Protein AF-A0A3M8CP13-F1 (afdb_monomer)

Mean predicted aligned error: 12.46 Å

pLDDT: mean 81.56, std 18.8, range [23.33, 98.31]

Foldseek 3Di:
DDDDDDDDDDDDDDDDDDDDDDDDDDDDDDDDDDDDDDDDPQDPQDDDDPQQVVQVVLVCVLQVVLVQFDKGWDAWDDDFQDTATKIARHNDNRDRPVPAFMWGAHHHNNATAKTAHDADDDPDFPDDDPVRLFVSVQVSVVSRADPDKDWGWDDWDADPQKIKTKIFIDALNFTAFLQLIKIWMAGRNRRTGIIHHGHCNVHDDDDSVQADDPVLFDDLVVLLVLLLVVLQWAWAFEWEPDDQQPDETETFTWIFGPLFWDQFRATQSWAFRNPNHGPDPDDFDKDWDWAAAPQAAQFDQDQVSQQVSCCPQQVDHLDPFDWDWDWDADPSRWIKIKIKGADDPPPDDSVCVVVCAQVHDPPDDQVRQKMWMWMAGNPGRGTFKIAIYHPDDLDDFADPVLLVVSVSSNVSHVDRGGIWTKIWGFPDDRRKTKIAIFGDDPNHTYAYPWAFPSYHCKIFIAGRPPSGTRMIGHPDHPHYDYDDPVLFDDSSLLVVLQCVVWNWGWYWTWDQDVPPRDTHITIIGHTCVSVVDNDCPRDSTTTGRPQWIQRRNPSDIDGDD

Solvent-accessible surface area (backbone atoms only — not comparable to full-atom values): 32249 Å² total; per-residue (Å²): 133,90,81,88,89,83,89,83,88,86,81,89,82,91,80,90,80,90,77,83,86,80,76,94,70,94,78,85,91,86,88,92,86,90,79,86,82,80,85,71,85,71,79,81,76,65,78,69,61,76,53,35,50,59,31,52,54,48,48,30,69,78,42,60,76,52,69,80,34,36,81,34,60,71,43,79,44,79,53,95,59,50,59,30,38,33,34,26,52,19,95,39,84,87,58,70,55,88,90,44,33,33,35,30,22,33,73,80,77,5,48,75,29,35,38,43,42,77,72,66,89,62,100,66,67,43,77,64,50,68,67,56,47,36,55,53,43,47,53,51,56,58,68,75,53,73,92,85,75,41,72,44,71,64,40,73,48,75,56,99,61,31,41,37,33,37,30,41,35,36,54,97,88,33,35,50,38,64,62,34,23,37,39,33,26,22,28,34,66,56,48,81,29,35,35,39,41,42,63,47,46,55,71,58,90,76,60,74,86,76,49,69,64,74,90,61,42,61,52,73,69,54,45,54,50,38,48,62,73,64,56,46,59,34,68,31,31,40,32,62,67,84,68,64,73,92,49,80,41,72,29,45,54,26,29,30,39,37,82,14,55,38,83,60,66,58,59,37,64,18,22,31,27,73,78,48,47,65,62,65,91,74,78,72,63,70,45,82,43,74,41,62,14,62,44,53,84,65,52,33,88,44,75,65,43,43,51,48,46,38,36,69,67,59,68,40,81,65,87,87,49,51,74,50,73,54,76,49,76,47,94,87,72,51,45,37,27,41,41,38,31,32,62,64,62,94,82,61,52,82,82,55,52,78,77,45,67,66,56,66,48,90,87,55,53,76,95,60,39,44,28,39,37,42,33,18,36,60,86,76,9,37,65,34,36,38,41,45,33,62,81,71,80,87,84,66,72,62,49,68,70,59,34,52,51,46,53,50,56,48,47,22,45,70,28,61,60,42,82,39,47,31,39,35,31,55,71,44,60,93,71,38,45,29,38,24,33,25,52,39,56,98,88,28,45,44,49,50,48,85,39,36,65,82,48,32,38,31,23,39,34,28,39,31,79,80,49,44,61,30,32,38,39,52,61,63,74,80,43,75,45,75,64,68,72,91,61,41,60,56,69,69,58,42,51,52,40,42,43,70,78,32,41,75,35,70,30,36,30,59,42,67,40,88,93,74,66,49,76,45,63,46,48,27,35,32,55,38,50,55,71,62,50,80,67,82,83,84,58,100,62,48,28,56,38,67,41,46,35,28,34,25,71,80,44,50,70,47,72,64,109

Organism: NCBI:txid173959

Secondary structure (DSSP, 8-state):
---------------------------------------------PPPPGGGHHHHHHHHHHSGGGGGSEEEEEEEE--TT--EEEEEEES-TT---TTSSEEEE-TTT--EEEEE-PPPP-SS-----HHHHHHHHHHHHHHHS-TT-EEEEEEEEEETTEEEEEEEEEETTEEEPGGG-EEEEE-TTS-EEEEEESTTGGG----GGGSPPGGGSPPHHHHHHHHHHT--EEEEEEE-SS--TTS-EEEEEEEEETT-EE-SSS-TT-EETTT--B------EEEEEEEEE-----B-SSHHHHHHHHHHTS----TTPPEEEEEEE-TTS-EEEEEEES---TT--TTGGGG-TT---TTS-GGG-EEEEEEEETTT-BEEEEEEEE-----S---HHHHHHHHHHHHHHHSPSEEEEEEEEE---SSEEEEEEEEEETTEEEEETT-BTT--SEEEEEETTT--EEEEEE---SSEEE--GGGSPPHHHHHHHHHHHS-EEEEEEEEE-TTT--EEEEEEEEETHHHHS-----SSS-EE--SEEEETTT--EEE--

Radius of gyration: 31.26 Å; Cα contacts (8 Å, |Δi|>4): 1124; chains: 1; bounding box: 94×76×84 Å

Sequence (561 aa):
MFLKKNSRKPLLLVLAGAVAAGSLWVTPIVDVHAAAVKKVQAAAVTPVPVTITKGIQQVVRLVPELSKRHVVYIGEVDGPGVSGVAIAFAESAKDPNPNGDRAVFDPTTGDLLILELKPQKSEKPATLTDAQASTKAVAFVTGLQNIGNTYQSREVVTKDGLTTVRLVRKINHVSLDDAYDSFVTFDSTGRLIGFRNFNGKSHEKLIAASFPPATRAISSQQALQRYNESKPLELIYLLPENAPNDKRVEARLVYLVKDGIISQSHTGSALDAMNGKRLLDLQPSVQTVNLNGTGERWSAMSDSQAADLVRWLFKAEPGKLPLVSFEEKREDGSALRYFIWGYFRQDAANADKQYELGMFPDTVKPEEKKHLMLVTNAKTGEVLRFVSKDEVQKNGKLDKKRDWSTAEEALRRLLPTGPNPILLSDVGNEQTTLITADMVVNGTPVYREGQRLEEGMYTISIQGMTGAIEEFTVNRPSDMVFQQASKSIPQQAAVNQLLKSYPLELTYVHMIHPETGAVTWKLAYDLSFRQTKAHCFCGGEQKMDATIQVDALTGKVTVKE

Structure (mmCIF, N/CA/C/O backbone):
data_AF-A0A3M8CP13-F1
#
_entry.id   AF-A0A3M8CP13-F1
#
loop_
_atom_site.group_PDB
_atom_site.id
_atom_site.type_symbol
_atom_site.label_atom_id
_atom_site.label_alt_id
_atom_site.label_comp_id
_atom_site.label_asym_id
_atom_site.label_entity_id
_atom_site.label_seq_id
_atom_site.pdbx_PDB_ins_code
_atom_site.Cartn_x
_atom_site.Cartn_y
_atom_site.Cartn_z
_atom_site.occupancy
_atom_site.B_iso_or_equiv
_atom_site.auth_seq_id
_atom_site.auth_comp_id
_atom_site.auth_asym_id
_atom_site.auth_atom_id
_atom_site.pdbx_PDB_model_num
ATOM 1 N N . MET A 1 1 ? 62.022 -38.507 32.308 1.00 31.55 1 MET A N 1
ATOM 2 C CA . MET A 1 1 ? 61.686 -38.689 33.740 1.00 31.55 1 MET A CA 1
ATOM 3 C C . MET A 1 1 ? 60.477 -39.631 33.828 1.00 31.55 1 MET A C 1
ATOM 5 O O . MET A 1 1 ? 59.689 -39.625 32.895 1.00 31.55 1 MET A O 1
ATOM 9 N N . PHE A 1 2 ? 60.408 -40.481 34.860 1.00 28.23 2 PHE A N 1
ATOM 10 C CA . PHE A 1 2 ? 59.370 -41.482 35.227 1.00 28.23 2 PHE A CA 1
ATOM 11 C C . PHE A 1 2 ? 57.887 -41.128 34.898 1.00 28.23 2 PHE A C 1
ATOM 13 O O . PHE A 1 2 ? 57.563 -39.950 34.911 1.00 28.23 2 PHE A O 1
ATOM 20 N N . LEU A 1 3 ? 56.897 -42.035 34.721 1.00 27.45 3 LEU A N 1
ATOM 21 C CA . LEU A 1 3 ? 56.806 -43.497 34.455 1.00 27.45 3 LEU A CA 1
ATOM 22 C C . LEU A 1 3 ? 55.329 -43.889 34.096 1.00 27.45 3 LEU A C 1
ATOM 24 O O . LEU A 1 3 ? 54.404 -43.310 34.641 1.00 27.45 3 LEU A O 1
ATOM 28 N N . LYS A 1 4 ? 55.135 -44.954 33.291 1.00 26.91 4 LYS A N 1
ATOM 29 C CA . LYS A 1 4 ? 54.040 -45.983 33.298 1.00 26.91 4 LYS A CA 1
ATOM 30 C C . LYS A 1 4 ? 52.515 -45.654 33.452 1.00 26.91 4 LYS A C 1
ATOM 32 O O . LYS A 1 4 ? 52.037 -45.355 34.533 1.00 26.91 4 LYS A O 1
ATOM 37 N N . LYS A 1 5 ? 51.769 -46.127 32.429 1.00 29.34 5 LYS A N 1
ATOM 38 C CA . LYS A 1 5 ? 50.634 -47.112 32.426 1.00 29.34 5 LYS A CA 1
ATOM 39 C C . LYS A 1 5 ? 49.236 -46.855 33.070 1.00 29.34 5 LYS A C 1
ATOM 41 O O . LYS A 1 5 ? 49.094 -46.768 34.278 1.00 29.34 5 LYS A O 1
ATOM 46 N N . ASN A 1 6 ? 48.231 -47.164 32.225 1.00 26.36 6 ASN A N 1
ATOM 47 C CA . ASN A 1 6 ? 47.016 -47.996 32.443 1.00 26.36 6 ASN A CA 1
ATOM 48 C C . ASN A 1 6 ? 45.710 -47.448 33.087 1.00 26.36 6 ASN A C 1
ATOM 50 O O . ASN A 1 6 ? 45.580 -47.365 34.298 1.00 26.36 6 ASN A O 1
ATOM 54 N N . SER A 1 7 ? 44.694 -47.309 32.215 1.00 27.81 7 SER A N 1
ATOM 55 C CA . SER A 1 7 ? 43.296 -47.817 32.282 1.00 27.81 7 SER A CA 1
ATOM 56 C C . SER A 1 7 ? 42.418 -47.722 33.552 1.00 27.81 7 SER A C 1
ATOM 58 O O . SER A 1 7 ? 42.736 -48.294 34.588 1.00 27.81 7 SER A O 1
ATOM 60 N N . ARG A 1 8 ? 41.165 -47.245 33.365 1.00 25.23 8 ARG A N 1
ATOM 61 C CA . ARG A 1 8 ? 39.888 -48.004 33.545 1.00 25.23 8 ARG A CA 1
ATOM 62 C C . ARG A 1 8 ? 38.629 -47.128 33.315 1.00 25.23 8 ARG A C 1
ATOM 64 O O . ARG A 1 8 ? 38.678 -45.915 33.463 1.00 25.23 8 ARG A O 1
ATOM 71 N N . LYS A 1 9 ? 37.504 -47.767 32.951 1.00 25.80 9 LYS A N 1
ATOM 72 C CA . LYS A 1 9 ? 36.114 -47.247 33.063 1.00 25.80 9 LYS A CA 1
ATOM 73 C C . LYS A 1 9 ? 35.580 -47.519 34.500 1.00 25.80 9 LYS A C 1
ATOM 75 O O . LYS A 1 9 ? 36.255 -48.245 35.227 1.00 25.80 9 LYS A O 1
ATOM 80 N N . PRO A 1 10 ? 34.300 -47.243 34.821 1.00 48.31 10 PRO A N 1
ATOM 81 C CA . PRO A 1 10 ? 33.589 -45.958 34.913 1.00 48.31 10 PRO A CA 1
ATOM 82 C C . PRO A 1 10 ? 33.011 -45.761 36.343 1.00 48.31 10 PRO A C 1
ATOM 84 O O . PRO A 1 10 ? 33.101 -46.676 37.158 1.00 48.31 10 PRO A O 1
ATOM 87 N N . LEU A 1 11 ? 32.309 -44.657 36.640 1.00 25.27 11 LEU A N 1
ATOM 88 C CA . LEU A 1 11 ? 31.268 -44.678 37.687 1.00 25.27 11 LEU A CA 1
ATOM 89 C C . LEU A 1 11 ? 30.217 -43.568 37.510 1.00 25.27 11 LEU A C 1
ATOM 91 O O . LEU A 1 11 ? 30.567 -42.416 37.268 1.00 25.27 11 LEU A O 1
ATOM 95 N N . LEU A 1 12 ? 28.937 -43.915 37.685 1.00 24.34 12 LEU A N 1
ATOM 96 C CA . LEU A 1 12 ? 27.907 -42.947 38.077 1.00 24.34 12 LEU A CA 1
ATOM 97 C C . LEU A 1 12 ? 28.124 -42.562 39.545 1.00 24.34 12 LEU A C 1
ATOM 99 O O . LEU A 1 12 ? 28.451 -43.426 40.358 1.00 24.34 12 LEU A O 1
ATOM 103 N N . LEU A 1 13 ? 27.770 -41.333 39.914 1.00 24.78 13 LEU A N 1
ATOM 104 C CA . LEU A 1 13 ? 27.304 -41.070 41.272 1.00 24.78 13 LEU A CA 1
ATOM 105 C C . LEU A 1 13 ? 26.126 -40.095 41.227 1.00 24.78 13 LEU A C 1
ATOM 107 O O . LEU A 1 13 ? 26.224 -38.985 40.710 1.00 24.78 13 LEU A O 1
ATOM 111 N N . VAL A 1 14 ? 24.981 -40.582 41.698 1.00 25.94 14 VAL A N 1
ATOM 112 C CA . VAL A 1 14 ? 23.712 -39.854 41.756 1.00 25.94 14 VAL A CA 1
ATOM 113 C C . VAL A 1 14 ? 23.731 -38.932 42.969 1.00 25.94 14 VAL A C 1
ATOM 115 O O . VAL A 1 14 ? 24.031 -39.385 44.070 1.00 25.94 14 VAL A O 1
ATOM 118 N N . LEU A 1 15 ? 23.315 -37.679 42.793 1.00 25.61 15 LEU A N 1
ATOM 119 C CA . LEU A 1 15 ? 22.868 -36.834 43.898 1.00 25.61 15 LEU A CA 1
ATOM 120 C C . LEU A 1 15 ? 21.479 -36.292 43.566 1.00 25.61 15 LEU A C 1
ATOM 122 O O . LEU A 1 15 ? 21.293 -35.529 42.622 1.00 25.61 15 LEU A O 1
ATOM 126 N N . ALA A 1 16 ? 20.490 -36.775 44.314 1.00 26.66 16 ALA A N 1
ATOM 127 C CA . ALA A 1 16 ? 19.091 -36.441 44.115 1.00 26.66 16 ALA A CA 1
ATOM 128 C C . ALA A 1 16 ? 18.750 -35.110 44.799 1.00 26.66 16 ALA A C 1
ATOM 130 O O . ALA A 1 16 ? 18.903 -34.978 46.011 1.00 26.66 16 ALA A O 1
ATOM 131 N N . GLY A 1 17 ? 18.222 -34.158 44.030 1.00 25.23 17 GLY A N 1
ATOM 132 C CA . GLY A 1 17 ? 17.485 -33.004 44.540 1.00 25.23 17 GLY A CA 1
ATOM 133 C C . GLY A 1 17 ? 16.018 -33.145 44.148 1.00 25.23 17 GLY A C 1
ATOM 134 O O . GLY A 1 17 ? 15.675 -32.965 42.983 1.00 25.23 17 GLY A O 1
ATOM 135 N N . ALA A 1 18 ? 15.154 -33.515 45.093 1.00 25.84 18 ALA A N 1
ATOM 136 C CA . ALA A 1 18 ? 13.727 -33.664 44.827 1.00 25.84 18 ALA A CA 1
ATOM 137 C C . ALA A 1 18 ? 13.047 -32.287 44.764 1.00 25.84 18 ALA A C 1
ATOM 139 O O . ALA A 1 18 ? 12.945 -31.599 45.777 1.00 25.84 18 ALA A O 1
ATOM 140 N N . VAL A 1 19 ? 12.549 -31.901 43.586 1.00 25.31 19 VAL A N 1
ATOM 141 C CA . VAL A 1 19 ? 11.672 -30.731 43.422 1.00 25.31 19 VAL A CA 1
ATOM 142 C C . VAL A 1 19 ? 10.222 -31.207 43.431 1.00 25.31 19 VAL A C 1
ATOM 144 O O . VAL A 1 19 ? 9.838 -32.075 42.648 1.00 25.31 19 VAL A O 1
ATOM 147 N N . ALA A 1 20 ? 9.418 -30.660 44.342 1.00 27.45 20 ALA A N 1
ATOM 148 C CA . ALA A 1 20 ? 8.021 -31.043 44.506 1.00 27.45 20 ALA A CA 1
ATOM 149 C C . ALA A 1 20 ? 7.161 -30.566 43.321 1.00 27.45 20 ALA A C 1
ATOM 151 O O . ALA A 1 20 ? 7.091 -29.373 43.027 1.00 27.45 20 ALA A O 1
ATOM 152 N N . ALA A 1 21 ? 6.460 -31.498 42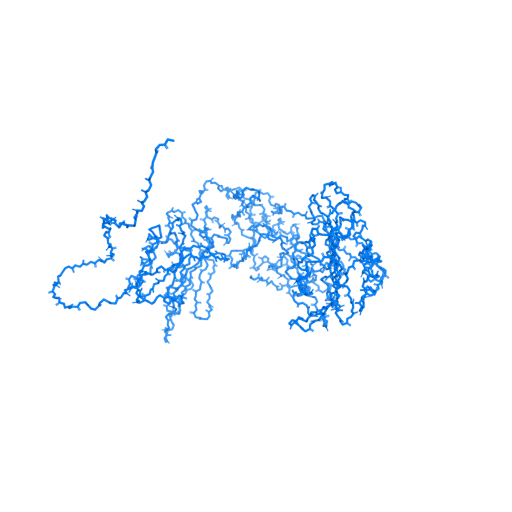.671 1.00 28.66 21 ALA A N 1
ATOM 153 C CA . ALA A 1 21 ? 5.499 -31.189 41.617 1.00 28.66 21 ALA A CA 1
ATOM 154 C C . ALA A 1 21 ? 4.168 -30.703 42.221 1.00 28.66 21 ALA A C 1
ATOM 156 O O . ALA A 1 21 ? 3.283 -31.497 42.545 1.00 28.66 21 ALA A O 1
ATOM 157 N N . GLY A 1 22 ? 4.026 -29.386 42.378 1.00 27.89 22 GLY A N 1
ATOM 158 C CA . GLY A 1 22 ? 2.786 -28.749 42.821 1.00 27.89 22 GLY A CA 1
ATOM 159 C C . GLY A 1 22 ? 1.771 -28.613 41.687 1.00 27.89 22 GLY A C 1
ATOM 160 O O . GLY A 1 22 ? 1.765 -27.609 40.981 1.00 27.89 22 GLY A O 1
ATOM 161 N N . SER A 1 23 ? 0.882 -29.596 41.530 1.00 29.61 23 SER A N 1
ATOM 162 C CA . SER A 1 23 ? -0.334 -29.406 40.726 1.00 29.61 23 SER A CA 1
ATOM 163 C C . SER A 1 23 ? -1.354 -28.591 41.529 1.00 29.61 23 SER A C 1
ATOM 165 O O . SER A 1 23 ? -1.773 -29.007 42.608 1.00 29.61 23 SER A O 1
ATOM 167 N N . LEU A 1 24 ? -1.734 -27.411 41.029 1.00 28.16 24 LEU A N 1
ATOM 168 C CA . LEU A 1 24 ? -2.711 -26.538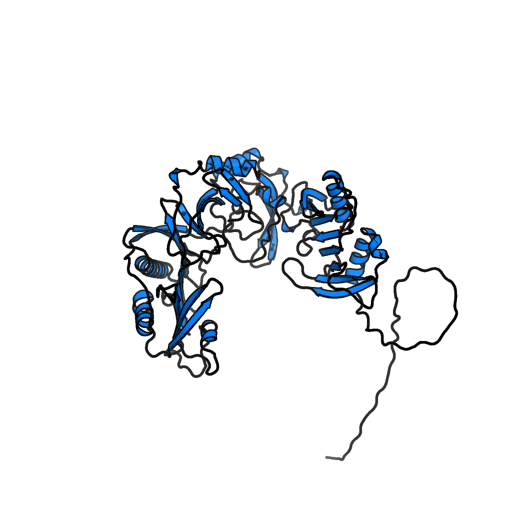 41.686 1.00 28.16 24 LEU A CA 1
ATOM 169 C C . LEU A 1 24 ? -4.129 -27.117 41.559 1.00 28.16 24 LEU A C 1
ATOM 171 O O . LEU A 1 24 ? -4.853 -26.815 40.614 1.00 28.16 24 LEU A O 1
ATOM 175 N N . TRP A 1 25 ? -4.519 -27.925 42.543 1.00 28.17 25 TRP A N 1
ATOM 176 C CA . TRP A 1 25 ? -5.907 -28.298 42.815 1.00 28.17 25 TRP A CA 1
ATOM 177 C C . TRP A 1 25 ? -6.393 -27.551 44.058 1.00 28.17 25 TRP A C 1
ATOM 179 O O . TRP A 1 25 ? -5.718 -27.556 45.087 1.00 28.17 25 TRP A O 1
ATOM 189 N N . VAL A 1 26 ? -7.577 -26.942 43.986 1.00 30.84 26 VAL A N 1
ATOM 190 C CA . VAL A 1 26 ? -8.268 -26.396 45.164 1.00 30.84 26 VAL A CA 1
ATOM 191 C C . VAL A 1 26 ? -9.179 -27.497 45.714 1.00 30.84 26 VAL A C 1
ATOM 193 O O . VAL A 1 26 ? -10.146 -27.879 45.060 1.00 30.84 26 VAL A O 1
ATOM 196 N N . THR A 1 27 ? -8.839 -28.045 46.881 1.00 29.78 27 THR A N 1
ATOM 197 C CA . THR A 1 27 ? -9.516 -29.194 47.513 1.00 29.78 27 THR A CA 1
ATOM 198 C C . THR A 1 27 ? -10.339 -28.792 48.741 1.00 29.78 27 THR A C 1
ATOM 200 O O . THR A 1 27 ? -10.164 -27.703 49.293 1.00 29.78 27 THR A O 1
ATOM 203 N N . PRO A 1 28 ? -11.237 -29.684 49.195 1.00 31.83 28 PRO A N 1
ATOM 204 C CA . PRO A 1 28 ? -11.030 -30.229 50.544 1.00 31.83 28 PRO A CA 1
ATOM 205 C C . PRO A 1 28 ? -11.002 -31.775 50.636 1.00 31.83 28 PRO A C 1
ATOM 207 O O . PRO A 1 28 ? -11.416 -32.489 49.728 1.00 31.83 28 PRO A O 1
ATOM 210 N N . ILE A 1 29 ? -10.460 -32.242 51.769 1.00 30.17 29 ILE A N 1
ATOM 211 C CA . ILE A 1 29 ? -10.199 -33.629 52.245 1.00 30.17 29 ILE A CA 1
ATOM 212 C C . ILE A 1 29 ? -11.550 -34.363 52.507 1.00 30.17 29 ILE A C 1
ATOM 214 O O . ILE A 1 29 ? -12.526 -33.670 52.783 1.00 30.17 29 ILE A O 1
ATOM 218 N N . VAL A 1 30 ? -11.770 -35.694 52.455 1.00 27.38 30 VAL A N 1
ATOM 219 C CA . VAL A 1 30 ? -10.998 -36.961 52.671 1.00 27.38 30 VAL A CA 1
ATOM 220 C C . VAL A 1 30 ? -11.606 -38.075 51.745 1.00 27.38 30 VAL A C 1
ATOM 222 O O . VAL A 1 30 ? -12.619 -37.799 51.109 1.00 27.38 30 VAL A O 1
ATOM 225 N N . ASP A 1 31 ? -11.134 -39.323 51.543 1.00 23.33 31 ASP A N 1
ATOM 226 C CA . ASP A 1 31 ? -10.098 -40.181 52.169 1.00 23.33 31 ASP A CA 1
ATOM 227 C C . ASP A 1 31 ? -9.529 -41.267 51.193 1.00 23.33 31 ASP A C 1
ATOM 229 O O . ASP A 1 31 ? -9.784 -41.241 49.989 1.00 23.33 31 ASP A O 1
ATOM 233 N N . VAL A 1 32 ? -8.733 -42.216 51.710 1.00 28.55 32 VAL A N 1
ATOM 234 C CA . VAL A 1 32 ? -7.932 -43.246 51.013 1.00 28.55 32 VAL A CA 1
ATOM 235 C C . VAL A 1 32 ? -8.685 -44.562 50.744 1.00 28.55 32 VAL A C 1
ATOM 237 O O . VAL A 1 32 ? -9.368 -45.064 51.628 1.00 28.55 32 VAL A O 1
ATOM 240 N N . HIS A 1 33 ? -8.427 -45.208 49.594 1.00 25.62 33 HIS A N 1
ATOM 241 C CA . HIS A 1 33 ? -8.169 -46.664 49.479 1.00 25.62 33 HIS A CA 1
ATOM 242 C C . HIS A 1 33 ? -7.320 -46.963 48.224 1.00 25.62 33 HIS A C 1
ATOM 244 O O . HIS A 1 33 ? -7.500 -46.343 47.178 1.00 25.62 33 HIS A O 1
ATOM 250 N N . ALA A 1 34 ? -6.351 -47.880 48.332 1.00 29.62 34 ALA A N 1
ATOM 251 C CA . ALA A 1 34 ? -5.300 -48.083 47.327 1.00 29.62 34 ALA A CA 1
ATOM 252 C C . ALA A 1 34 ? -5.526 -49.317 46.433 1.00 29.62 34 ALA A C 1
ATOM 254 O O . ALA A 1 34 ? -5.887 -50.383 46.924 1.00 29.62 34 ALA A O 1
ATOM 255 N N . ALA A 1 35 ? -5.203 -49.206 45.137 1.00 25.12 35 ALA A N 1
ATOM 256 C CA . ALA A 1 35 ? -5.054 -50.349 44.231 1.00 25.12 35 ALA A CA 1
ATOM 257 C C . ALA A 1 35 ? -3.975 -50.099 43.154 1.00 25.12 35 ALA A C 1
ATOM 259 O O . ALA A 1 35 ? -3.759 -48.976 42.706 1.00 25.12 35 ALA A O 1
ATOM 260 N N . ALA A 1 36 ? -3.275 -51.171 42.776 1.00 26.58 36 ALA A N 1
ATOM 261 C CA . ALA A 1 36 ? -2.001 -51.188 42.054 1.00 26.58 36 ALA A CA 1
ATOM 262 C C . ALA A 1 36 ? -1.912 -50.370 40.742 1.00 26.58 36 ALA A C 1
ATOM 264 O O . ALA A 1 36 ? -2.743 -50.465 39.840 1.00 26.58 36 ALA A O 1
ATOM 265 N N . VAL A 1 37 ? -0.792 -49.652 40.594 1.00 26.23 37 VAL A N 1
ATOM 266 C CA . VAL A 1 37 ? -0.451 -48.822 39.428 1.00 26.23 37 VAL A CA 1
ATOM 267 C C . VAL A 1 37 ? 0.070 -49.666 38.256 1.00 26.23 37 VAL A C 1
ATOM 269 O O . VAL A 1 37 ? 1.180 -50.198 38.315 1.00 26.23 37 VAL A O 1
ATOM 272 N N . LYS A 1 38 ? -0.643 -49.672 37.120 1.00 27.55 38 LYS A N 1
ATOM 273 C CA . LYS A 1 38 ? 0.003 -49.877 35.809 1.00 27.55 38 LYS A CA 1
ATOM 274 C C . LYS A 1 38 ? 0.733 -48.587 35.428 1.00 27.55 38 LYS A C 1
ATOM 276 O O . LYS A 1 38 ? 0.089 -47.577 35.149 1.00 27.55 38 LYS A O 1
ATOM 281 N N . LYS A 1 39 ? 2.071 -48.614 35.393 1.00 28.47 39 LYS A N 1
ATOM 282 C CA . LYS A 1 39 ? 2.892 -47.491 34.905 1.00 28.47 39 LYS A CA 1
ATOM 283 C C . LYS A 1 39 ? 2.719 -47.317 33.392 1.00 28.47 39 LYS A C 1
ATOM 285 O O . LYS A 1 39 ? 3.519 -47.811 32.606 1.00 28.47 39 LYS A O 1
ATOM 290 N N . VAL A 1 40 ? 1.696 -46.567 32.993 1.00 28.95 40 VAL A N 1
ATOM 291 C CA . VAL A 1 40 ? 1.720 -45.851 31.715 1.00 28.95 40 VAL A CA 1
ATOM 292 C C . VAL A 1 40 ? 2.721 -44.710 31.883 1.00 28.95 40 VAL A C 1
ATOM 294 O O . VAL A 1 40 ? 2.554 -43.887 32.784 1.00 28.95 40 VAL A O 1
ATOM 297 N N . GLN A 1 41 ? 3.766 -44.661 31.054 1.00 28.98 41 GLN A N 1
ATOM 298 C CA . GLN A 1 41 ? 4.616 -43.474 30.968 1.00 28.98 41 GLN A CA 1
ATOM 299 C C . GLN A 1 41 ? 3.744 -42.316 30.476 1.00 28.98 41 GLN A C 1
ATOM 301 O O . GLN A 1 41 ? 3.347 -42.272 29.315 1.00 28.98 41 GLN A O 1
ATOM 306 N N . ALA A 1 42 ? 3.393 -41.408 31.384 1.00 33.44 42 ALA A N 1
ATOM 307 C CA . ALA A 1 42 ? 2.790 -40.147 30.998 1.00 33.44 42 ALA A CA 1
ATOM 308 C C . ALA A 1 42 ? 3.834 -39.352 30.207 1.00 33.44 42 ALA A C 1
ATOM 310 O O . ALA A 1 42 ? 4.963 -39.192 30.679 1.00 33.44 42 ALA A O 1
ATOM 311 N N . ALA A 1 43 ? 3.456 -38.855 29.028 1.00 38.69 43 ALA A N 1
ATOM 312 C CA . ALA A 1 43 ? 4.221 -37.805 28.372 1.00 38.69 43 ALA A CA 1
ATOM 313 C C . ALA A 1 43 ? 4.406 -36.658 29.378 1.00 38.69 43 ALA A C 1
ATOM 315 O O . ALA A 1 43 ? 3.450 -36.273 30.059 1.00 38.69 43 ALA A O 1
ATOM 316 N N . ALA A 1 44 ? 5.639 -36.174 29.528 1.00 44.03 44 ALA A N 1
ATOM 317 C CA . ALA A 1 44 ? 5.929 -35.105 30.469 1.00 44.03 44 ALA A CA 1
ATOM 318 C C . ALA A 1 44 ? 5.179 -33.846 30.020 1.00 44.03 44 ALA A C 1
ATOM 320 O O . ALA A 1 44 ? 5.446 -33.317 28.944 1.00 44.03 44 ALA A O 1
ATOM 321 N N . VAL A 1 45 ? 4.220 -33.391 30.830 1.00 58.03 45 VAL A N 1
ATOM 322 C CA . VAL A 1 45 ? 3.490 -32.149 30.562 1.00 58.03 45 VAL A CA 1
ATOM 323 C C . VAL A 1 45 ? 4.483 -31.000 30.696 1.00 58.03 45 VAL A C 1
ATOM 325 O O . VAL A 1 45 ? 4.966 -30.735 31.798 1.00 58.03 45 VAL A O 1
ATOM 328 N N . THR A 1 46 ? 4.804 -30.339 29.583 1.00 66.19 46 THR A N 1
ATOM 329 C CA . THR A 1 46 ? 5.671 -29.158 29.586 1.00 66.19 46 THR A CA 1
ATOM 330 C C . THR A 1 46 ? 5.046 -28.089 30.488 1.00 66.19 46 THR A C 1
ATOM 332 O O . THR A 1 46 ? 3.883 -27.730 30.275 1.00 66.19 46 THR A O 1
ATOM 335 N N . PRO A 1 47 ? 5.758 -27.602 31.520 1.00 77.00 47 PRO A N 1
ATOM 336 C CA . PRO A 1 47 ? 5.197 -26.633 32.446 1.00 77.00 47 PRO A CA 1
ATOM 337 C C . PRO A 1 47 ? 4.957 -25.298 31.741 1.00 77.00 47 PRO A C 1
ATOM 339 O O . PRO A 1 47 ? 5.798 -24.811 30.988 1.00 77.00 47 PRO A O 1
ATOM 342 N N . VAL A 1 48 ? 3.808 -24.691 32.027 1.00 82.75 48 VAL A N 1
ATOM 343 C CA . VAL A 1 48 ? 3.465 -23.345 31.558 1.00 82.75 48 VAL A CA 1
ATOM 344 C C . VAL A 1 48 ? 4.443 -22.325 32.170 1.00 82.75 48 VAL A C 1
ATOM 346 O O . VAL A 1 48 ? 4.673 -22.382 33.384 1.00 82.75 48 VAL A O 1
ATOM 349 N N . PRO A 1 49 ? 5.004 -21.378 31.390 1.00 86.25 49 PRO A N 1
ATOM 350 C CA . PRO A 1 49 ? 5.881 -20.337 31.919 1.00 86.25 49 PRO A CA 1
ATOM 351 C C . PRO A 1 49 ? 5.220 -19.521 33.035 1.00 86.25 49 PRO A C 1
ATOM 353 O O . PRO A 1 49 ? 4.100 -19.030 32.891 1.00 86.25 49 PRO A O 1
ATOM 356 N N . VAL A 1 50 ? 5.941 -19.327 34.145 1.00 85.94 50 VAL A N 1
ATOM 357 C CA . VAL A 1 50 ? 5.424 -18.647 35.350 1.00 85.94 50 VAL A CA 1
ATOM 358 C C . VAL A 1 50 ? 4.913 -17.234 35.042 1.00 85.94 50 VAL A C 1
ATOM 360 O O . VAL A 1 50 ? 3.916 -16.809 35.627 1.00 85.94 50 VAL A O 1
ATOM 363 N N . THR A 1 51 ? 5.554 -16.535 34.101 1.00 86.19 51 THR A N 1
ATOM 364 C CA . THR A 1 51 ? 5.188 -15.184 33.654 1.00 86.19 51 THR A CA 1
ATOM 365 C C . THR A 1 51 ? 3.737 -15.102 33.173 1.00 86.19 51 THR A C 1
ATOM 367 O O . THR A 1 51 ? 2.999 -14.218 33.607 1.00 86.19 51 THR A O 1
ATOM 370 N N . ILE A 1 52 ? 3.287 -16.066 32.359 1.00 91.81 52 ILE A N 1
ATOM 371 C CA . ILE A 1 52 ? 1.950 -16.036 31.743 1.00 91.81 52 ILE A CA 1
ATOM 372 C C . ILE A 1 52 ? 0.842 -16.595 32.652 1.00 91.81 52 ILE A C 1
ATOM 374 O O . ILE A 1 52 ? -0.344 -16.406 32.383 1.00 91.81 52 ILE A O 1
ATOM 378 N N . THR A 1 53 ? 1.196 -17.231 33.776 1.00 90.81 53 THR A N 1
ATOM 379 C CA . THR A 1 53 ? 0.231 -17.806 34.732 1.00 90.81 53 THR A CA 1
ATOM 380 C C . THR A 1 53 ? -0.760 -16.769 35.271 1.00 90.81 53 THR A C 1
ATOM 382 O O . THR A 1 53 ? -1.931 -17.090 35.474 1.00 90.81 53 THR A O 1
ATOM 385 N N . LYS A 1 54 ? -0.329 -15.513 35.464 1.00 89.06 54 LYS A N 1
ATOM 386 C CA . LYS A 1 54 ? -1.217 -14.419 35.896 1.00 89.06 54 LYS A CA 1
ATOM 387 C C . LYS A 1 54 ? -2.252 -14.061 34.828 1.00 89.06 54 LYS A C 1
ATOM 389 O O . LYS A 1 54 ? -3.430 -13.941 35.158 1.00 89.06 54 LYS A O 1
ATOM 394 N N . GLY A 1 55 ? -1.835 -13.969 33.564 1.00 91.44 55 GLY A N 1
ATOM 395 C CA . GLY A 1 55 ? -2.739 -13.759 32.432 1.00 91.44 55 GLY A CA 1
ATOM 396 C C . GLY A 1 55 ? -3.781 -14.865 32.329 1.00 91.44 55 GLY A C 1
ATOM 397 O O . GLY A 1 55 ? -4.974 -14.590 32.249 1.00 91.44 55 GLY A O 1
ATOM 398 N N . ILE A 1 56 ? -3.356 -16.125 32.445 1.00 93.88 56 ILE A N 1
ATOM 399 C CA . ILE A 1 56 ? -4.258 -17.286 32.425 1.00 93.88 56 ILE A CA 1
ATOM 400 C C . ILE A 1 56 ? -5.292 -17.204 33.559 1.00 93.88 56 ILE A C 1
ATOM 402 O O . ILE A 1 56 ? -6.487 -17.360 33.310 1.00 93.88 56 ILE A O 1
ATOM 406 N N . GLN A 1 57 ? -4.871 -16.895 34.790 1.00 92.62 57 GLN A N 1
ATOM 407 C CA . GLN A 1 57 ? -5.785 -16.699 35.925 1.00 92.62 57 GLN A CA 1
ATOM 408 C C . GLN A 1 57 ? -6.780 -15.553 35.682 1.00 92.62 57 GLN A C 1
ATOM 410 O O . GLN A 1 57 ? -7.960 -15.668 36.017 1.00 92.62 57 GLN A O 1
ATOM 415 N N . GLN A 1 58 ? -6.328 -14.456 35.073 1.00 92.81 58 GLN A N 1
ATOM 416 C CA . GLN A 1 58 ? -7.167 -13.308 34.744 1.00 92.81 58 GLN A CA 1
ATOM 417 C C . GLN A 1 58 ? -8.191 -13.629 33.647 1.00 92.81 58 GLN A C 1
ATOM 419 O O . GLN A 1 58 ? -9.354 -13.248 33.777 1.00 92.81 58 GLN A O 1
ATOM 424 N N . VAL A 1 59 ? -7.800 -14.385 32.620 1.00 94.56 59 VAL A N 1
ATOM 425 C CA . VAL A 1 59 ? -8.706 -14.870 31.568 1.00 94.56 59 VAL A CA 1
ATOM 426 C C . VAL A 1 59 ? -9.731 -15.846 32.135 1.00 94.56 59 VAL A C 1
ATOM 428 O O . VAL A 1 59 ? -10.919 -15.675 31.883 1.00 94.56 59 VAL A O 1
ATOM 431 N N . VAL A 1 60 ? -9.320 -16.796 32.980 1.00 94.44 60 VAL A N 1
ATOM 432 C CA . VAL A 1 60 ? -10.244 -17.715 33.672 1.00 94.44 60 VAL A CA 1
ATOM 433 C C . VAL A 1 60 ? -11.220 -16.957 34.582 1.00 94.44 60 VAL A C 1
ATOM 435 O O . VAL A 1 60 ? -12.387 -17.324 34.661 1.00 94.44 60 VAL A O 1
ATOM 438 N N . ARG A 1 61 ? -10.799 -15.859 35.226 1.00 94.06 61 ARG A N 1
ATOM 439 C CA . ARG A 1 61 ? -11.698 -14.985 36.005 1.00 94.06 61 ARG A CA 1
ATOM 440 C C . ARG A 1 61 ? -12.751 -14.292 35.130 1.00 94.06 61 ARG A C 1
ATOM 442 O O . ARG A 1 61 ? -13.880 -14.113 35.576 1.00 94.06 61 ARG A O 1
ATOM 449 N N . LEU A 1 62 ? -12.381 -13.871 33.919 1.00 94.06 62 LEU A N 1
ATOM 450 C CA . LEU A 1 62 ? -13.267 -13.167 32.981 1.00 94.06 62 LEU A CA 1
ATOM 451 C C . LEU A 1 62 ? -14.135 -14.112 32.137 1.00 94.06 62 LEU A C 1
ATOM 453 O O . LEU A 1 62 ? -15.205 -13.713 31.683 1.00 94.06 62 LEU A O 1
ATOM 457 N N . VAL A 1 63 ? -13.700 -15.361 31.959 1.00 94.44 63 VAL A N 1
ATOM 458 C CA . VAL A 1 63 ? -14.404 -16.420 31.225 1.00 94.44 63 VAL A CA 1
ATOM 459 C C . VAL A 1 63 ? -14.485 -17.668 32.126 1.00 94.44 63 VAL A C 1
ATOM 461 O O . VAL A 1 63 ? -13.738 -18.631 31.930 1.00 94.44 63 VAL A O 1
ATOM 464 N N . PRO A 1 64 ? -15.376 -17.679 33.146 1.00 90.56 64 PRO A N 1
ATOM 465 C CA . PRO A 1 64 ? -15.345 -18.664 34.239 1.00 90.56 64 PRO A CA 1
ATOM 466 C C . PRO A 1 64 ? -15.484 -20.128 33.819 1.00 90.56 64 PRO A C 1
ATOM 468 O O . PRO A 1 64 ? -15.029 -21.018 34.533 1.00 90.56 64 PRO A O 1
ATOM 471 N N . GLU A 1 65 ? -16.082 -20.409 32.662 1.00 89.94 65 GLU A N 1
ATOM 472 C CA . GLU A 1 65 ? -16.169 -21.759 32.092 1.00 89.94 65 GLU A CA 1
ATOM 473 C C . GLU A 1 65 ? -14.796 -22.406 31.833 1.00 89.94 65 GLU A C 1
ATOM 475 O O . GLU A 1 65 ? -14.668 -23.625 31.967 1.00 89.94 65 GLU A O 1
ATOM 480 N N . LEU A 1 66 ? -13.751 -21.609 31.569 1.00 91.69 66 LEU A N 1
ATOM 481 C CA . LEU A 1 66 ? -12.389 -22.103 31.348 1.00 91.69 66 LEU A CA 1
ATOM 482 C C . LEU A 1 66 ? -11.754 -22.689 32.619 1.00 91.69 66 LEU A C 1
ATOM 484 O O . LEU A 1 66 ? -10.822 -23.480 32.516 1.00 91.69 66 LEU A O 1
ATOM 488 N N . SER A 1 67 ? -12.294 -22.395 33.810 1.00 90.06 67 SER A N 1
ATOM 489 C CA . SER A 1 67 ? -11.858 -23.019 35.075 1.00 90.06 67 SER A CA 1
ATOM 490 C C . SER A 1 67 ? -12.057 -24.539 35.116 1.00 90.06 67 SER A C 1
ATOM 492 O O . SER A 1 67 ? -11.430 -25.219 35.924 1.00 90.06 67 SER A O 1
ATOM 494 N N . LYS A 1 68 ? -12.917 -25.081 34.242 1.00 88.25 68 LYS A N 1
ATOM 495 C CA . LYS A 1 68 ? -13.192 -26.520 34.110 1.00 88.25 68 LYS A CA 1
ATOM 496 C C . LYS A 1 68 ? -12.267 -27.226 33.112 1.00 88.25 68 LYS A C 1
ATOM 498 O O . LYS A 1 68 ? -12.415 -28.428 32.903 1.00 88.25 68 LYS A O 1
ATOM 503 N N . ARG A 1 69 ? -11.369 -26.492 32.447 1.00 88.50 69 ARG A N 1
ATOM 504 C CA . ARG A 1 69 ? -10.461 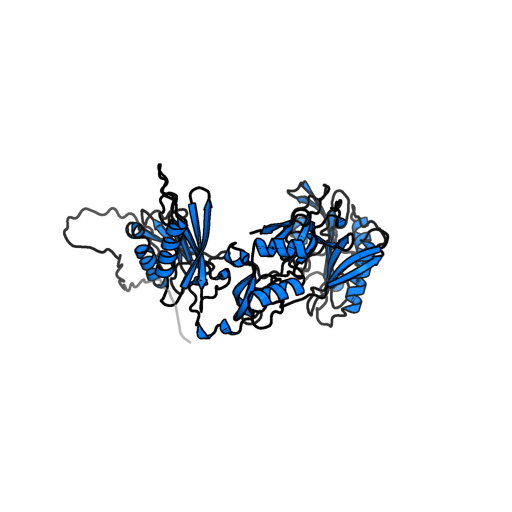-27.002 31.413 1.00 88.50 69 ARG A CA 1
ATOM 505 C C . ARG A 1 69 ? -9.057 -27.208 31.985 1.00 88.50 69 ARG A C 1
ATOM 507 O O . ARG A 1 69 ? -8.611 -26.471 32.862 1.00 88.50 69 ARG A O 1
ATOM 514 N N . HIS A 1 70 ? -8.327 -28.174 31.441 1.00 87.69 70 HIS A N 1
ATOM 515 C CA . HIS A 1 70 ? -6.892 -28.298 31.663 1.00 87.69 70 HIS A CA 1
ATOM 516 C C . HIS A 1 70 ? -6.145 -27.267 30.819 1.00 87.69 70 HIS A C 1
ATOM 518 O O . HIS A 1 70 ? -6.352 -27.186 29.610 1.00 87.69 70 HIS A O 1
ATOM 524 N N . VAL A 1 71 ? -5.235 -26.522 31.441 1.00 89.88 71 VAL A N 1
ATOM 525 C CA . VAL A 1 71 ? -4.297 -25.661 30.717 1.00 89.88 71 VAL A CA 1
ATOM 526 C C . VAL A 1 71 ? -3.124 -26.512 30.238 1.00 89.88 71 VAL A C 1
ATOM 528 O O . VAL A 1 71 ? -2.444 -27.135 31.054 1.00 89.88 71 VAL A O 1
ATOM 531 N N . VAL A 1 72 ? -2.884 -26.534 28.928 1.00 88.94 72 VAL A N 1
ATOM 532 C CA . VAL A 1 72 ? -1.767 -27.263 28.313 1.00 88.94 72 VAL A CA 1
ATOM 533 C C . VAL A 1 72 ? -0.900 -26.293 27.519 1.00 88.94 72 VAL A C 1
ATOM 535 O O . VAL A 1 72 ? -1.410 -25.507 26.726 1.00 88.94 72 VAL A O 1
ATOM 538 N N . TYR A 1 73 ? 0.412 -26.347 27.733 1.00 89.50 73 TYR A N 1
ATOM 539 C CA . TYR A 1 73 ? 1.386 -25.576 26.963 1.00 89.50 73 TYR A CA 1
ATOM 540 C C . TYR A 1 73 ? 1.465 -26.094 25.520 1.00 89.50 73 TYR A C 1
ATOM 542 O O . TYR A 1 73 ? 1.647 -27.295 25.321 1.00 89.50 73 TYR A O 1
ATOM 550 N N . ILE A 1 74 ? 1.337 -25.203 24.530 1.00 87.75 74 ILE A N 1
ATOM 551 C CA . ILE A 1 74 ? 1.500 -25.547 23.108 1.00 87.75 74 ILE A CA 1
ATOM 552 C C . ILE A 1 74 ? 2.938 -25.254 22.668 1.00 87.75 74 ILE A C 1
ATOM 554 O O . ILE A 1 74 ? 3.607 -26.134 22.133 1.00 87.75 74 ILE A O 1
ATOM 558 N N . GLY A 1 75 ? 3.419 -24.032 22.905 1.00 88.44 75 GLY A N 1
ATOM 559 C CA . GLY A 1 75 ? 4.720 -23.573 22.420 1.00 88.44 75 GLY A CA 1
ATOM 560 C C . GLY A 1 75 ? 4.788 -22.060 22.258 1.00 88.44 75 GLY A C 1
ATOM 561 O O . GLY A 1 75 ? 3.820 -21.348 22.528 1.00 88.44 75 GLY A O 1
ATOM 562 N N . GLU A 1 76 ? 5.933 -21.581 21.786 1.00 90.12 76 GLU A N 1
ATOM 563 C CA . GLU A 1 76 ? 6.052 -20.236 21.224 1.00 90.12 76 GLU A CA 1
ATOM 564 C C . GLU A 1 76 ? 5.406 -20.205 19.831 1.00 90.12 76 GLU A C 1
ATOM 566 O O . GLU A 1 76 ? 5.424 -21.195 19.095 1.00 90.12 76 GLU A O 1
ATOM 571 N N . VAL A 1 77 ? 4.811 -19.069 19.486 1.00 87.31 77 VAL A N 1
ATOM 572 C CA . VAL A 1 77 ? 4.215 -18.780 18.183 1.00 87.31 77 VAL A CA 1
ATOM 573 C C . VAL A 1 77 ? 4.789 -17.453 17.719 1.00 87.31 77 VAL A C 1
ATOM 575 O O . VAL A 1 77 ? 4.773 -16.483 18.472 1.00 87.31 77 VAL A O 1
ATOM 578 N N . ASP A 1 78 ? 5.271 -17.411 16.484 1.00 83.25 78 ASP A N 1
ATOM 579 C CA . ASP A 1 78 ? 5.760 -16.201 15.834 1.00 83.25 78 ASP A CA 1
ATOM 580 C C . ASP A 1 78 ? 5.033 -16.034 14.498 1.00 83.25 78 ASP A C 1
ATOM 582 O O . ASP A 1 78 ? 4.884 -17.001 13.743 1.00 83.25 78 ASP A O 1
ATOM 586 N N . GLY A 1 79 ? 4.514 -14.837 14.224 1.00 67.69 79 GLY A N 1
ATOM 587 C CA . GLY A 1 79 ? 3.739 -14.597 13.015 1.00 67.69 79 GLY A CA 1
ATOM 588 C C . GLY A 1 79 ? 3.218 -13.165 12.863 1.00 67.69 79 GLY A C 1
ATOM 589 O O . GLY A 1 79 ? 3.263 -12.366 13.800 1.00 67.69 79 GLY A O 1
ATOM 590 N N . PRO A 1 80 ? 2.700 -12.808 11.671 1.00 58.00 80 PRO A N 1
ATOM 591 C CA . PRO A 1 80 ? 2.239 -11.453 11.390 1.00 58.00 80 PRO A CA 1
ATOM 592 C C . PRO A 1 80 ? 1.139 -10.991 12.358 1.00 58.00 80 PRO A C 1
ATOM 594 O O . PRO A 1 80 ? 0.034 -11.529 12.379 1.00 58.00 80 PRO A O 1
ATOM 597 N N . GLY A 1 81 ? 1.445 -9.957 13.144 1.00 64.38 81 GLY A N 1
ATOM 598 C CA . GLY A 1 81 ? 0.506 -9.274 14.039 1.00 64.38 81 GLY A CA 1
ATOM 599 C C . GLY A 1 81 ? 0.409 -9.822 15.469 1.00 64.38 81 GLY A C 1
ATOM 600 O O . GLY A 1 81 ? -0.001 -9.052 16.340 1.00 64.38 81 GLY A O 1
ATOM 601 N N . VAL A 1 82 ? 0.798 -11.080 15.726 1.00 78.62 82 VAL A N 1
ATOM 602 C CA . VAL A 1 82 ? 0.899 -11.668 17.079 1.00 78.62 82 VAL A CA 1
ATOM 603 C C . VAL A 1 82 ? 2.051 -12.673 17.166 1.00 78.62 82 VAL A C 1
ATOM 605 O O . VAL A 1 82 ? 1.992 -13.736 16.546 1.00 78.62 82 VAL A O 1
ATOM 608 N N . SER A 1 83 ? 3.011 -12.383 18.047 1.00 85.12 83 SER A N 1
ATOM 609 C CA . SER A 1 83 ? 4.049 -13.319 18.501 1.00 85.12 83 SER A CA 1
ATOM 610 C C . SER A 1 83 ? 4.009 -13.460 20.031 1.00 85.12 83 SER A C 1
ATOM 612 O O . SER A 1 83 ? 3.834 -12.473 20.744 1.00 85.12 83 SER A O 1
ATOM 614 N N . GLY A 1 84 ? 4.142 -14.679 20.563 1.00 90.75 84 GLY A N 1
ATOM 615 C CA . GLY A 1 84 ? 4.076 -14.942 22.006 1.00 90.75 84 GLY A CA 1
ATOM 616 C C . GLY A 1 84 ? 3.951 -16.421 22.381 1.00 90.75 84 GLY A C 1
ATOM 617 O O . GLY A 1 84 ? 4.298 -17.306 21.605 1.00 90.75 84 GLY A O 1
ATOM 618 N N . VAL A 1 85 ? 3.454 -16.711 23.586 1.00 92.69 85 VAL A N 1
ATOM 619 C CA . VAL A 1 85 ? 3.324 -18.077 24.124 1.00 92.69 85 VAL A CA 1
ATOM 620 C C . VAL A 1 85 ? 1.887 -18.574 24.016 1.00 92.69 85 VAL A C 1
ATOM 622 O O . VAL A 1 85 ? 0.978 -17.986 24.604 1.00 92.69 85 VAL A O 1
ATOM 625 N N . ALA A 1 86 ? 1.681 -19.692 23.322 1.00 92.75 86 ALA A N 1
ATOM 626 C CA . ALA A 1 86 ? 0.377 -20.315 23.140 1.00 92.75 86 ALA A CA 1
ATOM 627 C C . ALA A 1 86 ? 0.082 -21.428 24.162 1.00 92.75 86 ALA A C 1
ATOM 629 O O . ALA A 1 86 ? 0.929 -22.267 24.490 1.00 92.75 86 ALA A O 1
ATOM 630 N N . ILE A 1 87 ? -1.173 -21.471 24.608 1.00 92.81 87 ILE A N 1
ATOM 631 C CA . ILE A 1 87 ? -1.747 -22.523 25.454 1.00 92.81 87 ILE A CA 1
ATOM 632 C C . ILE A 1 87 ? -3.106 -22.998 24.915 1.00 92.81 87 ILE A C 1
ATOM 634 O O . ILE A 1 87 ? -3.827 -22.247 24.257 1.00 92.81 87 ILE A O 1
ATOM 638 N N . ALA A 1 88 ? -3.477 -24.234 25.247 1.00 92.12 88 ALA A N 1
ATOM 639 C CA . ALA A 1 88 ? -4.806 -24.799 25.026 1.00 92.12 88 ALA A CA 1
ATOM 640 C C . ALA A 1 88 ? -5.586 -24.913 26.345 1.00 92.12 88 ALA A C 1
ATOM 642 O O . ALA A 1 88 ? -5.019 -25.266 27.382 1.00 92.12 88 ALA A O 1
ATOM 643 N N . PHE A 1 89 ? -6.900 -24.698 26.281 1.00 90.94 89 PHE A N 1
ATOM 644 C CA . PHE A 1 89 ? -7.872 -25.025 27.324 1.00 90.94 89 PHE A CA 1
ATOM 645 C C . PHE A 1 89 ? -8.559 -26.357 26.971 1.00 90.94 89 PHE A C 1
ATOM 647 O O . PHE A 1 89 ? -9.654 -26.399 26.412 1.00 90.94 89 PHE A O 1
ATOM 654 N N . ALA A 1 90 ? -7.890 -27.470 27.269 1.00 87.06 90 ALA A N 1
ATOM 655 C CA . ALA A 1 90 ? -8.281 -28.812 26.841 1.00 87.06 90 ALA A CA 1
ATOM 656 C C . ALA A 1 90 ? -9.221 -29.532 27.830 1.00 87.06 90 ALA A C 1
ATOM 658 O O . ALA A 1 90 ? -9.257 -29.242 29.024 1.00 87.06 90 ALA A O 1
ATOM 659 N N . GLU A 1 91 ? -9.948 -30.544 27.348 1.00 82.50 91 GLU A N 1
ATOM 660 C CA . GLU A 1 91 ? -10.722 -31.474 28.197 1.00 82.50 91 GLU A CA 1
ATOM 661 C C . GLU A 1 91 ? -9.840 -32.517 28.892 1.00 82.50 91 GLU A C 1
ATOM 663 O O . GLU A 1 91 ? -10.241 -33.124 29.879 1.00 82.50 91 GLU A O 1
ATOM 668 N N . SER A 1 92 ? -8.616 -32.708 28.399 1.00 77.81 92 SER A N 1
ATOM 669 C CA . SER A 1 92 ? -7.641 -33.655 28.926 1.00 77.81 92 SER A CA 1
ATOM 670 C C . SER A 1 92 ? -6.236 -33.100 28.741 1.00 77.81 92 SER A C 1
ATOM 672 O O . SER A 1 92 ? -5.876 -32.657 27.654 1.00 77.81 92 SER A O 1
ATOM 674 N N . ALA A 1 93 ? -5.399 -33.207 29.773 1.00 71.38 93 ALA A N 1
ATOM 675 C CA . ALA A 1 93 ? -3.984 -32.838 29.689 1.00 71.38 93 ALA A CA 1
ATOM 676 C C . ALA A 1 93 ? -3.150 -33.746 28.751 1.00 71.38 93 ALA A C 1
ATOM 678 O O . ALA A 1 93 ? -1.965 -33.491 28.558 1.00 71.38 93 ALA A O 1
ATOM 679 N N . LYS A 1 94 ? -3.737 -34.825 28.207 1.00 70.25 94 LYS A N 1
ATOM 680 C CA . LYS A 1 94 ? -3.057 -35.804 27.336 1.00 70.25 94 LYS A CA 1
ATOM 681 C C . LYS A 1 94 ? -3.337 -35.631 25.842 1.00 70.25 94 LYS A C 1
ATOM 683 O O . LYS A 1 94 ? -2.670 -36.288 25.051 1.00 70.25 94 LYS A O 1
ATOM 688 N N . ASP A 1 95 ? -4.313 -34.804 25.474 1.00 66.50 95 ASP A N 1
ATOM 689 C CA . ASP A 1 95 ? -4.693 -34.556 24.078 1.00 66.50 95 ASP A CA 1
ATOM 690 C C . ASP A 1 95 ? -4.994 -33.058 23.876 1.00 66.50 95 ASP A C 1
ATOM 692 O O . ASP A 1 95 ? -6.156 -32.632 23.881 1.00 66.50 95 ASP A O 1
ATOM 696 N N . PRO A 1 96 ? -3.948 -32.212 23.796 1.00 65.94 96 PRO A N 1
ATOM 697 C CA . PRO A 1 96 ? -4.108 -30.810 23.456 1.00 65.94 96 PRO A CA 1
ATOM 698 C C . PRO A 1 96 ? -4.441 -30.687 21.969 1.00 65.94 96 PRO A C 1
ATOM 700 O O . PRO A 1 96 ? -3.552 -30.557 21.133 1.00 65.94 96 PRO A O 1
ATOM 703 N N . ASN A 1 97 ? -5.732 -30.696 21.637 1.00 69.69 97 ASN A N 1
ATOM 704 C CA . ASN A 1 97 ? -6.192 -30.360 20.293 1.00 69.69 97 ASN A CA 1
ATOM 705 C C . ASN A 1 97 ? -5.729 -28.924 19.948 1.00 69.69 97 ASN A C 1
ATOM 707 O O . ASN A 1 97 ? -6.257 -27.978 20.541 1.00 69.69 97 ASN A O 1
ATOM 711 N N . PRO A 1 98 ? -4.784 -28.724 19.004 1.00 61.31 98 PRO A N 1
ATOM 712 C CA . PRO A 1 98 ? -4.237 -27.398 18.700 1.00 61.31 98 PRO A CA 1
ATOM 713 C C . PRO A 1 98 ? -5.261 -26.496 17.992 1.00 61.31 98 PRO A C 1
ATOM 715 O O . PRO A 1 98 ? -5.143 -25.275 18.024 1.00 61.31 98 PRO A O 1
ATOM 718 N N . ASN A 1 99 ? -6.309 -27.104 17.425 1.00 67.94 99 ASN A N 1
ATOM 719 C CA . ASN A 1 99 ? -7.483 -26.456 16.843 1.00 67.94 99 ASN A CA 1
ATOM 720 C C . ASN A 1 99 ? -8.644 -26.422 17.866 1.00 67.94 99 ASN A C 1
ATOM 722 O O . ASN A 1 99 ? -9.817 -26.587 17.511 1.00 67.94 99 ASN A O 1
ATOM 726 N N . GLY A 1 100 ? -8.313 -26.364 19.159 1.00 78.62 100 GLY A N 1
ATOM 727 C CA . GLY A 1 100 ? -9.220 -26.320 20.305 1.00 78.62 100 GLY A CA 1
ATOM 728 C C . GLY A 1 100 ? -9.510 -24.902 20.796 1.00 78.62 100 GLY A C 1
ATOM 729 O O . GLY A 1 100 ? -9.259 -23.927 20.096 1.00 78.62 100 GLY A O 1
ATOM 730 N N . ASP A 1 101 ? -10.027 -24.808 22.021 1.00 91.75 101 ASP A N 1
ATOM 731 C CA . ASP A 1 101 ? -10.059 -23.552 22.772 1.00 91.75 101 ASP A CA 1
ATOM 732 C C . ASP A 1 101 ? -8.603 -23.164 23.107 1.00 91.75 101 ASP A C 1
ATOM 734 O O . ASP A 1 101 ? -7.909 -23.932 23.779 1.00 91.75 101 ASP A O 1
ATOM 738 N N . ARG A 1 102 ? -8.110 -22.014 22.632 1.00 92.88 102 ARG A N 1
ATOM 739 C CA . ARG A 1 102 ? -6.700 -21.598 22.754 1.00 92.88 102 ARG A CA 1
ATOM 740 C C . ARG A 1 102 ? -6.536 -20.125 23.124 1.00 92.88 102 ARG A C 1
ATOM 742 O O . ARG A 1 102 ? -7.425 -19.307 22.899 1.00 92.88 102 ARG A O 1
ATOM 749 N N . ALA A 1 103 ? -5.374 -19.784 23.670 1.00 94.69 103 ALA A N 1
ATOM 750 C CA . ALA A 1 103 ? -4.972 -18.403 23.915 1.00 94.69 103 ALA A CA 1
ATOM 751 C C . ALA A 1 103 ? -3.470 -18.204 23.684 1.00 94.69 103 ALA A C 1
ATOM 753 O O . ALA A 1 103 ? -2.686 -19.135 23.868 1.00 94.69 103 ALA A O 1
ATOM 754 N N . VAL A 1 104 ? -3.082 -16.983 23.312 1.00 94.00 104 VAL A N 1
ATOM 755 C CA . VAL A 1 104 ? -1.687 -16.542 23.168 1.00 94.00 104 VAL A CA 1
ATOM 756 C C . VAL A 1 104 ? -1.436 -15.392 24.137 1.00 94.00 104 VAL A C 1
ATOM 758 O O . VAL A 1 104 ? -2.255 -14.477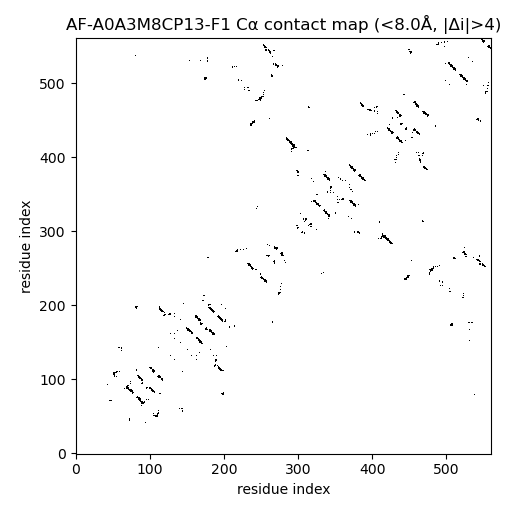 24.225 1.00 94.00 104 VAL A O 1
ATOM 761 N N . PHE A 1 105 ? -0.317 -15.441 24.854 1.00 94.19 105 PHE A N 1
ATOM 762 C CA . PHE A 1 105 ? 0.086 -14.465 25.866 1.00 94.19 105 PHE A CA 1
ATOM 763 C C . PHE A 1 105 ? 1.449 -13.855 25.543 1.00 94.19 105 PHE A C 1
ATOM 765 O O . PHE A 1 105 ? 2.310 -14.520 24.967 1.00 94.19 105 PHE A O 1
ATOM 772 N N . ASP A 1 106 ? 1.665 -12.613 25.967 1.00 91.44 106 ASP A N 1
ATOM 773 C CA . ASP A 1 106 ? 2.978 -11.975 25.905 1.00 91.44 106 ASP A CA 1
ATOM 774 C C . ASP A 1 106 ? 3.978 -12.732 26.811 1.00 91.44 106 ASP A C 1
ATOM 776 O O . ASP A 1 106 ? 3.671 -12.972 27.986 1.00 91.44 106 ASP A O 1
ATOM 780 N N . PRO A 1 107 ? 5.169 -13.123 26.315 1.00 89.94 107 PRO A N 1
ATOM 781 C CA . PRO A 1 107 ? 6.141 -13.908 27.084 1.00 89.94 107 PRO A CA 1
ATOM 782 C C . PRO A 1 107 ? 6.752 -13.140 28.269 1.00 89.94 107 PRO A C 1
ATOM 784 O O . PRO A 1 107 ? 7.250 -13.760 29.212 1.00 89.94 107 PRO A O 1
ATOM 787 N N . THR A 1 108 ? 6.722 -11.806 28.226 1.00 89.19 108 THR A N 1
ATOM 788 C CA . THR A 1 108 ? 7.395 -10.887 29.154 1.00 89.19 108 THR A CA 1
ATOM 789 C C . THR A 1 108 ? 6.434 -10.306 30.187 1.00 89.19 108 THR A C 1
ATOM 791 O O . THR A 1 108 ? 6.762 -10.259 31.373 1.00 89.19 108 THR A O 1
ATOM 794 N N . THR A 1 109 ? 5.249 -9.856 29.766 1.00 88.69 109 THR A N 1
ATOM 795 C CA . THR A 1 109 ? 4.247 -9.252 30.659 1.00 88.69 109 THR A CA 1
ATOM 796 C C . THR A 1 109 ? 3.226 -10.266 31.166 1.00 88.69 109 THR A C 1
ATOM 798 O O . THR A 1 109 ? 2.702 -10.106 32.271 1.00 88.69 109 THR A O 1
ATOM 801 N N . GLY A 1 110 ? 2.968 -11.325 30.393 1.00 90.69 110 GLY A N 1
ATOM 802 C CA . GLY A 1 110 ? 1.885 -12.270 30.642 1.00 90.69 110 GLY A CA 1
ATOM 803 C C . GLY A 1 110 ? 0.499 -11.753 30.252 1.00 90.69 110 GLY A C 1
ATOM 804 O O . GLY A 1 110 ? -0.486 -12.388 30.625 1.00 90.69 110 GLY A O 1
ATOM 805 N N . ASP A 1 111 ? 0.394 -10.634 29.530 1.00 91.75 111 ASP A N 1
ATOM 806 C CA . ASP A 1 111 ? -0.892 -10.101 29.068 1.00 91.75 111 ASP A CA 1
ATOM 807 C C . ASP A 1 111 ? -1.490 -10.966 27.942 1.00 91.75 111 ASP A C 1
ATOM 809 O O . ASP A 1 111 ? -0.773 -11.566 27.140 1.00 91.75 111 ASP A O 1
ATOM 813 N N . LEU A 1 112 ? -2.824 -11.034 27.858 1.00 93.50 112 LEU A N 1
ATOM 814 C CA . LEU A 1 112 ? -3.526 -11.764 26.795 1.00 93.50 112 LEU A CA 1
ATOM 815 C C . LEU A 1 112 ? -3.372 -11.047 25.444 1.00 93.50 112 LEU A C 1
ATOM 817 O O . LEU A 1 112 ? -3.755 -9.884 25.332 1.00 93.50 112 LEU A O 1
ATOM 821 N N . LEU A 1 113 ? -2.918 -11.752 24.408 1.00 91.88 113 LEU A N 1
ATOM 822 C CA . LEU A 1 113 ? -2.823 -11.245 23.032 1.00 91.88 113 LEU A CA 1
ATOM 823 C C . LEU A 1 113 ? -3.976 -11.754 22.155 1.00 91.88 113 LEU A C 1
ATOM 825 O O . LEU A 1 113 ? -4.653 -10.971 21.491 1.00 91.88 113 LEU A O 1
ATOM 829 N N . ILE A 1 114 ? -4.236 -13.066 22.204 1.00 93.31 114 ILE A N 1
ATOM 830 C CA . ILE A 1 114 ? -5.334 -13.736 21.489 1.00 93.31 114 ILE A CA 1
ATOM 831 C C . ILE A 1 114 ? -6.084 -14.656 22.449 1.00 93.31 114 ILE A C 1
ATOM 833 O O . ILE A 1 114 ? -5.460 -15.391 23.209 1.00 93.31 114 ILE A O 1
ATOM 837 N N . LEU A 1 115 ? -7.412 -14.686 22.346 1.00 95.38 115 LEU A N 1
ATOM 838 C CA . LEU A 1 115 ? -8.270 -15.765 22.836 1.00 95.38 115 LEU A CA 1
ATOM 839 C C . LEU A 1 115 ? -9.140 -16.249 21.675 1.00 95.38 115 LEU A C 1
ATOM 841 O O . LEU A 1 115 ? -9.770 -15.432 21.009 1.00 95.38 115 LEU A O 1
ATOM 845 N N . GLU A 1 116 ? -9.217 -17.558 21.472 1.00 94.56 116 GLU A N 1
ATOM 846 C CA . GLU A 1 116 ? -10.084 -18.194 20.480 1.00 94.56 116 GLU A CA 1
ATOM 847 C C . GLU A 1 116 ? -10.750 -19.420 21.106 1.00 94.56 116 GLU A C 1
ATOM 849 O O . GLU A 1 116 ? -10.084 -20.382 21.482 1.00 94.56 116 GLU A O 1
ATOM 854 N N . LEU A 1 117 ? -12.074 -19.392 21.222 1.00 94.12 117 LEU A N 1
ATOM 855 C CA . LEU A 1 117 ? -12.895 -20.468 21.768 1.00 94.12 117 LEU A CA 1
ATOM 856 C C . LEU A 1 117 ? -13.865 -20.968 20.701 1.00 94.12 117 LEU A C 1
ATOM 858 O O . LEU A 1 117 ? -14.357 -20.203 19.869 1.00 94.12 117 LEU A O 1
ATOM 862 N N . LYS A 1 118 ? -14.208 -22.255 20.749 1.00 90.75 118 LYS A N 1
ATOM 863 C CA . LYS A 1 118 ? -15.193 -22.831 19.828 1.00 90.75 118 LYS A CA 1
ATOM 864 C C . LYS A 1 118 ? -16.581 -22.220 20.076 1.00 90.75 118 LYS A C 1
ATOM 866 O O . LYS A 1 118 ? -17.025 -22.218 21.229 1.00 90.75 118 LYS A O 1
ATOM 871 N N . PRO A 1 119 ? -17.292 -21.735 19.037 1.00 88.69 119 PRO A N 1
ATOM 872 C CA . PRO A 1 119 ? -18.660 -21.239 19.176 1.00 88.69 119 PRO A CA 1
ATOM 873 C C . PRO A 1 119 ? -19.607 -22.316 19.709 1.00 88.69 119 PRO A C 1
ATOM 875 O O . PRO A 1 119 ? -19.557 -23.465 19.261 1.00 88.69 119 PRO A O 1
ATOM 878 N N . GLN A 1 120 ? -20.512 -21.949 20.617 1.00 84.75 120 GLN A N 1
ATOM 879 C CA . GLN A 1 120 ? -21.623 -22.825 20.981 1.00 84.75 120 GLN A CA 1
ATOM 880 C C . GLN A 1 120 ? -22.731 -22.714 19.928 1.00 84.75 120 GLN A C 1
ATOM 882 O O . GLN A 1 120 ? -23.173 -21.623 19.563 1.00 84.75 120 GLN A O 1
ATOM 887 N N . LYS A 1 121 ? -23.192 -23.866 19.428 1.00 75.38 121 LYS A N 1
ATOM 888 C CA . LYS A 1 121 ? -24.383 -23.938 18.576 1.00 75.38 121 LYS A CA 1
ATOM 889 C C . LYS A 1 121 ? -25.625 -23.855 19.460 1.00 75.38 121 LYS A C 1
ATOM 891 O O . LYS A 1 121 ? -25.766 -24.656 20.379 1.00 75.38 121 LYS A O 1
ATOM 896 N N . SER A 1 122 ? -26.534 -22.938 19.142 1.00 71.75 122 SER A N 1
ATOM 897 C CA . SER A 1 122 ? -27.874 -22.881 19.729 1.00 71.75 122 SER A CA 1
ATOM 898 C C . SER A 1 122 ? -28.930 -22.976 18.635 1.00 71.75 122 SER A C 1
ATOM 900 O O . SER A 1 122 ? -28.812 -22.336 17.593 1.00 71.75 122 SER A O 1
ATOM 902 N N . GLU A 1 123 ? -29.990 -23.737 18.897 1.00 65.38 123 GLU A N 1
ATOM 903 C CA . GLU A 1 123 ? -31.185 -23.804 18.044 1.00 65.38 123 GLU A CA 1
ATOM 904 C C . GLU A 1 123 ? -32.020 -22.511 18.103 1.00 65.38 123 GLU A C 1
ATOM 906 O O . GLU A 1 123 ? -32.863 -22.267 17.243 1.00 65.38 123 GLU A O 1
ATOM 911 N N . LYS A 1 124 ? -31.782 -21.665 19.115 1.00 69.31 124 LYS A N 1
ATOM 912 C CA . LYS A 1 124 ? -32.386 -20.336 19.265 1.00 69.31 124 LYS A CA 1
ATOM 913 C C . LYS A 1 124 ? -31.284 -19.305 19.531 1.00 69.31 124 LYS A C 1
ATOM 915 O O . LYS A 1 124 ? -30.780 -19.251 20.657 1.00 69.31 124 LYS A O 1
ATOM 920 N N . PRO A 1 125 ? -30.885 -18.508 18.525 1.00 67.62 125 PRO A N 1
ATOM 921 C CA . PRO A 1 125 ? -29.936 -17.421 18.718 1.00 67.62 125 PRO A CA 1
ATOM 922 C C . PRO A 1 125 ? -30.457 -16.409 19.742 1.00 67.62 125 PRO A C 1
ATOM 924 O O . PRO A 1 125 ? -31.605 -15.971 19.670 1.00 67.62 125 PRO A O 1
ATOM 927 N N . ALA A 1 126 ? -29.597 -16.019 20.677 1.00 68.06 126 ALA A N 1
ATOM 928 C CA . ALA A 1 126 ? -29.820 -14.895 21.571 1.00 68.06 126 ALA A CA 1
ATOM 929 C C . ALA A 1 126 ? -29.038 -13.700 21.016 1.00 68.06 126 ALA A C 1
ATOM 931 O O . ALA A 1 126 ? -27.937 -13.393 21.475 1.00 68.06 126 ALA A O 1
ATOM 932 N N . THR A 1 127 ? -29.592 -13.061 19.981 1.00 71.44 127 THR A N 1
ATOM 933 C CA . THR A 1 127 ? -28.967 -11.911 19.319 1.00 71.44 127 THR A CA 1
ATOM 934 C C . THR A 1 127 ? -28.722 -10.799 20.336 1.00 71.44 127 THR A C 1
ATOM 936 O O . THR A 1 127 ? -29.671 -10.205 20.852 1.00 71.44 127 THR A O 1
ATOM 939 N N . LEU A 1 128 ? -27.451 -10.515 20.630 1.00 84.88 128 LEU A N 1
ATOM 940 C CA . LEU A 1 128 ? -27.082 -9.347 21.423 1.00 84.88 128 LEU A CA 1
ATOM 941 C C . LEU A 1 128 ? -27.460 -8.085 20.652 1.00 84.88 128 LEU A C 1
ATOM 943 O O . LEU A 1 128 ? -27.202 -7.990 19.455 1.00 84.88 128 LEU A O 1
ATOM 947 N N . THR A 1 129 ? -28.014 -7.092 21.343 1.00 91.38 129 THR A N 1
ATOM 948 C CA . THR A 1 129 ? -28.068 -5.742 20.773 1.00 91.38 129 THR A CA 1
ATOM 949 C C . THR A 1 129 ? -26.665 -5.134 20.759 1.00 91.38 129 THR A C 1
ATOM 951 O O . THR A 1 129 ? -25.843 -5.445 21.626 1.00 91.38 129 THR A O 1
ATOM 954 N N . ASP A 1 130 ? -26.394 -4.214 19.832 1.00 93.06 130 ASP A N 1
ATOM 955 C CA . ASP A 1 130 ? -25.089 -3.544 19.720 1.00 93.06 130 ASP A CA 1
ATOM 956 C C . ASP A 1 130 ? -24.646 -2.898 21.040 1.00 93.06 130 ASP A C 1
ATOM 958 O O . ASP A 1 130 ? -23.469 -2.941 21.401 1.00 93.06 130 ASP A O 1
ATOM 962 N N . ALA A 1 131 ? -25.600 -2.365 21.812 1.00 94.44 131 ALA A N 1
ATOM 963 C CA . ALA A 1 131 ? -25.365 -1.833 23.150 1.00 94.44 131 ALA A CA 1
ATOM 964 C C . ALA A 1 131 ? -24.926 -2.926 24.144 1.00 94.44 131 ALA A C 1
ATOM 966 O O . ALA A 1 131 ? -23.937 -2.746 24.851 1.00 94.44 131 ALA A O 1
ATOM 967 N N . GLN A 1 132 ? -25.605 -4.079 24.176 1.00 94.81 132 GLN A N 1
ATOM 968 C CA . GLN A 1 132 ? -25.235 -5.207 25.043 1.00 94.81 132 GLN A CA 1
ATOM 969 C C . GLN A 1 132 ? -23.868 -5.792 24.674 1.00 94.81 132 GLN A C 1
ATOM 971 O O . GLN A 1 132 ? -23.059 -6.059 25.565 1.00 94.81 132 GLN A O 1
ATOM 976 N N . ALA A 1 133 ? -23.599 -5.972 23.377 1.00 95.31 133 ALA A N 1
ATOM 977 C CA . ALA A 1 133 ? -22.305 -6.424 22.878 1.00 95.31 133 ALA A CA 1
ATOM 978 C C . ALA A 1 133 ? -21.198 -5.429 23.266 1.00 95.31 133 ALA A C 1
ATOM 980 O O . ALA A 1 133 ? -20.184 -5.829 23.838 1.00 95.31 133 ALA A O 1
ATOM 981 N N . SER A 1 134 ? -21.433 -4.129 23.062 1.00 96.12 134 SER A N 1
ATOM 982 C CA . SER A 1 134 ? -20.504 -3.055 23.435 1.00 96.12 134 SER A CA 1
ATOM 983 C C . SER A 1 134 ? -20.201 -3.029 24.935 1.00 96.12 134 SER A C 1
ATOM 985 O O . SER A 1 134 ? -19.033 -3.002 25.319 1.00 96.12 134 SER A O 1
ATOM 987 N N . THR A 1 135 ? -21.220 -3.090 25.801 1.00 95.44 135 THR A N 1
ATOM 988 C CA . THR A 1 135 ? -21.024 -3.112 27.260 1.00 95.44 135 THR A CA 1
ATOM 989 C C . THR A 1 135 ? -20.246 -4.350 27.709 1.00 95.44 135 THR A C 1
ATOM 991 O O . THR A 1 135 ? -19.318 -4.220 28.507 1.00 95.44 135 THR A O 1
ATOM 994 N N . LYS A 1 136 ? -20.566 -5.539 27.174 1.00 95.44 136 LYS A N 1
ATOM 995 C CA . LYS A 1 136 ? -19.819 -6.775 27.466 1.00 95.44 136 LYS A CA 1
ATOM 996 C C . LYS A 1 136 ? -18.360 -6.685 27.010 1.00 95.44 136 LYS A C 1
ATOM 998 O O . LYS A 1 136 ? -17.470 -7.068 27.764 1.00 95.44 136 LYS A O 1
ATOM 1003 N N . ALA A 1 137 ? -18.114 -6.169 25.807 1.00 95.62 137 ALA A N 1
ATOM 1004 C CA . ALA A 1 137 ? -16.774 -6.037 25.243 1.00 95.62 137 ALA A CA 1
ATOM 1005 C C . ALA A 1 137 ? -15.903 -5.077 26.068 1.00 95.62 137 ALA A C 1
ATOM 1007 O O . ALA A 1 137 ? -14.792 -5.439 26.455 1.00 95.62 137 ALA A O 1
ATOM 1008 N N . VAL A 1 138 ? -16.424 -3.887 26.398 1.00 94.25 138 VAL A N 1
ATOM 1009 C CA . VAL A 1 138 ? -15.723 -2.914 27.254 1.00 94.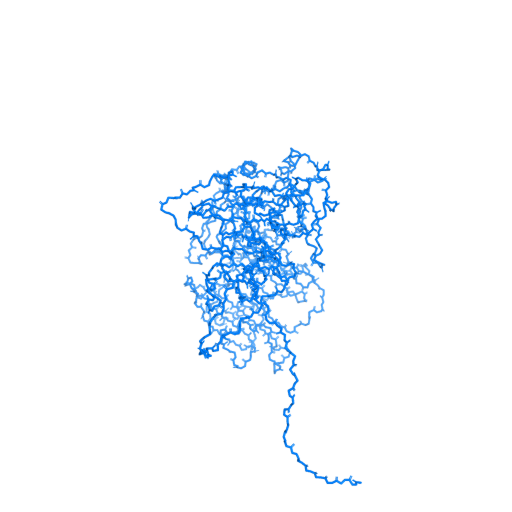25 138 VAL A CA 1
ATOM 1010 C C . VAL A 1 138 ? -15.425 -3.520 28.626 1.00 94.25 138 VAL A C 1
ATOM 1012 O O . VAL A 1 138 ? -14.285 -3.454 29.076 1.00 94.25 138 VAL A O 1
ATOM 1015 N N . ALA A 1 139 ? -16.401 -4.175 29.266 1.00 93.06 139 ALA A N 1
ATOM 1016 C CA . ALA A 1 139 ? -16.196 -4.812 30.568 1.00 93.06 139 ALA A CA 1
ATOM 1017 C C . ALA A 1 139 ? -15.103 -5.898 30.535 1.00 93.06 139 ALA A C 1
ATOM 1019 O O . ALA A 1 139 ? -14.296 -5.980 31.461 1.00 93.06 139 ALA A O 1
ATOM 1020 N N . PHE A 1 140 ? -15.038 -6.693 29.462 1.00 94.62 140 PHE A N 1
ATOM 1021 C CA . PHE A 1 140 ? -13.990 -7.696 29.275 1.00 94.62 140 PHE A CA 1
ATOM 1022 C C . PHE A 1 140 ? -12.599 -7.058 29.138 1.00 94.62 140 PHE A C 1
ATOM 1024 O O . PHE A 1 140 ? -11.694 -7.415 29.891 1.00 94.62 140 PHE A O 1
ATOM 1031 N N . VAL A 1 141 ? -12.426 -6.076 28.245 1.00 92.12 141 VAL A N 1
ATOM 1032 C CA . VAL A 1 141 ? -11.111 -5.447 28.009 1.00 92.12 141 VAL A CA 1
ATOM 1033 C C . VAL A 1 141 ? -10.654 -4.596 29.195 1.00 92.12 141 VAL A C 1
ATOM 1035 O O . VAL A 1 141 ? -9.494 -4.682 29.589 1.00 92.12 141 VAL A O 1
ATOM 1038 N N . THR A 1 142 ? -11.552 -3.865 29.861 1.00 89.00 142 THR A N 1
ATOM 1039 C CA . THR A 1 142 ? -11.229 -3.210 31.141 1.00 89.00 142 THR A CA 1
ATOM 1040 C C . THR A 1 142 ? -10.851 -4.236 32.216 1.00 89.00 142 THR A C 1
ATOM 1042 O O . THR A 1 142 ? -9.939 -3.992 33.001 1.00 89.00 142 THR A O 1
ATOM 1045 N N . GLY A 1 143 ? -11.483 -5.414 32.230 1.00 89.56 143 GLY A N 1
ATOM 1046 C CA . GLY A 1 143 ? -11.152 -6.511 33.143 1.00 89.56 143 GLY A CA 1
ATOM 1047 C C . GLY A 1 143 ? -9.800 -7.197 32.883 1.00 89.56 143 GLY A C 1
ATOM 1048 O O . GLY A 1 143 ? -9.279 -7.860 33.791 1.00 89.56 143 GLY A O 1
ATOM 1049 N N . LEU A 1 144 ? -9.231 -7.038 31.680 1.00 88.00 144 LEU A N 1
ATOM 1050 C CA . LEU A 1 144 ? -7.891 -7.508 31.303 1.00 88.00 144 LEU A CA 1
ATOM 1051 C C . LEU A 1 144 ? -6.769 -6.555 31.740 1.00 88.00 144 LEU A C 1
ATOM 1053 O O . LEU A 1 144 ? -5.622 -6.982 31.797 1.00 88.00 144 LEU A O 1
ATOM 1057 N N . GLN A 1 145 ? -7.056 -5.292 32.065 1.00 72.69 145 GLN A N 1
ATOM 1058 C CA . GLN A 1 145 ? -6.015 -4.263 32.131 1.00 72.69 145 GLN A CA 1
ATOM 1059 C C . GLN A 1 145 ? -5.796 -3.615 33.501 1.00 72.69 145 GLN A C 1
ATOM 1061 O O . GLN A 1 145 ? -6.604 -3.701 34.425 1.00 72.69 145 GLN A O 1
ATOM 1066 N N . ASN A 1 146 ? -4.653 -2.934 33.605 1.00 56.50 146 ASN A N 1
ATOM 1067 C CA . ASN A 1 146 ? -4.315 -2.061 34.722 1.00 56.50 146 ASN A CA 1
ATOM 1068 C C . ASN A 1 146 ? -5.140 -0.757 34.683 1.00 56.50 146 ASN A C 1
ATOM 1070 O O . ASN A 1 146 ? -5.568 -0.293 33.626 1.00 56.50 146 ASN A O 1
ATOM 1074 N N . ILE A 1 147 ? -5.332 -0.152 35.858 1.00 60.22 147 ILE A N 1
ATOM 1075 C CA . ILE A 1 147 ? -6.112 1.079 36.056 1.00 60.22 147 ILE A CA 1
ATOM 1076 C C . ILE A 1 147 ? -5.543 2.229 35.204 1.00 60.22 147 ILE A C 1
ATOM 1078 O O . ILE A 1 147 ? -4.338 2.473 35.226 1.00 60.22 147 ILE A O 1
ATOM 1082 N N . GLY A 1 148 ? -6.418 2.966 34.509 1.00 61.81 148 GLY A N 1
ATOM 1083 C CA . GLY A 1 148 ? -6.079 4.203 33.784 1.00 61.81 148 GLY A CA 1
ATOM 1084 C C . GLY A 1 148 ? -6.430 4.207 32.293 1.00 61.81 148 GLY A C 1
ATOM 1085 O O . GLY A 1 148 ? -6.508 5.277 31.695 1.00 61.81 148 GLY A O 1
ATOM 1086 N N . ASN A 1 149 ? -6.701 3.044 31.696 1.00 70.94 149 ASN A N 1
ATOM 1087 C CA . ASN A 1 149 ? -7.094 2.948 30.290 1.00 70.94 149 ASN A CA 1
ATOM 1088 C C . ASN A 1 149 ? -8.608 3.102 30.110 1.00 70.94 149 ASN A C 1
ATOM 1090 O O . ASN A 1 149 ? -9.393 2.493 30.837 1.00 70.94 149 ASN A O 1
ATOM 1094 N N . THR A 1 150 ? -9.019 3.884 29.108 1.00 84.31 150 THR A N 1
ATOM 1095 C CA . THR A 1 150 ? -10.430 4.018 28.714 1.00 84.31 150 THR A CA 1
ATOM 1096 C C . THR A 1 150 ? -10.646 3.455 27.314 1.00 84.31 150 THR A C 1
ATOM 1098 O O . THR A 1 150 ? -9.809 3.655 26.434 1.00 84.31 150 THR A O 1
ATOM 1101 N N . TYR A 1 151 ? -11.759 2.746 27.119 1.00 87.88 151 TYR A N 1
ATOM 1102 C CA . TYR A 1 151 ? -12.139 2.134 25.846 1.00 87.88 151 TYR A CA 1
ATOM 1103 C C . TYR A 1 151 ? -13.528 2.586 25.427 1.00 87.88 151 TYR A C 1
ATOM 1105 O O . TYR A 1 151 ? -14.416 2.740 26.265 1.00 87.88 151 TYR A O 1
ATOM 1113 N N . GLN A 1 152 ? -13.723 2.750 24.123 1.00 90.38 152 GLN A N 1
ATOM 1114 C CA . GLN A 1 152 ? -15.021 3.049 23.536 1.00 90.38 152 GLN A CA 1
ATOM 1115 C C . GLN A 1 152 ? -15.310 2.088 22.381 1.00 90.38 152 GLN A C 1
ATOM 1117 O O . GLN A 1 152 ? -14.462 1.878 21.519 1.00 90.38 152 GLN A O 1
ATOM 1122 N N . SER A 1 153 ? -16.525 1.537 22.348 1.00 91.25 153 SER A N 1
ATOM 1123 C CA . SER A 1 153 ? -17.028 0.805 21.182 1.00 91.25 153 SER A CA 1
ATOM 1124 C C . SER A 1 153 ? -17.190 1.750 19.991 1.00 91.25 153 SER A C 1
ATOM 1126 O O . SER A 1 153 ? -17.806 2.812 20.128 1.00 91.25 153 SER A O 1
ATOM 1128 N N . ARG A 1 154 ? -16.608 1.382 18.845 1.00 86.38 154 ARG A N 1
ATOM 1129 C CA . ARG A 1 154 ? -16.695 2.139 17.584 1.00 86.38 154 ARG A CA 1
ATOM 1130 C C . ARG A 1 154 ? -17.493 1.427 16.507 1.00 86.38 154 ARG A C 1
ATOM 1132 O O . ARG A 1 154 ? -18.199 2.093 15.759 1.00 86.38 154 ARG A O 1
ATOM 1139 N N . GLU A 1 155 ? -17.388 0.107 16.438 1.00 87.25 155 GLU A N 1
ATOM 1140 C CA . GLU A 1 155 ? -18.056 -0.701 15.424 1.00 87.25 155 GLU A CA 1
ATOM 1141 C C . GLU A 1 155 ? -18.545 -2.013 16.042 1.00 87.25 155 GLU A C 1
ATOM 1143 O O . GLU A 1 155 ? -17.848 -2.624 16.858 1.00 87.25 155 GLU A O 1
ATOM 1148 N N . VAL A 1 156 ? -19.741 -2.444 15.640 1.00 91.31 156 VAL A N 1
ATOM 1149 C CA . VAL A 1 156 ? -20.289 -3.768 15.938 1.00 91.31 156 VAL A CA 1
ATOM 1150 C C . VAL A 1 156 ? -20.648 -4.423 14.608 1.00 91.31 156 VAL A C 1
ATOM 1152 O O . VAL A 1 156 ? -21.552 -3.972 13.910 1.00 91.31 156 VAL A O 1
ATOM 1155 N N . VAL A 1 157 ? -19.927 -5.482 14.245 1.00 90.94 157 VAL A N 1
ATOM 1156 C CA . VAL A 1 157 ? -20.137 -6.234 13.002 1.00 90.94 157 VAL A CA 1
ATOM 1157 C C . VAL A 1 157 ? -20.727 -7.591 13.347 1.00 90.94 157 VAL A C 1
ATOM 1159 O O . VAL A 1 157 ? -20.118 -8.356 14.095 1.00 90.94 157 VAL A O 1
ATOM 1162 N N . THR A 1 158 ? -21.886 -7.919 12.774 1.00 90.12 158 THR A N 1
ATOM 1163 C CA . THR A 1 158 ? -22.461 -9.267 12.865 1.00 90.12 158 THR A CA 1
ATOM 1164 C C . THR A 1 158 ? -22.357 -9.974 11.518 1.00 90.12 158 THR A C 1
ATOM 1166 O O . THR A 1 158 ? -22.917 -9.510 10.526 1.00 90.12 158 THR A O 1
ATOM 1169 N N . LYS A 1 159 ? -21.635 -11.097 11.481 1.00 88.12 159 LYS A N 1
ATOM 1170 C CA . LYS A 1 159 ? -21.390 -11.910 10.282 1.00 88.12 159 LYS A CA 1
ATOM 1171 C C . LYS A 1 159 ? -21.340 -13.390 10.665 1.00 88.12 159 LYS A C 1
ATOM 1173 O O . LYS A 1 159 ? -20.764 -13.737 11.689 1.00 88.12 159 LYS A O 1
ATOM 1178 N N . ASP A 1 160 ? -21.962 -14.252 9.862 1.00 87.12 160 ASP A N 1
ATOM 1179 C CA . ASP A 1 160 ? -21.957 -15.718 10.028 1.00 87.12 160 ASP A CA 1
ATOM 1180 C C . ASP A 1 160 ? -22.379 -16.209 11.437 1.00 87.12 160 ASP A C 1
ATOM 1182 O O . ASP A 1 160 ? -21.931 -17.243 11.927 1.00 87.12 160 ASP A O 1
ATOM 1186 N N . GLY A 1 161 ? -23.261 -15.452 12.105 1.00 86.19 161 GLY A N 1
ATOM 1187 C CA . GLY A 1 161 ? -23.733 -15.739 13.467 1.00 86.19 161 GLY A CA 1
ATOM 1188 C C . GLY A 1 161 ? -22.768 -15.333 14.589 1.00 86.19 161 GLY A C 1
ATOM 1189 O O . GLY A 1 161 ? -23.034 -15.650 15.748 1.00 86.19 161 GLY A O 1
ATOM 1190 N N . LEU A 1 162 ? -21.676 -14.637 14.263 1.00 91.56 162 LEU A N 1
ATOM 1191 C CA . LEU A 1 162 ? -20.730 -14.050 15.209 1.00 91.56 162 LEU A CA 1
ATOM 1192 C C . LEU A 1 162 ? -20.901 -12.529 15.257 1.00 91.56 162 LEU A C 1
ATOM 1194 O O . LEU A 1 162 ? -21.025 -11.889 14.214 1.00 91.56 162 LEU A O 1
ATOM 1198 N N . THR A 1 163 ? -20.846 -11.946 16.453 1.00 94.50 163 THR A N 1
ATOM 1199 C CA . THR A 1 163 ? -20.882 -10.492 16.666 1.00 94.50 163 THR A CA 1
ATOM 1200 C C . THR A 1 163 ? -19.531 -10.030 17.199 1.00 94.50 163 THR A C 1
ATOM 1202 O O . THR A 1 163 ? -19.170 -10.347 18.331 1.00 94.50 163 THR A O 1
ATOM 1205 N N . THR A 1 164 ? -18.778 -9.279 16.398 1.00 94.38 164 THR A N 1
ATOM 1206 C CA . THR A 1 164 ? -17.482 -8.700 16.781 1.00 94.38 164 THR A CA 1
ATOM 1207 C C . THR A 1 164 ? -17.633 -7.218 17.090 1.00 94.38 164 THR A C 1
ATOM 1209 O O . THR A 1 164 ? -18.180 -6.466 16.289 1.00 94.38 164 THR A O 1
ATOM 1212 N N . VAL A 1 165 ? -17.116 -6.797 18.240 1.00 94.56 165 VAL A N 1
ATOM 1213 C CA . VAL A 1 165 ? -17.053 -5.401 18.676 1.00 94.56 165 VAL A CA 1
ATOM 1214 C C . VAL A 1 165 ? -15.617 -4.905 18.560 1.00 94.56 165 VAL A C 1
ATOM 1216 O O . VAL A 1 165 ? -14.713 -5.504 19.148 1.00 94.56 165 VAL A O 1
ATOM 1219 N N . ARG A 1 166 ? -15.414 -3.789 17.855 1.00 91.50 166 ARG A N 1
ATOM 1220 C CA . ARG A 1 166 ? -14.151 -3.043 17.844 1.00 91.50 166 ARG A CA 1
ATOM 1221 C C . ARG A 1 166 ? -14.161 -1.987 18.946 1.00 91.50 166 ARG A C 1
ATOM 1223 O O . ARG A 1 166 ? -15.037 -1.119 18.985 1.00 91.50 166 ARG A O 1
ATOM 1230 N N . LEU A 1 167 ? -13.162 -2.048 19.819 1.00 91.06 167 LEU A N 1
ATOM 1231 C CA . LEU A 1 167 ? -12.925 -1.090 20.892 1.00 91.06 167 LEU A CA 1
ATOM 1232 C C . LEU A 1 167 ? -11.679 -0.262 20.583 1.00 91.06 167 LEU A C 1
ATOM 1234 O O . LEU A 1 167 ? -10.598 -0.830 20.430 1.00 91.06 167 LEU A O 1
ATOM 1238 N N . VAL A 1 168 ? -11.830 1.064 20.575 1.00 88.56 168 VAL A N 1
ATOM 1239 C CA . VAL A 1 168 ? -10.698 1.997 20.482 1.00 88.56 168 VAL A CA 1
ATOM 1240 C C . VAL A 1 168 ? -10.247 2.444 21.860 1.00 88.56 168 VAL A C 1
ATOM 1242 O O . VAL A 1 168 ? -11.077 2.722 22.737 1.00 88.56 168 VAL A O 1
ATOM 1245 N N . ARG A 1 169 ? -8.931 2.534 22.057 1.00 87.94 169 ARG A N 1
ATOM 1246 C CA . ARG A 1 169 ? -8.331 3.060 23.288 1.00 87.94 169 ARG A CA 1
ATOM 1247 C C . ARG A 1 169 ? -8.332 4.589 23.260 1.00 87.94 169 ARG A C 1
ATOM 1249 O O . ARG A 1 169 ? -8.046 5.199 22.232 1.00 87.94 169 ARG A O 1
ATOM 1256 N N . LYS A 1 170 ? -8.633 5.219 24.398 1.00 87.94 170 LYS A N 1
ATOM 1257 C CA . LYS A 1 170 ? -8.646 6.678 24.561 1.00 87.94 170 LYS A CA 1
ATOM 1258 C C . LYS A 1 170 ? -7.727 7.154 25.681 1.00 87.94 170 LYS A C 1
ATOM 1260 O O . LYS A 1 170 ? -7.720 6.591 26.778 1.00 87.94 170 LYS A O 1
ATOM 1265 N N . ILE A 1 171 ? -7.015 8.244 25.399 1.00 87.81 171 ILE A N 1
ATOM 1266 C CA . ILE A 1 171 ? -6.186 9.023 26.328 1.00 87.81 171 ILE A CA 1
ATOM 1267 C C . ILE A 1 171 ? -6.672 10.475 26.249 1.00 87.81 171 ILE A C 1
ATOM 1269 O O . ILE A 1 171 ? -6.911 10.984 25.159 1.00 87.81 171 ILE A O 1
ATOM 1273 N N . ASN A 1 172 ? -6.868 11.157 27.382 1.00 86.88 172 ASN A N 1
ATOM 1274 C CA . ASN A 1 172 ? -7.372 12.544 27.417 1.00 86.88 172 ASN A CA 1
ATOM 1275 C C . ASN A 1 172 ? -8.640 12.766 26.544 1.00 86.88 172 ASN A C 1
ATOM 1277 O O . ASN A 1 172 ? -8.785 13.800 25.898 1.00 86.88 172 ASN A O 1
ATOM 1281 N N . HIS A 1 173 ? -9.536 11.767 26.499 1.00 86.75 173 HIS A N 1
ATOM 1282 C CA . HIS A 1 173 ? -10.752 11.672 25.662 1.00 86.75 173 HIS A CA 1
ATOM 1283 C C . HIS A 1 173 ? -10.563 11.584 24.129 1.00 86.75 173 HIS A C 1
ATOM 1285 O O . HIS A 1 173 ? -11.549 11.391 23.410 1.00 86.75 173 HIS A O 1
ATOM 1291 N N . VAL A 1 174 ? -9.326 11.634 23.632 1.00 89.88 174 VAL A N 1
ATOM 1292 C CA . VAL A 1 174 ? -8.962 11.467 22.215 1.00 89.88 174 VAL A CA 1
ATOM 1293 C C . VAL A 1 174 ? -8.617 9.998 21.941 1.00 89.88 174 VAL A C 1
ATOM 1295 O O . VAL A 1 174 ? -8.005 9.338 22.785 1.00 89.88 174 VAL A O 1
ATOM 1298 N N . SER A 1 175 ? -9.037 9.468 20.788 1.00 88.62 175 SER A N 1
ATOM 1299 C CA . SER A 1 175 ? -8.686 8.104 20.352 1.00 88.62 175 SER A CA 1
ATOM 1300 C C . SER A 1 175 ? -7.201 7.990 20.027 1.00 88.62 175 SER A C 1
ATOM 1302 O O . SER A 1 175 ? -6.616 8.933 19.502 1.00 88.62 175 SER A O 1
ATOM 1304 N N . LEU A 1 176 ? -6.605 6.838 20.314 1.00 87.06 176 LEU A N 1
ATOM 1305 C CA . LEU A 1 176 ? -5.360 6.421 19.671 1.00 87.06 176 LEU A CA 1
ATOM 1306 C C . LEU A 1 176 ? -5.658 5.898 18.255 1.00 87.06 176 LEU A C 1
ATOM 1308 O O . LEU A 1 176 ? -6.819 5.663 17.908 1.00 87.06 176 LEU A O 1
ATOM 1312 N N . ASP A 1 177 ? -4.612 5.719 17.454 1.00 81.56 177 ASP A N 1
ATOM 1313 C CA . ASP A 1 177 ? -4.692 5.022 16.171 1.00 81.56 177 ASP A CA 1
ATOM 1314 C C . ASP A 1 177 ? -4.971 3.510 16.310 1.00 81.56 177 ASP A C 1
ATOM 1316 O O . ASP A 1 177 ? -4.955 2.921 17.396 1.00 81.56 177 ASP A O 1
ATOM 1320 N N . ASP A 1 178 ? -5.247 2.889 15.164 1.00 78.19 178 ASP A N 1
ATOM 1321 C CA . ASP A 1 178 ? -5.745 1.523 15.008 1.00 78.19 178 ASP A CA 1
ATOM 1322 C C . ASP A 1 178 ? -4.808 0.428 15.534 1.00 78.19 178 ASP A C 1
ATOM 1324 O O . ASP A 1 178 ? -5.265 -0.678 15.835 1.00 78.19 178 ASP A O 1
ATOM 1328 N N . ALA A 1 179 ? -3.523 0.728 15.738 1.00 78.50 179 ALA A N 1
ATOM 1329 C CA . ALA A 1 179 ? -2.578 -0.218 16.320 1.00 78.50 179 ALA A CA 1
ATOM 1330 C C . ALA A 1 179 ? -2.861 -0.528 17.806 1.00 78.50 179 ALA A C 1
ATOM 1332 O O . ALA A 1 179 ? -2.387 -1.544 18.315 1.00 78.50 179 ALA A O 1
ATOM 1333 N N . TYR A 1 180 ? -3.637 0.312 18.502 1.00 84.31 180 TYR A N 1
ATOM 1334 C CA . TYR A 1 180 ? -3.958 0.168 19.931 1.00 84.31 180 TYR A CA 1
ATOM 1335 C C . TYR A 1 180 ? -5.330 -0.456 20.203 1.00 84.31 180 TYR A C 1
ATOM 1337 O O . TYR A 1 180 ? -5.752 -0.554 21.362 1.00 84.31 180 TYR A O 1
ATOM 1345 N N . ASP A 1 181 ? -6.022 -0.885 19.154 1.00 86.38 181 ASP A N 1
ATOM 1346 C CA . ASP A 1 181 ? -7.385 -1.375 19.259 1.00 86.38 181 ASP A CA 1
ATOM 1347 C C . ASP A 1 181 ? -7.479 -2.800 19.798 1.00 86.38 181 ASP A C 1
ATOM 1349 O O . ASP A 1 181 ? -6.517 -3.569 19.884 1.00 86.38 181 ASP A O 1
ATOM 1353 N N . SER A 1 182 ? -8.686 -3.154 20.220 1.00 89.50 182 SER A N 1
ATOM 1354 C CA . SER A 1 182 ? -9.016 -4.487 20.707 1.00 89.50 182 SER A CA 1
ATOM 1355 C C . SER A 1 182 ? -10.342 -4.940 20.121 1.00 89.50 182 SER A C 1
ATOM 1357 O O . SER A 1 182 ? -11.313 -4.185 20.088 1.00 89.50 182 SER A O 1
ATOM 1359 N N . PHE A 1 183 ? -10.392 -6.188 19.669 1.00 92.56 183 PHE A N 1
ATOM 1360 C CA . PHE A 1 183 ? -11.592 -6.787 19.094 1.00 92.56 183 PHE A CA 1
ATOM 1361 C C . PHE A 1 183 ? -12.093 -7.874 20.034 1.00 92.56 183 PHE A C 1
ATOM 1363 O O . PHE A 1 183 ? -11.308 -8.725 20.452 1.00 92.56 183 PHE A O 1
ATOM 1370 N N . VAL A 1 184 ? -13.387 -7.856 20.352 1.00 96.06 184 VAL A N 1
ATOM 1371 C CA . VAL A 1 184 ? -14.045 -8.880 21.176 1.00 96.06 184 VAL A CA 1
ATOM 1372 C C . VAL A 1 184 ? -15.155 -9.523 20.359 1.00 96.06 184 VAL A C 1
ATOM 1374 O O . VAL A 1 184 ? -16.021 -8.815 19.850 1.00 96.06 184 VAL A O 1
ATOM 1377 N N . THR A 1 185 ? -15.157 -10.849 20.246 1.00 96.44 185 THR A N 1
ATOM 1378 C CA . THR A 1 185 ? -16.142 -11.594 19.451 1.00 96.44 185 THR A CA 1
ATOM 1379 C C . THR A 1 185 ? -17.030 -12.448 20.344 1.00 96.44 185 THR A C 1
ATOM 1381 O O . THR A 1 185 ? -16.550 -13.159 21.230 1.00 96.44 185 THR A O 1
ATOM 1384 N N . PHE A 1 186 ? -18.331 -12.399 20.072 1.00 95.44 186 PHE A N 1
ATOM 1385 C CA . PHE A 1 186 ? -19.367 -13.207 20.700 1.00 95.44 186 PHE A CA 1
ATOM 1386 C C . PHE A 1 186 ? -19.972 -14.182 19.685 1.00 95.44 186 PHE A C 1
ATOM 1388 O O . PHE A 1 186 ? -20.086 -13.852 18.504 1.00 95.44 186 PHE A O 1
ATOM 1395 N N . ASP A 1 187 ? -20.378 -15.367 20.141 1.00 92.69 187 ASP A N 1
ATOM 1396 C CA . ASP A 1 187 ? -21.176 -16.295 19.333 1.00 92.69 187 ASP A CA 1
ATOM 1397 C C . ASP A 1 187 ? -22.679 -15.958 19.370 1.00 92.69 187 ASP A C 1
ATOM 1399 O O . ASP A 1 187 ? -23.124 -15.049 20.076 1.00 92.69 187 ASP A O 1
ATOM 1403 N N . SER A 1 188 ? -23.475 -16.728 18.622 1.00 89.12 188 SER A N 1
ATOM 1404 C CA . SER A 1 188 ? -24.935 -16.581 18.510 1.00 89.12 188 SER A CA 1
ATOM 1405 C C . SER A 1 188 ? -25.725 -16.696 19.826 1.00 89.12 188 SER A C 1
ATOM 1407 O O . SER A 1 188 ? -26.924 -16.422 19.839 1.00 89.12 188 SER A O 1
ATOM 1409 N N . THR A 1 189 ? -25.090 -17.101 20.931 1.00 88.69 189 THR A N 1
ATOM 1410 C CA . THR A 1 189 ? -25.684 -17.133 22.281 1.00 88.69 189 THR A CA 1
ATOM 1411 C C . THR A 1 189 ? -25.333 -15.893 23.113 1.00 88.69 189 THR A C 1
ATOM 1413 O O . THR A 1 189 ? -25.818 -15.721 24.232 1.00 88.69 189 THR A O 1
ATOM 1416 N N . GLY A 1 190 ? -24.464 -15.023 22.591 1.00 89.75 190 GLY A N 1
ATOM 1417 C CA . GLY A 1 190 ? -23.897 -13.894 23.316 1.00 89.75 190 GLY A CA 1
ATOM 1418 C C . GLY A 1 190 ? -22.798 -14.280 24.312 1.00 89.75 190 GLY A C 1
ATOM 1419 O O . GLY A 1 190 ? -22.477 -13.473 25.198 1.00 89.75 190 GLY A O 1
ATOM 1420 N N . ARG A 1 191 ? -22.238 -15.491 24.190 1.00 92.00 191 ARG A N 1
ATOM 1421 C CA . ARG A 1 191 ? -21.034 -15.959 24.891 1.00 92.00 191 ARG A CA 1
ATOM 1422 C C . ARG A 1 191 ? -19.795 -15.384 24.211 1.00 92.00 191 ARG A C 1
ATOM 1424 O O . ARG A 1 191 ? -19.724 -15.353 22.987 1.00 92.00 191 ARG A O 1
ATOM 1431 N N . LEU A 1 192 ? -18.828 -14.917 25.001 1.00 95.19 192 LEU A N 1
ATOM 1432 C CA . LEU A 1 192 ? -17.544 -14.439 24.488 1.00 95.19 192 LEU A CA 1
ATOM 1433 C C . LEU A 1 192 ? -16.734 -15.631 23.980 1.00 95.19 192 LEU A C 1
ATOM 1435 O O . LEU A 1 192 ? -16.545 -16.598 24.715 1.00 95.19 192 LEU A O 1
ATOM 1439 N N . ILE A 1 193 ? -16.260 -15.542 22.741 1.00 94.62 193 ILE A N 1
ATOM 1440 C CA . ILE A 1 193 ? -15.463 -16.586 22.088 1.00 94.62 193 ILE A CA 1
ATOM 1441 C C . ILE A 1 193 ? -14.147 -16.085 21.498 1.00 94.62 193 ILE A C 1
ATOM 1443 O O . ILE A 1 193 ? -13.301 -16.897 21.144 1.00 94.62 193 ILE A O 1
ATOM 1447 N N . GLY A 1 194 ? -13.973 -14.771 21.359 1.00 95.19 194 GLY A N 1
ATOM 1448 C CA . GLY A 1 194 ? -12.806 -14.199 20.702 1.00 95.19 194 GLY A CA 1
ATOM 1449 C C . GLY A 1 194 ? -12.299 -12.952 21.406 1.00 95.19 194 GLY A C 1
ATOM 1450 O O . GLY A 1 194 ? -13.088 -12.095 21.806 1.00 95.19 194 GLY A O 1
ATOM 1451 N N . PHE A 1 195 ? -10.981 -12.835 21.501 1.00 95.19 195 PHE A N 1
ATOM 1452 C CA . PHE A 1 195 ? -10.281 -11.580 21.745 1.00 95.19 195 PHE A CA 1
ATOM 1453 C C . PHE A 1 195 ? -9.035 -11.522 20.864 1.00 95.19 195 PHE A C 1
ATOM 1455 O O . PHE A 1 195 ? -8.347 -12.530 20.716 1.00 95.19 195 PHE A O 1
ATOM 1462 N N . ARG A 1 196 ? -8.721 -10.345 20.321 1.00 90.25 196 ARG A N 1
ATOM 1463 C CA . ARG A 1 196 ? -7.419 -10.067 19.701 1.00 90.25 196 ARG A CA 1
ATOM 1464 C C . ARG A 1 196 ? -7.011 -8.606 19.888 1.00 90.25 196 ARG A C 1
ATOM 1466 O O . ARG A 1 196 ? -7.863 -7.713 19.839 1.00 90.25 196 ARG A O 1
ATOM 1473 N N . ASN A 1 197 ? -5.709 -8.375 20.013 1.00 85.44 197 ASN A N 1
ATOM 1474 C CA . ASN A 1 197 ? -5.049 -7.086 19.800 1.00 85.44 197 ASN A CA 1
ATOM 1475 C C . ASN A 1 197 ? -3.833 -7.268 18.867 1.00 85.44 197 ASN A C 1
ATOM 1477 O O . ASN A 1 197 ? -3.541 -8.383 18.438 1.00 85.44 197 ASN A O 1
ATOM 1481 N N . PHE A 1 198 ? -3.143 -6.177 18.530 1.00 74.56 198 PHE A N 1
ATOM 1482 C CA . PHE A 1 198 ? -1.930 -6.213 17.707 1.00 74.56 198 PHE A CA 1
ATOM 1483 C C . PHE A 1 198 ? -0.683 -6.198 18.600 1.00 74.56 198 PHE A C 1
ATOM 1485 O O . PHE A 1 198 ? -0.389 -5.170 19.212 1.00 74.56 198 PHE A O 1
ATOM 1492 N N . ASN A 1 199 ? 0.034 -7.326 18.694 1.00 70.38 199 ASN A N 1
ATOM 1493 C CA . ASN A 1 199 ? 1.292 -7.480 19.448 1.00 70.38 199 ASN A CA 1
ATOM 1494 C C . ASN A 1 199 ? 1.308 -6.788 20.831 1.00 70.38 199 ASN A C 1
ATOM 1496 O O . ASN A 1 199 ? 2.280 -6.139 21.206 1.00 70.38 199 ASN A O 1
ATOM 1500 N N . GLY A 1 200 ? 0.207 -6.860 21.584 1.00 74.38 200 GLY A N 1
ATOM 1501 C CA . GLY A 1 200 ? 0.149 -6.309 22.940 1.00 74.38 200 GLY A CA 1
ATOM 1502 C C . GLY A 1 200 ? 0.110 -4.780 23.041 1.00 74.38 200 GLY A C 1
ATOM 1503 O O . GLY A 1 200 ? -0.036 -4.279 24.155 1.00 74.38 200 GLY A O 1
ATOM 1504 N N . LYS A 1 201 ? 0.137 -4.024 21.929 1.00 78.50 201 LYS A N 1
ATOM 1505 C CA . LYS A 1 201 ? 0.121 -2.544 21.932 1.00 78.50 201 LYS A CA 1
ATOM 1506 C C . LYS A 1 201 ? -1.016 -1.955 22.771 1.00 78.50 201 LYS A C 1
ATOM 1508 O O . LYS A 1 201 ? -0.824 -0.993 23.515 1.00 78.50 201 LYS A O 1
ATOM 1513 N N . SER A 1 202 ? -2.202 -2.573 22.748 1.00 78.12 202 SER A N 1
ATOM 1514 C CA . SER A 1 202 ? -3.335 -2.117 23.568 1.00 78.12 202 SER A CA 1
ATOM 1515 C C . SER A 1 202 ? -3.064 -2.163 25.084 1.00 78.12 202 SER A C 1
ATOM 1517 O O . SER A 1 202 ? -3.690 -1.401 25.822 1.00 78.12 202 SER A O 1
ATOM 1519 N N . HIS A 1 203 ? -2.104 -2.968 25.557 1.00 79.88 203 HIS A N 1
ATOM 1520 C CA . HIS A 1 203 ? -1.691 -3.078 26.967 1.00 79.88 203 HIS A CA 1
ATOM 1521 C C . HIS A 1 203 ? -0.553 -2.130 27.370 1.00 79.88 203 HIS A C 1
ATOM 1523 O O . HIS A 1 203 ? -0.316 -1.956 28.568 1.00 79.88 203 HIS A O 1
ATOM 1529 N N . GLU A 1 204 ? 0.124 -1.476 26.416 1.00 82.50 204 GLU A N 1
ATOM 1530 C CA . GLU A 1 204 ? 1.253 -0.579 26.699 1.00 82.50 204 GLU A CA 1
ATOM 1531 C C . GLU A 1 204 ? 0.904 0.482 27.750 1.00 82.50 204 GLU A C 1
ATOM 1533 O O . GLU A 1 204 ? -0.170 1.091 27.720 1.00 82.50 204 GLU A O 1
ATOM 1538 N N . LYS A 1 205 ? 1.822 0.755 28.680 1.00 83.44 205 LYS A N 1
ATOM 1539 C CA . LYS A 1 205 ? 1.633 1.784 29.711 1.00 83.44 205 LYS A CA 1
ATOM 1540 C C . LYS A 1 205 ? 1.925 3.167 29.133 1.00 83.44 205 LYS A C 1
ATOM 1542 O O . LYS A 1 205 ? 3.068 3.607 29.096 1.00 83.44 205 LYS A O 1
ATOM 1547 N N . LEU A 1 206 ? 0.867 3.857 28.718 1.00 84.25 206 LEU A N 1
ATOM 1548 C CA . LEU A 1 206 ? 0.931 5.194 28.134 1.00 84.25 206 LEU A CA 1
ATOM 1549 C C . LEU A 1 206 ? 0.734 6.261 29.221 1.00 84.25 206 LEU A C 1
ATOM 1551 O O . LEU A 1 206 ? -0.252 6.242 29.958 1.00 84.25 206 LEU A O 1
ATOM 1555 N N . ILE A 1 207 ? 1.676 7.198 29.328 1.00 85.50 207 ILE A N 1
ATOM 1556 C CA . ILE A 1 207 ? 1.643 8.273 30.327 1.00 85.50 207 ILE A CA 1
ATOM 1557 C C . ILE A 1 207 ? 0.833 9.436 29.751 1.00 85.50 207 ILE A C 1
ATOM 1559 O O . ILE A 1 207 ? 1.310 10.138 28.873 1.00 85.50 207 ILE A O 1
ATOM 1563 N N . ALA A 1 208 ? -0.375 9.695 30.259 1.00 84.81 208 ALA A N 1
ATOM 1564 C CA . ALA A 1 208 ? -1.278 10.711 29.693 1.00 84.81 208 ALA A CA 1
ATOM 1565 C C . ALA A 1 208 ? -0.677 12.134 29.572 1.00 84.81 208 ALA A C 1
ATOM 1567 O O . ALA A 1 208 ? -1.126 12.919 28.737 1.00 84.81 208 ALA A O 1
ATOM 1568 N N . ALA A 1 209 ? 0.346 12.457 30.372 1.00 87.06 209 ALA A N 1
ATOM 1569 C CA . ALA A 1 209 ? 1.079 13.723 30.328 1.00 87.06 209 ALA A CA 1
ATOM 1570 C C . ALA A 1 209 ? 2.120 13.833 29.189 1.00 87.06 209 ALA A C 1
ATOM 1572 O O . ALA A 1 209 ? 2.577 14.938 28.913 1.00 87.06 209 ALA A O 1
ATOM 1573 N N . SER A 1 210 ? 2.498 12.733 28.521 1.00 86.94 210 SER A N 1
ATOM 1574 C CA . SER A 1 210 ? 3.410 12.762 27.360 1.00 86.94 210 SER A CA 1
ATOM 1575 C C . SER A 1 210 ? 2.700 13.032 26.028 1.00 86.94 210 SER A C 1
ATOM 1577 O O . SER A 1 210 ? 3.351 13.069 24.987 1.00 86.94 210 SER A O 1
ATOM 1579 N N . PHE A 1 211 ? 1.373 13.184 26.039 1.00 89.75 211 PHE A N 1
ATOM 1580 C CA . PHE A 1 211 ? 0.557 13.387 24.842 1.00 89.75 211 PHE A CA 1
ATOM 1581 C C . PHE A 1 211 ? 0.322 14.883 24.573 1.00 89.75 211 PHE A C 1
ATOM 1583 O O . PHE A 1 211 ? 0.073 15.635 25.522 1.00 89.75 211 PHE A O 1
ATOM 1590 N N . PRO A 1 212 ? 0.346 15.341 23.305 1.00 89.62 212 PRO A N 1
ATOM 1591 C CA . PRO A 1 212 ? 0.039 16.731 22.972 1.00 89.62 212 PRO A CA 1
ATOM 1592 C C . PRO A 1 212 ? -1.368 17.142 23.451 1.00 89.62 212 PRO A C 1
ATOM 1594 O O . PRO A 1 212 ? -2.333 16.431 23.182 1.00 89.62 212 PRO A O 1
ATOM 1597 N N . PRO A 1 213 ? -1.544 18.287 24.131 1.00 89.88 213 PRO A N 1
ATOM 1598 C CA . PRO A 1 213 ? -2.829 18.636 24.730 1.00 89.88 213 PRO A CA 1
ATOM 1599 C C . PRO A 1 213 ? -3.875 19.004 23.669 1.00 89.88 213 PRO A C 1
ATOM 1601 O O . PRO A 1 213 ? -3.707 19.973 22.928 1.00 89.88 213 PRO A O 1
ATOM 1604 N N . ALA A 1 214 ? -5.004 18.289 23.664 1.00 90.38 214 ALA A N 1
ATOM 1605 C CA . ALA A 1 214 ? -6.115 18.512 22.731 1.00 90.38 214 ALA A CA 1
ATOM 1606 C C . ALA A 1 214 ? -6.695 19.941 22.763 1.00 90.38 214 ALA A C 1
ATOM 1608 O O . ALA A 1 214 ? -7.248 20.406 21.773 1.00 90.38 214 ALA A O 1
ATOM 1609 N N . THR A 1 215 ? -6.517 20.676 23.866 1.00 90.12 215 THR A N 1
ATOM 1610 C CA . THR A 1 215 ? -6.935 22.082 24.012 1.00 90.12 215 THR A CA 1
ATOM 1611 C C . THR A 1 215 ? -6.176 23.066 23.117 1.00 90.12 215 THR A C 1
ATOM 1613 O O . THR A 1 215 ? -6.587 24.219 23.018 1.00 90.12 215 THR A O 1
ATOM 1616 N N . ARG A 1 216 ? -5.076 22.643 22.479 1.00 90.25 216 ARG A N 1
ATOM 1617 C CA . ARG A 1 216 ? -4.325 23.442 21.494 1.00 90.25 216 ARG A CA 1
ATOM 1618 C C . ARG A 1 216 ? -4.679 23.121 20.039 1.00 90.25 216 ARG A C 1
ATOM 1620 O O . ARG A 1 216 ? -4.135 23.766 19.148 1.00 90.25 216 ARG A O 1
ATOM 1627 N N . ALA A 1 217 ? -5.558 22.148 19.797 1.00 94.19 217 ALA A N 1
ATOM 1628 C CA . ALA A 1 217 ? -5.994 21.816 18.448 1.00 94.19 217 ALA A CA 1
ATOM 1629 C C . ALA A 1 217 ? -6.795 22.967 17.813 1.00 94.19 217 ALA A C 1
ATOM 1631 O O . ALA A 1 217 ? -7.590 23.631 18.483 1.00 94.19 217 ALA A O 1
ATOM 1632 N N . ILE A 1 218 ? -6.635 23.154 16.501 1.00 95.62 218 ILE A N 1
ATOM 1633 C CA . ILE A 1 218 ? -7.581 23.910 15.673 1.00 95.62 218 ILE A CA 1
ATOM 1634 C C . ILE A 1 218 ? -8.975 23.280 15.783 1.00 95.62 218 ILE A C 1
ATOM 1636 O O . ILE A 1 218 ? -9.102 22.093 16.072 1.00 95.62 218 ILE A O 1
ATOM 1640 N N . SER A 1 219 ? -10.039 24.046 15.538 1.00 95.06 219 SER A N 1
ATOM 1641 C CA . SER A 1 219 ? -11.394 23.488 15.598 1.00 95.06 219 SER A CA 1
ATOM 1642 C C . SER A 1 219 ? -11.651 22.485 14.466 1.00 95.06 219 SER A C 1
ATOM 1644 O O . SER A 1 219 ? -11.049 22.564 13.394 1.00 95.06 219 SER A O 1
ATOM 1646 N N . SER A 1 220 ? -12.619 21.582 14.648 1.00 93.44 220 SER A N 1
ATOM 1647 C CA . SER A 1 220 ? -13.039 20.642 13.595 1.00 93.44 220 SER A CA 1
ATOM 1648 C C . SER A 1 220 ? -13.504 21.353 12.316 1.00 93.44 220 SER A C 1
ATOM 1650 O O . SER A 1 220 ? -13.258 20.865 11.215 1.00 93.44 220 SER A O 1
ATOM 1652 N N . GLN A 1 221 ? -14.111 22.538 12.440 1.00 95.12 221 GLN A N 1
ATOM 1653 C CA . GLN A 1 221 ? -14.485 23.382 11.303 1.00 95.12 221 GLN A CA 1
ATOM 1654 C C . GLN A 1 221 ? -13.256 23.962 10.583 1.00 95.12 221 GLN A C 1
ATOM 1656 O O . GLN A 1 221 ? -13.226 23.986 9.354 1.00 95.12 221 GLN A O 1
ATOM 1661 N N . GLN A 1 222 ? -12.227 24.391 11.323 1.00 95.94 222 GLN A N 1
ATOM 1662 C CA . GLN A 1 222 ? -10.960 24.839 10.735 1.00 95.94 222 GLN A CA 1
ATOM 1663 C C . GLN A 1 222 ? -10.227 23.681 10.050 1.00 95.94 222 GLN A C 1
ATOM 1665 O O . GLN A 1 222 ? -9.746 23.851 8.934 1.00 95.94 222 GLN A O 1
ATOM 1670 N N . ALA A 1 223 ? -10.191 22.496 10.665 1.00 94.88 223 ALA A N 1
ATOM 1671 C CA . ALA A 1 223 ? -9.617 21.294 10.063 1.00 94.88 223 ALA A CA 1
ATOM 1672 C C . ALA A 1 223 ? -10.339 20.909 8.763 1.00 94.88 223 ALA A C 1
ATOM 1674 O O . ALA A 1 223 ? -9.690 20.696 7.744 1.00 94.88 223 ALA A O 1
ATOM 1675 N N . LEU A 1 224 ? -11.677 20.920 8.760 1.00 94.69 224 LEU A N 1
ATOM 1676 C CA . LEU A 1 224 ? -12.495 20.710 7.563 1.00 94.69 224 LEU A CA 1
ATOM 1677 C C . LEU A 1 224 ? -12.178 21.730 6.458 1.00 94.69 224 LEU A C 1
ATOM 1679 O O . LEU A 1 224 ? -12.042 21.354 5.294 1.00 94.69 224 LEU A O 1
ATOM 1683 N N . GLN A 1 225 ? -12.034 23.013 6.798 1.00 94.50 225 GLN A N 1
ATOM 1684 C CA . GLN A 1 225 ? -11.647 24.0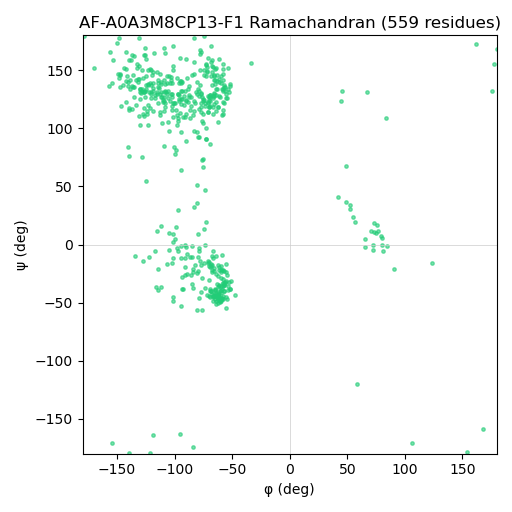41 5.831 1.00 94.50 225 GLN A CA 1
ATOM 1685 C C . GLN A 1 225 ? -10.249 23.762 5.254 1.00 94.50 225 GLN A C 1
ATOM 1687 O O . GLN A 1 225 ? -10.101 23.703 4.034 1.00 94.50 225 GLN A O 1
ATOM 1692 N N . ARG A 1 226 ? -9.246 23.516 6.108 1.00 93.88 226 ARG A N 1
ATOM 1693 C CA . ARG A 1 226 ? -7.871 23.191 5.688 1.00 93.88 226 ARG A CA 1
ATOM 1694 C C . ARG A 1 226 ? -7.799 21.939 4.823 1.00 93.88 226 ARG A C 1
ATOM 1696 O O . ARG A 1 226 ? -7.058 21.915 3.846 1.00 93.88 226 ARG A O 1
ATOM 1703 N N . TYR A 1 227 ? -8.603 20.929 5.139 1.00 91.50 227 TYR A N 1
ATOM 1704 C CA . TYR A 1 227 ? -8.674 19.696 4.367 1.00 91.50 227 TYR A CA 1
ATOM 1705 C C . TYR A 1 227 ? -9.158 19.970 2.942 1.00 91.50 227 TYR A C 1
ATOM 1707 O O . TYR A 1 227 ? -8.495 19.567 1.991 1.00 91.50 227 TYR A O 1
ATOM 1715 N N . ASN A 1 228 ? -10.234 20.747 2.779 1.00 91.19 228 ASN A N 1
ATOM 1716 C CA . ASN A 1 228 ? -10.724 21.160 1.460 1.00 91.19 228 ASN A CA 1
ATOM 1717 C C . ASN A 1 228 ? -9.708 22.034 0.702 1.00 91.19 228 ASN A C 1
ATOM 1719 O O . ASN A 1 228 ? -9.432 21.779 -0.470 1.00 91.19 228 ASN A O 1
ATOM 1723 N N . GLU A 1 229 ? -9.098 23.017 1.376 1.00 90.31 229 GLU A N 1
ATOM 1724 C CA . GLU A 1 229 ? -8.040 23.868 0.807 1.00 90.31 229 GLU A CA 1
ATOM 1725 C C . GLU A 1 229 ? -6.830 23.054 0.316 1.00 90.31 229 GLU A C 1
ATOM 1727 O O . GLU A 1 229 ? -6.219 23.415 -0.691 1.00 90.31 229 GLU A O 1
ATOM 1732 N N . SER A 1 230 ? -6.503 21.936 0.977 1.00 85.50 230 SER A N 1
ATOM 1733 C CA . SER A 1 230 ? -5.348 21.097 0.630 1.00 85.50 230 SER A CA 1
ATOM 1734 C C . SER A 1 230 ? -5.490 20.308 -0.679 1.00 85.50 230 SER A C 1
ATOM 1736 O O . SER A 1 230 ? -4.485 19.802 -1.177 1.00 85.50 230 SER A O 1
ATOM 1738 N N . LYS A 1 231 ? -6.708 20.205 -1.244 1.00 86.94 231 LYS A N 1
ATOM 1739 C CA . LYS A 1 231 ? -7.049 19.338 -2.394 1.00 86.94 231 LYS A CA 1
ATOM 1740 C C . LYS A 1 231 ? -6.531 17.900 -2.188 1.00 86.94 231 LYS A C 1
ATOM 1742 O O . LYS A 1 231 ? -5.640 17.450 -2.907 1.00 86.94 231 LYS A O 1
ATOM 1747 N N . PRO A 1 232 ? -7.094 17.172 -1.209 1.00 85.94 232 PRO A N 1
ATOM 1748 C CA . PRO A 1 232 ? -6.502 15.962 -0.639 1.00 85.94 232 PRO A CA 1
ATOM 1749 C C . PRO A 1 232 ? -6.695 14.718 -1.513 1.00 85.94 232 PRO A C 1
ATOM 1751 O O . PRO A 1 232 ? -6.165 13.659 -1.192 1.00 85.94 232 PRO A O 1
ATOM 1754 N N . LEU A 1 233 ? -7.462 14.836 -2.601 1.00 89.00 233 LEU A N 1
ATOM 1755 C CA . LEU A 1 233 ? -7.740 13.760 -3.541 1.00 89.00 233 LEU A CA 1
ATOM 1756 C C . LEU A 1 233 ? -7.140 14.055 -4.914 1.00 89.00 233 LEU A C 1
ATOM 1758 O O . LEU A 1 233 ? -7.241 15.180 -5.399 1.00 89.00 233 LEU A O 1
ATOM 1762 N N . GLU A 1 234 ? -6.612 13.039 -5.580 1.00 88.19 234 GLU A N 1
ATOM 1763 C CA . GLU A 1 234 ? -6.148 13.100 -6.966 1.00 88.19 234 GLU A CA 1
ATOM 1764 C C . GLU A 1 234 ? -7.012 12.203 -7.851 1.00 88.19 234 GLU A C 1
ATOM 1766 O O . GLU A 1 234 ? -7.349 11.090 -7.456 1.00 88.19 234 GLU A O 1
ATOM 1771 N N . LEU A 1 235 ? -7.401 12.705 -9.028 1.00 92.19 235 LEU A N 1
ATOM 1772 C CA . LEU A 1 235 ? -8.082 11.900 -10.041 1.00 92.19 235 LEU A CA 1
ATOM 1773 C C . LEU A 1 235 ? -7.039 11.021 -10.728 1.00 92.19 235 LEU A C 1
ATOM 1775 O O . LEU A 1 235 ? -6.054 11.551 -11.238 1.00 92.19 235 LEU A O 1
ATOM 1779 N N . ILE A 1 236 ? -7.277 9.714 -10.776 1.00 91.94 236 ILE A N 1
ATOM 1780 C CA . ILE A 1 236 ? -6.383 8.740 -11.401 1.00 91.94 236 ILE A CA 1
ATOM 1781 C C . ILE A 1 236 ? -7.166 7.749 -12.270 1.00 91.94 236 ILE A C 1
ATOM 1783 O O . ILE A 1 236 ? -8.368 7.531 -12.080 1.00 91.94 236 ILE A O 1
ATOM 1787 N N . TYR A 1 237 ? -6.454 7.072 -13.165 1.00 93.19 237 TYR A N 1
ATOM 1788 C CA . TYR A 1 237 ? -6.874 5.777 -13.689 1.00 93.19 237 TYR A CA 1
ATOM 1789 C C . TYR A 1 237 ? -6.216 4.668 -12.870 1.00 93.19 237 TYR A C 1
ATOM 1791 O O . TYR A 1 237 ? -4.994 4.619 -12.758 1.00 93.19 237 TYR A O 1
ATOM 1799 N N . LEU A 1 238 ? -7.025 3.765 -12.326 1.00 90.56 238 LEU A N 1
ATOM 1800 C CA . LEU A 1 238 ? -6.577 2.655 -11.500 1.00 90.56 238 LEU A CA 1
ATOM 1801 C C . LEU A 1 238 ? -6.739 1.331 -12.254 1.00 90.56 238 LEU A C 1
ATOM 1803 O O . LEU A 1 238 ? -7.855 0.905 -12.571 1.00 90.56 238 LEU A O 1
ATOM 1807 N N . LEU A 1 239 ? -5.611 0.693 -12.550 1.00 90.19 239 LEU A N 1
ATOM 1808 C CA . LEU A 1 239 ? -5.531 -0.646 -13.126 1.00 90.19 239 LEU A CA 1
ATOM 1809 C C . LEU A 1 239 ? -5.642 -1.715 -12.025 1.00 90.19 239 LEU A C 1
ATOM 1811 O O . LEU A 1 239 ? -5.138 -1.501 -10.918 1.00 90.19 239 LEU A O 1
ATOM 1815 N N . PRO A 1 240 ? -6.248 -2.881 -12.317 1.00 86.44 240 PRO A N 1
ATOM 1816 C CA . PRO A 1 240 ? -6.289 -3.993 -11.377 1.00 86.44 240 PRO A CA 1
ATOM 1817 C C . PRO A 1 240 ? -4.882 -4.522 -11.072 1.00 86.44 240 PRO A C 1
ATOM 1819 O O . PRO A 1 240 ? -4.017 -4.571 -11.945 1.00 86.44 240 PRO A O 1
ATOM 1822 N N . GLU A 1 241 ? -4.697 -4.975 -9.835 1.00 79.75 241 GLU A N 1
ATOM 1823 C CA . GLU A 1 241 ? -3.463 -5.572 -9.300 1.00 79.75 241 GLU A CA 1
ATOM 1824 C C . GLU A 1 241 ? -2.983 -6.748 -10.173 1.00 79.75 241 GLU A C 1
ATOM 1826 O O . GLU A 1 241 ? -1.837 -6.787 -10.629 1.00 79.75 241 GLU A O 1
ATOM 1831 N N . ASN A 1 242 ? -3.922 -7.638 -10.515 1.00 74.19 242 ASN A N 1
ATOM 1832 C CA . ASN A 1 242 ? -3.724 -8.767 -11.418 1.00 74.19 242 ASN A CA 1
ATOM 1833 C C . ASN A 1 242 ? -4.368 -8.485 -12.783 1.00 74.19 242 ASN A C 1
ATOM 1835 O O . ASN A 1 242 ? -5.571 -8.674 -12.978 1.00 74.19 242 ASN A O 1
ATOM 1839 N N . ALA A 1 243 ? -3.549 -8.041 -13.735 1.00 66.50 243 ALA A N 1
ATOM 1840 C CA . ALA A 1 243 ? -3.931 -7.811 -15.123 1.00 66.50 243 ALA A CA 1
ATOM 1841 C C . ALA A 1 243 ? -3.503 -9.003 -16.009 1.00 66.50 243 ALA A C 1
ATOM 1843 O O . ALA A 1 243 ? -2.304 -9.234 -16.156 1.00 66.50 243 ALA A O 1
ATOM 1844 N N . PRO A 1 244 ? -4.430 -9.764 -16.626 1.00 63.53 244 PRO A N 1
ATOM 1845 C CA . PRO A 1 244 ? -4.059 -10.839 -17.546 1.00 63.53 244 PRO A CA 1
ATOM 1846 C C . PRO A 1 244 ? -3.450 -10.280 -18.844 1.00 63.53 244 PRO A C 1
ATOM 1848 O O . PRO A 1 244 ? -4.134 -9.592 -19.599 1.00 63.53 244 PRO A O 1
ATOM 1851 N N . ASN A 1 245 ? -2.191 -10.634 -19.127 1.00 60.59 245 ASN A N 1
ATOM 1852 C CA . ASN A 1 245 ? -1.367 -10.084 -20.224 1.00 60.59 245 ASN A CA 1
ATOM 1853 C C . ASN A 1 245 ? -1.987 -10.166 -21.637 1.00 60.59 245 ASN A C 1
ATOM 1855 O O . ASN A 1 245 ? -1.665 -9.350 -22.501 1.00 60.59 245 ASN A O 1
ATOM 1859 N N . ASP A 1 246 ? -2.875 -11.138 -21.859 1.00 64.94 246 ASP A N 1
ATOM 1860 C CA . ASP A 1 246 ? -3.492 -11.461 -23.153 1.00 64.94 246 ASP A CA 1
ATOM 1861 C C . ASP A 1 246 ? -4.936 -10.928 -23.301 1.00 64.94 246 ASP A C 1
ATOM 1863 O O . ASP A 1 246 ? -5.642 -11.292 -24.245 1.00 64.94 246 ASP A O 1
ATOM 1867 N N . LYS A 1 247 ? -5.418 -10.089 -22.372 1.00 72.25 247 LYS A N 1
ATOM 1868 C CA . LYS A 1 247 ? -6.764 -9.495 -22.434 1.00 72.25 247 LYS A CA 1
ATOM 1869 C C . LYS A 1 247 ? -6.722 -7.980 -22.281 1.00 72.25 247 LYS A C 1
ATOM 1871 O O . LYS A 1 247 ? -5.905 -7.430 -21.554 1.00 72.25 247 LYS A O 1
ATOM 1876 N N . ARG A 1 248 ? -7.699 -7.328 -22.910 1.00 83.50 248 ARG A N 1
ATOM 1877 C CA . ARG A 1 248 ? -8.028 -5.918 -22.694 1.00 83.50 248 ARG A CA 1
ATOM 1878 C C . ARG A 1 248 ? -8.304 -5.643 -21.218 1.00 83.50 248 ARG A C 1
ATOM 1880 O O . ARG A 1 248 ? -9.190 -6.266 -20.634 1.00 83.50 248 ARG A O 1
ATOM 1887 N N . VAL A 1 249 ? -7.592 -4.672 -20.659 1.00 88.06 249 VAL A N 1
ATOM 1888 C CA . VAL A 1 249 ? -7.753 -4.206 -19.280 1.00 88.06 249 VAL A CA 1
ATOM 1889 C C . VAL A 1 249 ? -8.489 -2.871 -19.284 1.00 88.06 249 VAL A C 1
ATOM 1891 O O . VAL A 1 249 ? -8.051 -1.919 -19.925 1.00 88.06 249 VAL A O 1
ATOM 1894 N N . GLU A 1 250 ? -9.609 -2.784 -18.570 1.00 89.94 250 GLU A N 1
ATOM 1895 C CA . GLU A 1 250 ? -10.302 -1.512 -18.350 1.00 89.94 250 GLU A CA 1
ATOM 1896 C C . GLU A 1 250 ? -9.767 -0.845 -17.077 1.00 89.94 250 GLU A C 1
ATOM 1898 O O . GLU A 1 250 ? -9.769 -1.447 -16.002 1.00 89.94 250 GLU A O 1
ATOM 1903 N N . ALA A 1 251 ? -9.302 0.398 -17.198 1.00 91.75 251 ALA A N 1
ATOM 1904 C CA . ALA A 1 251 ? -8.846 1.191 -16.066 1.00 91.75 251 ALA A CA 1
ATOM 1905 C C . ALA A 1 251 ? -10.029 1.925 -15.414 1.00 91.75 251 ALA A C 1
ATOM 1907 O O . ALA A 1 251 ? -10.762 2.662 -16.082 1.00 91.75 251 ALA A O 1
ATOM 1908 N N . ARG A 1 252 ? -10.196 1.760 -14.097 1.00 92.81 252 ARG A N 1
ATOM 1909 C CA . ARG A 1 252 ? -11.258 2.424 -13.327 1.00 92.81 252 ARG A CA 1
ATOM 1910 C C . ARG A 1 252 ? -10.881 3.882 -13.089 1.00 92.81 252 ARG A C 1
ATOM 1912 O O . ARG A 1 252 ? -9.787 4.149 -12.603 1.00 92.81 252 ARG A O 1
ATOM 1919 N N . LEU A 1 253 ? -11.771 4.826 -13.386 1.00 94.50 253 LEU A N 1
ATOM 1920 C CA . LEU A 1 253 ? -11.542 6.233 -13.053 1.00 94.50 253 LEU A CA 1
ATOM 1921 C C . LEU A 1 253 ? -11.954 6.486 -11.592 1.00 94.50 253 LEU A C 1
ATOM 1923 O O . LEU A 1 253 ? -13.128 6.354 -11.239 1.00 94.50 253 LEU A O 1
ATOM 1927 N N . VAL A 1 254 ? -10.996 6.835 -10.731 1.00 93.88 254 VAL A N 1
ATOM 1928 C CA . VAL A 1 254 ? -11.220 7.004 -9.283 1.00 93.88 254 VAL A CA 1
ATOM 1929 C C . VAL A 1 254 ? -10.466 8.209 -8.732 1.00 93.88 254 VAL A C 1
ATOM 1931 O O . VAL A 1 254 ? -9.475 8.654 -9.303 1.00 93.88 254 VAL A O 1
ATOM 1934 N N . TYR A 1 255 ? -10.918 8.710 -7.589 1.00 91.94 255 TYR A N 1
ATOM 1935 C CA . TYR A 1 255 ? -10.143 9.599 -6.736 1.00 91.94 255 TYR A CA 1
ATOM 1936 C C . TYR A 1 255 ? -9.460 8.797 -5.621 1.00 91.94 255 TYR A C 1
ATOM 1938 O O . TYR A 1 255 ? -10.154 8.110 -4.865 1.00 91.94 255 TYR A O 1
ATOM 1946 N N . LEU A 1 256 ? -8.135 8.920 -5.499 1.00 87.06 256 LEU A N 1
ATOM 1947 C CA . LEU A 1 256 ? -7.339 8.419 -4.364 1.00 87.06 256 LEU A CA 1
ATOM 1948 C C . LEU A 1 256 ? -6.822 9.574 -3.503 1.00 87.06 256 LEU A C 1
ATOM 1950 O O . LEU A 1 256 ? -6.886 10.730 -3.920 1.00 87.06 256 LEU A O 1
ATOM 1954 N N . VAL A 1 257 ? -6.272 9.270 -2.324 1.00 80.75 257 VAL A N 1
ATOM 1955 C CA . VAL A 1 257 ? -5.527 10.245 -1.513 1.00 80.75 257 VAL A CA 1
ATOM 1956 C C . VAL A 1 257 ? -4.290 10.712 -2.288 1.00 80.75 257 VAL A C 1
ATOM 1958 O O . VAL A 1 257 ? -3.406 9.921 -2.611 1.00 80.75 257 VAL A O 1
ATOM 1961 N N . LYS A 1 258 ? -4.225 12.015 -2.586 1.00 71.12 258 LYS A N 1
ATOM 1962 C CA . LYS A 1 258 ? -3.101 12.628 -3.307 1.00 71.12 258 LYS A CA 1
ATOM 1963 C C . LYS A 1 258 ? -1.810 12.466 -2.502 1.00 71.12 258 LYS A C 1
ATOM 1965 O O . LYS A 1 258 ? -1.846 12.639 -1.290 1.00 71.12 258 LYS A O 1
ATOM 1970 N N . ASP A 1 259 ? -0.667 12.224 -3.147 1.00 63.75 259 ASP A N 1
ATOM 1971 C CA . ASP A 1 259 ? 0.634 12.028 -2.474 1.00 63.75 259 ASP A CA 1
ATOM 1972 C C . ASP A 1 259 ? 0.573 10.911 -1.407 1.00 63.75 259 ASP A C 1
ATOM 1974 O O . ASP A 1 259 ? 1.318 10.924 -0.428 1.00 63.75 259 ASP A O 1
ATOM 1978 N N . GLY A 1 260 ? -0.386 9.989 -1.542 1.00 54.66 260 GLY A N 1
ATOM 1979 C CA . GLY A 1 260 ? -0.688 8.963 -0.559 1.00 54.66 260 GLY A CA 1
ATOM 1980 C C . GLY A 1 260 ? 0.351 7.856 -0.584 1.00 54.66 260 GLY A C 1
ATOM 1981 O O . GLY A 1 260 ? 0.074 6.774 -1.070 1.00 54.66 260 GLY A O 1
ATOM 1982 N N . ILE A 1 261 ? 1.549 8.114 -0.078 1.00 55.69 261 ILE A N 1
ATOM 1983 C CA . ILE A 1 261 ? 2.494 7.064 0.292 1.00 55.69 261 ILE A CA 1
ATOM 1984 C C . ILE A 1 261 ? 2.342 6.884 1.797 1.00 55.69 261 ILE A C 1
ATOM 1986 O O . ILE A 1 261 ? 2.683 7.792 2.559 1.00 55.69 261 ILE A O 1
ATOM 1990 N N . ILE A 1 262 ? 1.806 5.746 2.245 1.00 57.50 262 ILE A N 1
ATOM 1991 C CA . ILE A 1 262 ? 1.725 5.484 3.686 1.00 57.50 262 ILE A CA 1
ATOM 1992 C C . ILE A 1 262 ? 3.032 4.844 4.149 1.00 57.50 262 ILE A C 1
ATOM 1994 O O . ILE A 1 262 ? 3.370 3.728 3.760 1.00 57.50 262 ILE A O 1
ATOM 1998 N N . SER A 1 263 ? 3.748 5.566 5.009 1.00 52.56 263 SER A N 1
ATOM 1999 C CA . SER A 1 263 ? 4.975 5.129 5.687 1.00 52.56 263 SER A CA 1
ATOM 2000 C C . SER A 1 263 ? 4.834 5.061 7.218 1.00 52.56 263 SER A C 1
ATOM 2002 O O . SER A 1 263 ? 5.768 4.646 7.900 1.00 52.56 263 SER A O 1
ATOM 2004 N N . GLN A 1 264 ? 3.692 5.493 7.767 1.00 59.34 264 GLN A N 1
ATOM 2005 C CA . GLN A 1 264 ? 3.443 5.712 9.200 1.00 59.34 264 GLN A CA 1
ATOM 2006 C C . GLN A 1 264 ? 1.961 5.441 9.545 1.00 59.34 264 GLN A C 1
ATOM 2008 O O . GLN A 1 264 ? 1.144 5.130 8.679 1.00 59.34 264 GLN A O 1
ATOM 2013 N N . SER A 1 265 ? 1.576 5.558 10.818 1.00 63.00 265 SER A N 1
ATOM 2014 C CA . SER A 1 265 ? 0.254 5.148 11.330 1.00 63.00 265 SER A CA 1
ATOM 2015 C C . SER A 1 265 ? -0.898 6.143 11.088 1.00 63.00 265 SER A C 1
ATOM 2017 O O . SER A 1 265 ? -1.800 6.267 11.910 1.00 63.00 265 SER A O 1
ATOM 2019 N N . HIS A 1 266 ? -0.901 6.829 9.944 1.00 66.44 266 HIS A N 1
ATOM 2020 C CA . HIS A 1 266 ? -1.946 7.771 9.518 1.00 66.44 266 HIS A CA 1
ATOM 2021 C C . HIS A 1 266 ? -2.196 7.668 8.007 1.00 66.44 266 HIS A C 1
ATOM 2023 O O . HIS A 1 266 ? -1.409 7.056 7.286 1.00 66.44 266 HIS A O 1
ATOM 2029 N N . THR A 1 267 ? -3.292 8.236 7.500 1.00 63.94 267 THR A N 1
ATOM 2030 C CA . THR A 1 267 ? -3.469 8.372 6.039 1.00 63.94 267 THR A CA 1
ATOM 2031 C C . THR A 1 267 ? -2.524 9.424 5.470 1.00 63.94 267 THR A C 1
ATOM 2033 O O . THR A 1 267 ? -2.102 10.340 6.183 1.00 63.94 267 THR A O 1
ATOM 2036 N N . GLY A 1 268 ? -2.266 9.392 4.158 1.00 68.81 268 GLY A N 1
ATOM 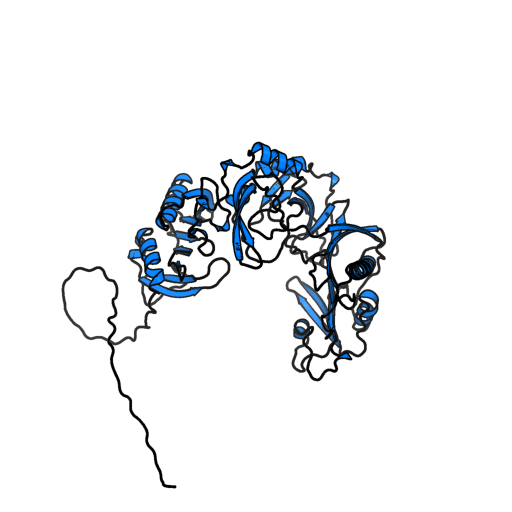2037 C CA . GLY A 1 268 ? -1.571 10.508 3.501 1.00 68.81 268 GLY A CA 1
ATOM 2038 C C . GLY A 1 268 ? -2.323 11.847 3.640 1.00 68.81 268 GLY A C 1
ATOM 2039 O O . GLY A 1 268 ? -1.727 12.920 3.535 1.00 68.81 268 GLY A O 1
ATOM 2040 N N . SER A 1 269 ? -3.636 11.809 3.889 1.00 76.38 269 SER A N 1
ATOM 2041 C CA . SER A 1 269 ? -4.512 12.985 3.963 1.00 76.38 269 SER A CA 1
ATOM 2042 C C . SER A 1 269 ? -4.578 13.654 5.347 1.00 76.38 269 SER A C 1
ATOM 2044 O O . SER A 1 269 ? -5.101 14.765 5.453 1.00 76.38 269 SER A O 1
ATOM 2046 N N . ALA A 1 270 ? -4.038 13.010 6.389 1.00 85.94 270 ALA A N 1
ATOM 2047 C CA . ALA A 1 270 ? -4.125 13.473 7.772 1.00 85.94 270 ALA A CA 1
ATOM 2048 C C . ALA A 1 270 ? -3.528 14.879 7.968 1.00 85.94 270 ALA A C 1
ATOM 2050 O O . ALA A 1 270 ? -2.483 15.213 7.404 1.00 85.94 270 ALA A O 1
ATOM 2051 N N . LEU A 1 271 ? -4.169 15.699 8.804 1.00 90.12 271 LEU A N 1
ATOM 2052 C CA . LEU A 1 271 ? -3.723 17.052 9.145 1.00 90.12 271 LEU A CA 1
ATOM 2053 C C . LEU A 1 271 ? -3.186 17.118 10.574 1.00 90.12 271 LEU A C 1
ATOM 2055 O O . LEU A 1 271 ? -3.817 16.614 11.496 1.00 90.12 271 LEU A O 1
ATOM 2059 N N . ASP A 1 272 ? -2.081 17.826 10.779 1.00 91.56 272 ASP A N 1
ATOM 2060 C CA . ASP A 1 272 ? -1.571 18.194 12.098 1.00 91.56 272 ASP A CA 1
ATOM 2061 C C . ASP A 1 272 ? -2.603 19.089 12.796 1.00 91.56 272 ASP A C 1
ATOM 2063 O O . ASP A 1 272 ? -2.929 20.180 12.319 1.00 91.56 272 ASP A O 1
ATOM 2067 N N . ALA A 1 273 ? -3.127 18.645 13.937 1.00 94.25 273 ALA A N 1
ATOM 2068 C CA . ALA A 1 273 ? -4.181 19.364 14.637 1.00 94.25 273 ALA A CA 1
ATOM 2069 C C . ALA A 1 273 ? -3.713 20.709 15.221 1.00 94.25 273 ALA A C 1
ATOM 2071 O O . ALA A 1 273 ? -4.554 21.547 15.523 1.00 94.25 273 ALA A O 1
ATOM 2072 N N . MET A 1 274 ? -2.408 20.952 15.370 1.00 92.81 274 MET A N 1
ATOM 2073 C CA . MET A 1 274 ? -1.870 22.195 15.936 1.00 92.81 274 MET A CA 1
ATOM 2074 C C . MET A 1 274 ? -1.709 23.309 14.895 1.00 92.81 274 MET A C 1
ATOM 2076 O O . MET A 1 274 ? -1.717 24.486 15.252 1.00 92.81 274 MET A O 1
ATOM 2080 N N . ASN A 1 275 ? -1.527 22.966 13.614 1.00 90.62 275 ASN A N 1
ATOM 2081 C CA . ASN A 1 275 ? -1.225 23.946 12.559 1.00 90.62 275 ASN A CA 1
ATOM 2082 C C . ASN A 1 275 ? -2.032 23.775 11.254 1.00 90.62 275 ASN A C 1
ATOM 2084 O O . ASN A 1 275 ? -2.012 24.672 10.409 1.00 90.62 275 ASN A O 1
ATOM 2088 N N . GLY A 1 276 ? -2.767 22.673 11.091 1.00 89.25 276 GLY A N 1
ATOM 2089 C CA . GLY A 1 276 ? -3.636 22.404 9.945 1.00 89.25 276 GLY A CA 1
ATOM 2090 C C . GLY A 1 276 ? -2.918 22.054 8.639 1.00 89.25 276 GLY A C 1
ATOM 2091 O O . GLY A 1 276 ? -3.568 22.031 7.595 1.00 89.25 276 GLY A O 1
ATOM 2092 N N . LYS A 1 277 ? -1.602 21.809 8.661 1.00 89.44 277 LYS A N 1
ATOM 2093 C CA . LYS A 1 277 ? -0.845 21.285 7.512 1.00 89.44 277 LYS A CA 1
ATOM 2094 C C . LYS A 1 277 ? -0.979 19.765 7.442 1.00 89.44 277 LYS A C 1
ATOM 2096 O O . LYS A 1 277 ? -1.232 19.125 8.457 1.00 89.44 277 LYS A O 1
ATOM 2101 N N . ARG A 1 278 ? -0.769 19.175 6.263 1.00 84.44 278 ARG A N 1
ATOM 2102 C CA . ARG A 1 278 ? -0.726 17.712 6.114 1.00 84.44 278 ARG A CA 1
ATOM 2103 C C . ARG A 1 278 ? 0.463 17.115 6.870 1.00 84.44 278 ARG A C 1
ATOM 2105 O O . ARG A 1 278 ? 1.554 17.680 6.839 1.00 84.44 278 ARG A O 1
ATOM 2112 N N . LEU A 1 279 ? 0.254 15.956 7.486 1.00 78.81 279 LEU A N 1
ATOM 2113 C CA . LEU A 1 279 ? 1.281 15.126 8.122 1.00 78.81 279 LEU A CA 1
ATOM 2114 C C . LEU A 1 279 ? 2.038 14.290 7.077 1.00 78.81 279 LEU A C 1
ATOM 2116 O O . LEU A 1 279 ? 2.132 13.078 7.192 1.00 78.81 279 LEU A O 1
ATOM 2120 N N . LEU A 1 280 ? 2.546 14.929 6.022 1.00 68.44 280 LEU A N 1
ATOM 2121 C CA . LEU A 1 280 ? 3.410 14.259 5.050 1.00 68.44 280 LEU A CA 1
ATOM 2122 C C . LEU A 1 280 ? 4.858 14.295 5.543 1.00 68.44 280 LEU A C 1
ATOM 2124 O O . LEU A 1 280 ? 5.421 15.379 5.690 1.00 68.44 280 LEU A O 1
ATOM 2128 N N . ASP A 1 281 ? 5.456 13.123 5.752 1.00 56.12 281 ASP A N 1
ATOM 2129 C CA . ASP A 1 281 ? 6.870 13.007 6.133 1.00 56.12 281 ASP A CA 1
ATOM 2130 C C . ASP A 1 281 ? 7.807 12.930 4.903 1.00 56.12 281 ASP A C 1
ATOM 2132 O O . ASP A 1 281 ? 8.965 13.331 4.995 1.00 56.12 281 ASP A O 1
ATOM 2136 N N . LEU A 1 282 ? 7.319 12.466 3.742 1.00 55.47 282 LEU A N 1
ATOM 2137 C CA . LEU A 1 282 ? 8.083 12.338 2.492 1.00 55.47 282 LEU A CA 1
ATOM 2138 C C . LEU A 1 282 ? 7.232 12.738 1.275 1.00 55.47 282 LEU A C 1
ATOM 2140 O O . LEU A 1 282 ? 6.087 12.314 1.139 1.00 55.47 282 LEU A O 1
ATOM 2144 N N . GLN A 1 283 ? 7.823 13.510 0.361 1.00 59.19 283 GLN A N 1
ATOM 2145 C CA . GLN A 1 283 ? 7.368 13.640 -1.024 1.00 59.19 283 GLN A CA 1
ATOM 2146 C C . GLN A 1 283 ? 8.553 13.282 -1.930 1.00 59.19 283 GLN A C 1
ATOM 2148 O O . GLN A 1 283 ? 9.552 14.007 -1.898 1.00 59.19 283 GLN A O 1
ATOM 2153 N N . PRO A 1 284 ? 8.491 12.198 -2.723 1.00 60.84 284 PRO A N 1
ATOM 2154 C CA . PRO A 1 284 ? 9.485 11.976 -3.764 1.00 60.84 284 PRO A CA 1
ATOM 2155 C C . PRO A 1 284 ? 9.351 13.088 -4.817 1.00 60.84 284 PRO A C 1
ATOM 2157 O O . PRO A 1 284 ? 8.265 13.647 -5.008 1.00 60.84 284 PRO A O 1
ATOM 2160 N N . SER A 1 285 ? 10.435 13.459 -5.504 1.00 66.38 285 SER A N 1
ATOM 2161 C CA . SER A 1 285 ? 10.335 14.475 -6.558 1.00 66.38 285 SER A CA 1
ATOM 2162 C C . SER A 1 285 ? 9.630 13.871 -7.768 1.00 66.38 285 SER A C 1
ATOM 2164 O O . SER A 1 285 ? 10.231 13.118 -8.535 1.00 66.38 285 SER A O 1
ATOM 2166 N N . VAL A 1 286 ? 8.343 14.175 -7.904 1.00 76.56 286 VAL A N 1
ATOM 2167 C CA . VAL A 1 286 ? 7.490 13.751 -9.015 1.00 76.56 286 VAL A CA 1
ATOM 2168 C C . VAL A 1 286 ? 7.422 14.864 -10.062 1.00 76.56 286 VAL A C 1
ATOM 2170 O O . VAL A 1 286 ? 7.097 16.008 -9.739 1.00 76.56 286 VAL A O 1
ATOM 2173 N N . GLN A 1 287 ? 7.691 14.533 -11.324 1.00 83.69 287 GLN A N 1
ATOM 2174 C CA . GLN A 1 287 ? 7.628 15.468 -12.445 1.00 83.69 287 GLN A CA 1
ATOM 2175 C C . GLN A 1 287 ? 6.909 14.849 -13.647 1.00 83.69 287 GLN A C 1
ATOM 2177 O O . GLN A 1 287 ? 7.315 13.811 -14.164 1.00 83.69 287 GLN A O 1
ATOM 2182 N N . THR A 1 288 ? 5.887 15.535 -14.165 1.00 87.44 288 THR A N 1
ATOM 2183 C CA . THR A 1 288 ? 5.327 15.211 -15.483 1.00 87.44 288 THR A CA 1
ATOM 2184 C C . THR A 1 288 ? 6.248 15.738 -16.582 1.00 87.44 288 THR A C 1
ATOM 2186 O O . THR A 1 288 ? 6.497 16.942 -16.670 1.00 87.44 288 THR A O 1
ATOM 2189 N N . VAL A 1 289 ? 6.719 14.851 -17.454 1.00 91.50 289 VAL A N 1
ATOM 2190 C CA . VAL A 1 289 ? 7.530 15.170 -18.637 1.00 91.50 289 VAL A CA 1
ATOM 2191 C C . VAL A 1 289 ? 6.831 14.697 -19.910 1.00 91.50 289 VAL A C 1
ATOM 2193 O O . VAL A 1 289 ? 6.114 13.702 -19.905 1.00 91.50 289 VAL A O 1
ATOM 2196 N N . ASN A 1 290 ? 7.057 15.391 -21.026 1.00 93.38 290 ASN A N 1
ATOM 2197 C CA . ASN A 1 290 ? 6.623 14.930 -22.345 1.00 93.38 290 ASN A CA 1
ATOM 2198 C C . ASN A 1 290 ? 7.804 14.261 -23.055 1.00 93.38 290 ASN A C 1
ATOM 2200 O O . ASN A 1 290 ? 8.695 14.940 -23.573 1.00 93.38 290 ASN A O 1
ATOM 2204 N N . LEU A 1 291 ? 7.812 12.929 -23.083 1.00 95.12 291 LEU A N 1
ATOM 2205 C CA . LEU A 1 291 ? 8.820 12.149 -23.793 1.00 95.12 291 LEU A CA 1
ATOM 2206 C C . LEU A 1 291 ? 8.332 11.861 -25.212 1.00 95.12 291 LEU A C 1
ATOM 2208 O O . LEU A 1 291 ? 7.300 11.224 -25.418 1.00 95.12 291 LEU A O 1
ATOM 2212 N N . ASN A 1 292 ? 9.091 12.320 -26.206 1.00 95.62 292 ASN A N 1
ATOM 2213 C CA . ASN A 1 292 ? 8.856 11.937 -27.594 1.00 95.62 292 ASN A CA 1
ATOM 2214 C C . ASN A 1 292 ? 9.362 10.507 -27.788 1.00 95.62 292 ASN A C 1
ATOM 2216 O O . ASN A 1 292 ? 10.574 10.288 -27.825 1.00 95.62 292 ASN A O 1
ATOM 2220 N N . GLY A 1 293 ? 8.427 9.562 -27.857 1.00 94.88 293 GLY A N 1
ATOM 2221 C CA . GLY A 1 293 ? 8.701 8.155 -28.086 1.00 94.88 293 GLY A CA 1
ATOM 2222 C C . GLY A 1 293 ? 9.073 7.881 -29.542 1.00 94.88 293 GLY A C 1
ATOM 2223 O O . GLY A 1 293 ? 8.626 8.590 -30.452 1.00 94.88 293 GLY A O 1
ATOM 2224 N N . THR A 1 294 ? 9.893 6.857 -29.770 1.00 94.75 294 THR A N 1
ATOM 2225 C CA . THR A 1 294 ? 10.322 6.424 -31.108 1.00 94.75 294 THR A CA 1
ATOM 2226 C C . THR A 1 294 ? 9.303 5.482 -31.751 1.00 94.75 294 THR A C 1
ATOM 2228 O O . THR A 1 294 ? 9.085 5.542 -32.961 1.00 94.75 294 THR A O 1
ATOM 2231 N N . GLY A 1 295 ? 8.630 4.648 -30.951 1.00 90.19 295 GLY A N 1
ATOM 2232 C CA . GLY A 1 295 ? 7.823 3.519 -31.421 1.00 90.19 295 GLY A CA 1
ATOM 2233 C C . GLY A 1 295 ? 8.644 2.335 -31.941 1.00 90.19 295 GLY A C 1
ATOM 2234 O O . GLY A 1 295 ? 8.102 1.494 -32.661 1.00 90.19 295 GLY A O 1
ATOM 2235 N N . GLU A 1 296 ? 9.933 2.257 -31.593 1.00 92.25 296 GLU A N 1
ATOM 2236 C CA . GLU A 1 296 ? 10.741 1.052 -31.801 1.00 92.25 296 GLU A CA 1
ATOM 2237 C C . GLU A 1 296 ? 10.091 -0.148 -31.080 1.00 92.25 296 GLU A C 1
ATOM 2239 O O . GLU A 1 296 ? 9.618 -0.041 -29.949 1.00 92.25 296 GLU A O 1
ATOM 2244 N N . ARG A 1 297 ? 10.052 -1.315 -31.737 1.00 87.06 297 ARG A N 1
ATOM 2245 C CA . ARG A 1 297 ? 9.523 -2.551 -31.140 1.00 87.06 297 ARG A CA 1
ATOM 2246 C C . ARG A 1 297 ? 10.662 -3.399 -30.596 1.00 87.06 297 ARG A C 1
ATOM 2248 O O . ARG A 1 297 ? 11.377 -4.042 -31.360 1.00 87.06 297 ARG A O 1
ATOM 2255 N N . TRP A 1 298 ? 10.791 -3.423 -29.275 1.00 91.81 298 TRP A N 1
ATOM 2256 C CA . TRP A 1 298 ? 11.806 -4.200 -28.569 1.00 91.81 298 TRP A CA 1
ATOM 2257 C C . TRP A 1 298 ? 11.290 -5.595 -28.234 1.00 91.81 298 TRP A C 1
ATOM 2259 O O . TRP A 1 298 ? 10.701 -5.824 -27.177 1.00 91.81 298 TRP A O 1
ATOM 2269 N N . SER A 1 299 ? 11.505 -6.527 -29.164 1.00 94.00 299 SER A N 1
ATOM 2270 C CA . SER A 1 299 ? 11.165 -7.935 -28.982 1.00 94.00 299 SER A CA 1
ATOM 2271 C C . SER A 1 299 ? 12.304 -8.882 -29.360 1.00 94.00 299 SER A C 1
ATOM 2273 O O . SER A 1 299 ? 13.023 -8.667 -30.335 1.00 94.00 299 SER A O 1
ATOM 2275 N N . ALA A 1 300 ? 12.448 -9.961 -28.590 1.00 95.88 300 ALA A N 1
ATOM 2276 C CA . ALA A 1 300 ? 13.382 -11.048 -28.841 1.00 95.88 300 ALA A CA 1
ATOM 2277 C C . ALA A 1 300 ? 12.704 -12.416 -28.670 1.00 95.88 300 ALA A C 1
ATOM 2279 O O . ALA A 1 300 ? 12.220 -12.772 -27.593 1.00 95.88 300 ALA A O 1
ATOM 2280 N N . MET A 1 301 ? 12.711 -13.200 -29.750 1.00 94.81 301 MET A N 1
ATOM 2281 C CA . MET A 1 301 ? 12.246 -14.590 -29.812 1.00 94.81 301 MET A CA 1
ATOM 2282 C C . MET A 1 301 ? 13.390 -15.570 -30.134 1.00 94.81 301 MET A C 1
ATOM 2284 O O . MET A 1 301 ? 13.140 -16.740 -30.421 1.00 94.81 301 MET A O 1
ATOM 2288 N N . SER A 1 302 ? 14.643 -15.124 -30.081 1.00 95.81 302 SER A N 1
ATOM 2289 C CA . SER A 1 302 ? 15.832 -15.958 -30.265 1.00 95.81 302 SER A CA 1
ATOM 2290 C C . SER A 1 302 ? 17.036 -15.370 -29.535 1.00 95.81 302 SER A C 1
ATOM 2292 O O . SER A 1 302 ? 17.088 -14.169 -29.272 1.00 95.81 302 SER A O 1
ATOM 2294 N N . ASP A 1 303 ? 18.024 -16.218 -29.258 1.00 95.94 303 ASP A N 1
ATOM 2295 C CA . ASP A 1 303 ? 19.269 -15.862 -28.572 1.00 95.94 303 ASP A CA 1
ATOM 2296 C C . ASP A 1 303 ? 20.007 -14.678 -29.230 1.00 95.94 303 ASP A C 1
ATOM 2298 O O . ASP A 1 303 ? 20.515 -13.792 -28.542 1.00 95.94 303 ASP A O 1
ATOM 2302 N N . SER A 1 304 ? 20.025 -14.620 -30.569 1.00 95.12 304 SER A N 1
ATOM 2303 C CA . SER A 1 304 ? 20.639 -13.519 -31.323 1.00 95.12 304 SER A CA 1
ATOM 2304 C C . SER A 1 304 ? 19.863 -12.208 -31.189 1.00 95.12 304 SER A C 1
ATOM 2306 O O . SER A 1 304 ? 20.462 -11.176 -30.900 1.00 95.12 304 SER A O 1
ATOM 2308 N N . GLN A 1 305 ? 18.532 -12.249 -31.318 1.00 96.25 305 GLN A N 1
ATOM 2309 C CA . GLN A 1 305 ? 17.675 -11.079 -31.103 1.00 96.25 305 GLN A CA 1
ATOM 2310 C C . GLN A 1 305 ? 17.778 -10.566 -29.663 1.00 96.25 305 GLN A C 1
ATOM 2312 O O . GLN A 1 305 ? 17.760 -9.360 -29.439 1.00 96.25 305 GLN A O 1
ATOM 2317 N N . ALA A 1 306 ? 17.914 -11.470 -28.690 1.00 97.12 306 ALA A N 1
ATOM 2318 C CA . ALA A 1 306 ? 18.079 -11.124 -27.286 1.00 97.12 306 ALA A CA 1
ATOM 2319 C C . ALA A 1 306 ? 19.422 -10.417 -27.041 1.00 97.12 306 ALA A C 1
ATOM 2321 O O . ALA A 1 306 ? 19.455 -9.373 -26.390 1.00 97.12 306 ALA A O 1
ATOM 2322 N N . ALA A 1 307 ? 20.515 -10.928 -27.619 1.00 96.56 307 ALA A N 1
ATOM 2323 C CA . ALA A 1 307 ? 21.830 -10.295 -27.536 1.00 96.56 307 ALA A CA 1
ATOM 2324 C C . ALA A 1 307 ? 21.861 -8.912 -28.215 1.00 96.56 307 ALA A C 1
ATOM 2326 O O . ALA A 1 307 ? 22.421 -7.964 -27.662 1.00 96.56 307 ALA A O 1
ATOM 2327 N N . ASP A 1 308 ? 21.225 -8.777 -29.383 1.00 95.00 308 ASP A N 1
ATOM 2328 C CA . ASP A 1 308 ? 21.099 -7.496 -30.079 1.00 95.00 308 ASP A CA 1
ATOM 2329 C C . ASP A 1 308 ? 20.242 -6.501 -29.289 1.00 95.00 308 ASP A C 1
ATOM 2331 O O . ASP A 1 308 ? 20.647 -5.352 -29.132 1.00 95.00 308 ASP A O 1
ATOM 2335 N N . LEU A 1 309 ? 19.105 -6.918 -28.725 1.00 95.19 309 LEU A N 1
ATOM 2336 C CA . LEU A 1 309 ? 18.273 -6.065 -27.871 1.00 95.19 309 LEU A CA 1
ATOM 2337 C C . LEU A 1 309 ? 19.076 -5.543 -26.671 1.00 95.19 309 LEU A C 1
ATOM 2339 O O . LEU A 1 309 ? 19.073 -4.340 -26.410 1.00 95.19 309 LEU A O 1
ATOM 2343 N N . VAL A 1 310 ? 19.823 -6.415 -25.989 1.00 95.88 310 VAL A N 1
ATOM 2344 C CA . VAL A 1 310 ? 20.658 -6.043 -24.836 1.00 95.88 310 VAL A CA 1
ATOM 2345 C C . VAL A 1 310 ? 21.765 -5.047 -25.217 1.00 95.88 310 VAL A C 1
ATOM 2347 O O . VAL A 1 310 ? 21.951 -4.045 -24.518 1.00 95.88 310 VAL A O 1
ATOM 2350 N N . ARG A 1 311 ? 22.417 -5.238 -26.373 1.00 95.19 311 ARG A N 1
ATOM 2351 C CA . ARG A 1 311 ? 23.411 -4.295 -26.911 1.00 95.19 311 ARG A CA 1
ATOM 2352 C C . ARG A 1 311 ? 22.793 -2.958 -27.315 1.00 95.19 311 ARG A C 1
ATOM 2354 O O . ARG A 1 311 ? 23.321 -1.903 -26.968 1.00 95.19 311 ARG A O 1
ATOM 2361 N N . TRP A 1 312 ? 21.698 -2.973 -28.069 1.00 92.88 312 TRP A N 1
ATOM 2362 C CA . TRP A 1 312 ? 21.150 -1.761 -28.675 1.00 92.88 312 TRP A CA 1
ATOM 2363 C C . TRP A 1 312 ? 20.349 -0.919 -27.691 1.00 92.88 312 TRP A C 1
ATOM 2365 O O . TRP A 1 312 ? 20.538 0.301 -27.677 1.00 92.88 312 TRP A O 1
ATOM 2375 N N . LEU A 1 313 ? 19.466 -1.534 -26.897 1.00 92.94 313 LEU A N 1
ATOM 2376 C CA . LEU A 1 313 ? 18.582 -0.846 -25.953 1.00 92.94 313 LEU A CA 1
ATOM 2377 C C . LEU A 1 313 ? 19.315 -0.487 -24.657 1.00 92.94 313 LEU A C 1
ATOM 2379 O O . LEU A 1 313 ? 19.396 0.692 -24.326 1.00 92.94 313 LEU A O 1
ATOM 2383 N N . PHE A 1 314 ? 19.900 -1.477 -23.975 1.00 94.38 314 PHE A N 1
ATOM 2384 C CA . PHE A 1 314 ? 20.510 -1.299 -22.647 1.00 94.38 314 PHE A CA 1
ATOM 2385 C C . PHE A 1 314 ? 22.007 -0.948 -22.678 1.00 94.38 314 PHE A C 1
ATOM 2387 O O . PHE A 1 314 ? 22.613 -0.768 -21.624 1.00 94.38 314 PHE A O 1
ATOM 2394 N N . LYS A 1 315 ? 22.612 -0.841 -23.873 1.00 93.06 315 LYS A N 1
ATOM 2395 C CA . LYS A 1 315 ? 24.048 -0.552 -24.091 1.00 93.06 315 LYS A CA 1
ATOM 2396 C C . LYS A 1 315 ? 24.999 -1.544 -23.403 1.00 93.06 315 LYS A C 1
ATOM 2398 O O . LYS A 1 315 ? 26.181 -1.256 -23.224 1.00 93.06 315 LYS A O 1
ATOM 2403 N N . ALA A 1 316 ? 24.505 -2.725 -23.037 1.00 91.75 316 ALA A N 1
ATOM 2404 C CA . ALA A 1 316 ? 25.286 -3.761 -22.383 1.00 91.75 316 ALA A CA 1
ATOM 2405 C C . ALA A 1 316 ? 25.779 -4.771 -23.423 1.00 91.75 316 ALA A C 1
ATOM 2407 O O . ALA A 1 316 ? 24.994 -5.297 -24.199 1.00 91.75 316 ALA A O 1
ATOM 2408 N N . GLU A 1 317 ? 27.074 -5.083 -23.429 1.00 90.75 317 GLU A N 1
ATOM 2409 C CA . GLU A 1 317 ? 27.617 -6.124 -24.311 1.00 90.75 317 GLU A CA 1
ATOM 2410 C C . GLU A 1 317 ? 27.543 -7.508 -23.630 1.00 90.75 317 GLU A C 1
ATOM 2412 O O . GLU A 1 317 ? 28.116 -7.652 -22.540 1.00 90.75 317 GLU A O 1
ATOM 2417 N N . PRO A 1 318 ? 26.875 -8.519 -24.230 1.00 89.00 318 PRO A N 1
ATOM 2418 C CA . PRO A 1 318 ? 26.952 -9.915 -23.785 1.00 89.00 318 PRO A CA 1
ATOM 2419 C C . PRO A 1 318 ? 28.268 -10.595 -24.195 1.00 89.00 318 PRO A C 1
ATOM 2421 O O . PRO A 1 318 ? 28.755 -11.481 -23.495 1.00 89.00 318 PRO A O 1
ATOM 2424 N N . GLY A 1 319 ? 28.883 -10.167 -25.304 1.00 82.88 319 GLY A N 1
ATOM 2425 C CA . GLY A 1 319 ? 30.223 -10.594 -25.706 1.00 82.88 319 GLY A CA 1
ATOM 2426 C C . GLY A 1 319 ? 30.358 -12.109 -25.888 1.00 82.88 319 GLY A C 1
ATOM 2427 O O . GLY A 1 319 ? 29.695 -12.704 -26.733 1.00 82.88 319 GLY A O 1
ATOM 2428 N N . LYS A 1 320 ? 31.263 -12.725 -25.115 1.00 87.75 320 LYS A N 1
ATOM 2429 C CA . LYS A 1 320 ? 31.534 -14.177 -25.119 1.00 87.75 320 LYS A CA 1
ATOM 2430 C C . LYS A 1 320 ? 30.949 -14.913 -23.906 1.00 87.75 320 LYS A C 1
ATOM 2432 O O . LYS A 1 320 ? 31.294 -16.073 -23.692 1.00 87.75 320 LYS A O 1
ATOM 2437 N N . LEU A 1 321 ? 30.116 -14.251 -23.099 1.00 93.31 321 LEU A N 1
ATOM 2438 C CA . LEU A 1 321 ? 29.543 -14.858 -21.898 1.00 93.31 321 LEU A CA 1
ATOM 2439 C C . LEU A 1 321 ? 28.687 -16.088 -22.265 1.00 93.31 321 LEU A C 1
ATOM 2441 O O . LEU A 1 321 ? 27.950 -16.031 -23.255 1.00 93.31 321 LEU A O 1
ATOM 2445 N N . PRO A 1 322 ? 28.738 -17.185 -21.483 1.00 94.88 322 PRO A N 1
ATOM 2446 C CA . PRO A 1 322 ? 27.900 -18.356 -21.723 1.00 94.88 322 PRO A CA 1
ATOM 2447 C C . PRO A 1 322 ? 26.422 -17.978 -21.630 1.00 94.88 322 PRO A C 1
ATOM 2449 O O . PRO A 1 322 ? 26.009 -17.410 -20.623 1.00 94.88 322 PRO A O 1
ATOM 2452 N N . LEU A 1 323 ? 25.633 -18.308 -22.654 1.00 96.88 323 LEU A N 1
ATOM 2453 C CA . LEU A 1 323 ? 24.184 -18.109 -22.657 1.00 96.88 323 LEU A CA 1
ATOM 2454 C C . LEU A 1 323 ? 23.460 -19.394 -22.246 1.00 96.88 323 LEU A C 1
ATOM 2456 O O . LEU A 1 323 ? 23.774 -20.485 -22.721 1.00 96.88 323 LEU A O 1
ATOM 2460 N N . VAL A 1 324 ? 22.427 -19.233 -21.428 1.00 97.00 324 VAL A N 1
ATOM 2461 C CA . VAL A 1 324 ? 21.330 -20.185 -21.276 1.00 97.00 324 VAL A CA 1
ATOM 2462 C C . VAL A 1 324 ? 20.009 -19.505 -21.630 1.00 97.00 324 VAL A C 1
ATOM 2464 O O . VAL A 1 324 ? 19.755 -18.379 -21.201 1.00 97.00 324 VAL A O 1
ATOM 2467 N N . SER A 1 325 ? 19.144 -20.199 -22.369 1.00 96.62 325 SER A N 1
ATOM 2468 C CA . SER A 1 325 ? 17.759 -19.783 -22.575 1.00 96.62 325 SER A CA 1
ATOM 2469 C C . SER A 1 325 ? 16.773 -20.903 -22.235 1.00 96.62 325 SER A C 1
ATOM 2471 O O . SER A 1 325 ? 17.061 -22.089 -22.411 1.00 96.62 325 SER A O 1
ATOM 2473 N N . PHE A 1 326 ? 15.629 -20.532 -21.658 1.00 96.31 326 PHE A N 1
ATOM 2474 C CA . PHE A 1 326 ? 14.551 -21.453 -21.282 1.00 96.31 326 PHE A CA 1
ATOM 2475 C C . PHE A 1 326 ? 13.202 -20.728 -21.215 1.00 96.31 326 PHE A C 1
ATOM 2477 O O . PHE A 1 326 ? 13.147 -19.497 -21.190 1.00 96.31 326 PHE A O 1
ATOM 2484 N N . GLU A 1 327 ? 12.112 -21.496 -21.178 1.00 96.12 327 GLU A N 1
ATOM 2485 C CA . GLU A 1 327 ? 10.760 -20.976 -20.964 1.00 96.12 327 GLU A CA 1
ATOM 2486 C C . GLU A 1 327 ? 10.191 -21.422 -19.620 1.00 96.12 327 GLU A C 1
ATOM 2488 O O . GLU A 1 327 ? 10.325 -22.582 -19.229 1.00 96.12 327 GLU A O 1
ATOM 2493 N N . GLU A 1 328 ? 9.501 -20.505 -18.950 1.00 93.94 328 GLU A N 1
ATOM 2494 C CA . GLU A 1 328 ? 8.767 -20.739 -17.712 1.00 93.94 328 GLU A CA 1
ATOM 2495 C C . GLU A 1 328 ? 7.277 -20.482 -17.968 1.00 93.94 328 GLU A C 1
ATOM 2497 O O . GLU A 1 328 ? 6.896 -19.419 -18.464 1.00 93.94 328 GLU A O 1
ATOM 2502 N N . LYS A 1 329 ? 6.422 -21.460 -17.654 1.00 91.62 329 LYS A N 1
ATOM 2503 C CA . LYS A 1 329 ? 4.962 -21.320 -17.749 1.00 91.62 329 LYS A CA 1
ATOM 2504 C C . LYS A 1 329 ? 4.395 -20.976 -16.382 1.00 91.62 329 LYS A C 1
ATOM 2506 O O . LYS A 1 329 ? 4.666 -21.681 -15.415 1.00 91.62 329 LYS A O 1
ATOM 2511 N N . ARG A 1 330 ? 3.579 -19.928 -16.329 1.00 84.44 330 ARG A N 1
ATOM 2512 C CA . ARG A 1 330 ? 2.920 -19.443 -15.116 1.00 84.44 330 ARG A CA 1
ATOM 2513 C C . ARG A 1 330 ? 1.505 -19.999 -14.986 1.00 84.44 330 ARG A C 1
ATOM 2515 O O . ARG A 1 330 ? 0.892 -20.432 -15.963 1.00 84.44 330 ARG A O 1
ATOM 2522 N N . GLU A 1 331 ? 0.977 -19.959 -13.766 1.00 77.31 331 GLU A N 1
ATOM 2523 C CA . GLU A 1 331 ? -0.371 -20.447 -13.433 1.00 77.31 331 GLU A CA 1
ATOM 2524 C C . GLU A 1 331 ? -1.490 -19.678 -14.157 1.00 77.31 331 GLU A C 1
ATOM 2526 O O . GLU A 1 331 ? -2.542 -20.243 -14.449 1.00 77.31 331 GLU A O 1
ATOM 2531 N N . ASP A 1 332 ? -1.248 -18.413 -14.517 1.00 70.94 332 ASP A N 1
ATOM 2532 C CA . ASP A 1 332 ? -2.162 -17.576 -15.309 1.00 70.94 332 ASP A CA 1
ATOM 2533 C C . ASP A 1 332 ? -2.213 -17.954 -16.806 1.00 70.94 332 ASP A C 1
ATOM 2535 O O . ASP A 1 332 ? -2.942 -17.336 -17.586 1.00 70.94 332 ASP A O 1
ATOM 2539 N N . GLY A 1 333 ? -1.444 -18.968 -17.219 1.00 75.56 333 GLY A N 1
ATOM 2540 C CA . GLY A 1 333 ? -1.313 -19.417 -18.602 1.00 75.56 333 GLY A CA 1
ATOM 2541 C C . GLY A 1 333 ? -0.356 -18.575 -19.448 1.00 75.56 333 GLY A C 1
ATOM 2542 O O . GLY A 1 333 ? -0.159 -18.896 -20.623 1.00 75.56 333 GLY A O 1
ATOM 2543 N N . SER A 1 334 ? 0.259 -17.528 -18.886 1.00 82.00 334 SER A N 1
ATOM 2544 C CA . SER A 1 334 ? 1.338 -16.806 -19.556 1.00 82.00 334 SER A CA 1
ATOM 2545 C C . SER A 1 334 ? 2.626 -17.636 -19.571 1.00 82.00 334 SER A C 1
ATOM 2547 O O . SER A 1 334 ? 2.844 -18.526 -18.745 1.00 82.00 334 SER A O 1
ATOM 2549 N N . ALA A 1 335 ? 3.488 -17.357 -20.545 1.00 91.19 335 ALA A N 1
ATOM 2550 C CA . ALA A 1 335 ? 4.799 -17.975 -20.653 1.00 91.19 335 ALA A CA 1
ATOM 2551 C C . ALA A 1 335 ? 5.860 -16.884 -20.792 1.00 91.19 335 ALA A C 1
ATOM 2553 O O . ALA A 1 335 ? 5.720 -15.963 -21.604 1.00 91.19 335 ALA A O 1
ATOM 2554 N N . LEU A 1 336 ? 6.916 -16.996 -19.995 1.00 94.00 336 LEU A N 1
ATOM 2555 C CA . LEU A 1 336 ? 8.088 -16.136 -20.047 1.00 94.00 336 LEU A CA 1
ATOM 2556 C C . LEU A 1 336 ? 9.240 -16.881 -20.701 1.00 94.00 336 LEU A C 1
ATOM 2558 O O . LEU A 1 336 ? 9.391 -18.084 -20.496 1.00 94.00 336 LEU A O 1
ATOM 2562 N N . ARG A 1 337 ? 10.072 -16.164 -21.453 1.00 96.94 337 ARG A N 1
ATOM 2563 C CA . ARG A 1 337 ? 11.338 -16.683 -21.960 1.00 96.94 337 ARG A CA 1
ATOM 2564 C C . ARG A 1 337 ? 12.489 -15.903 -21.347 1.00 96.94 337 ARG A C 1
ATOM 2566 O O . ARG A 1 337 ? 12.506 -14.675 -21.369 1.00 96.94 337 ARG A O 1
ATOM 2573 N N . TYR A 1 338 ? 13.439 -16.644 -20.804 1.00 98.19 338 TYR A N 1
ATOM 2574 C CA . TYR A 1 338 ? 14.631 -16.127 -20.156 1.00 98.19 338 TYR A CA 1
ATOM 2575 C C . TYR A 1 338 ? 15.826 -16.305 -21.087 1.00 98.19 338 TYR A C 1
ATOM 2577 O O . TYR A 1 338 ? 15.974 -17.356 -21.709 1.00 98.19 338 TYR A O 1
ATOM 2585 N N . PHE A 1 339 ? 16.688 -15.296 -21.138 1.00 98.31 339 PHE A N 1
ATOM 2586 C CA . PHE A 1 339 ? 18.017 -15.343 -21.737 1.00 98.31 339 PHE A CA 1
ATOM 2587 C C . PHE A 1 339 ? 18.995 -14.844 -20.675 1.00 98.31 339 PHE A C 1
ATOM 2589 O O . PHE A 1 339 ? 18.926 -13.680 -20.279 1.00 98.31 339 PHE A O 1
ATOM 2596 N N . ILE A 1 340 ? 19.857 -15.720 -20.162 1.00 98.12 340 ILE A N 1
ATOM 2597 C CA . ILE A 1 340 ? 20.785 -15.399 -19.074 1.00 98.12 340 ILE A CA 1
ATOM 2598 C C . ILE A 1 340 ? 22.212 -15.648 -19.557 1.00 98.12 340 ILE A C 1
ATOM 2600 O O . ILE A 1 340 ? 22.573 -16.779 -19.881 1.00 98.12 340 ILE A O 1
ATOM 2604 N N . TRP A 1 341 ? 23.021 -14.593 -19.592 1.00 98.00 341 TRP A N 1
ATOM 2605 C CA . TRP A 1 341 ? 24.445 -14.656 -19.901 1.00 98.00 341 TRP A CA 1
ATOM 2606 C C . TRP A 1 341 ? 25.261 -14.553 -18.617 1.00 98.00 341 TRP A C 1
ATOM 2608 O O . TRP A 1 341 ? 25.058 -13.623 -17.835 1.00 98.00 341 TRP A O 1
ATOM 2618 N N . GLY A 1 342 ? 26.207 -15.464 -18.406 1.00 96.25 342 GLY A N 1
ATOM 2619 C CA . GLY A 1 342 ? 27.077 -15.419 -17.233 1.00 96.25 342 GLY A CA 1
ATOM 2620 C C . GLY A 1 342 ? 27.774 -16.737 -16.922 1.00 96.25 342 GLY A C 1
ATOM 2621 O O . GLY A 1 342 ? 27.489 -17.776 -17.519 1.00 96.25 342 GLY A O 1
ATOM 2622 N N . TYR A 1 343 ? 28.685 -16.689 -15.955 1.00 95.25 343 TYR A N 1
ATOM 2623 C CA . TYR A 1 343 ? 29.382 -17.857 -15.433 1.00 95.25 343 TYR A CA 1
ATOM 2624 C C . TYR A 1 343 ? 28.814 -18.208 -14.058 1.00 95.25 343 TYR A C 1
ATOM 2626 O O . TYR A 1 343 ? 29.108 -17.548 -13.071 1.00 95.25 343 TYR A O 1
ATOM 2634 N N . PHE A 1 344 ? 28.020 -19.272 -14.002 1.00 94.81 344 PHE A N 1
ATOM 2635 C CA . PHE A 1 344 ? 27.372 -19.758 -12.782 1.00 94.81 344 PHE A CA 1
ATOM 2636 C C . PHE A 1 344 ? 28.123 -20.964 -12.201 1.00 94.81 344 PHE A C 1
ATOM 2638 O O . PHE A 1 344 ? 29.013 -21.527 -12.849 1.00 94.81 344 PHE A O 1
ATOM 2645 N N . ARG A 1 345 ? 27.753 -21.402 -10.992 1.00 92.12 345 ARG A N 1
ATOM 2646 C CA . ARG A 1 345 ? 28.231 -22.683 -10.439 1.00 92.12 345 ARG A CA 1
ATOM 2647 C C . ARG A 1 345 ? 27.850 -23.847 -11.370 1.00 92.12 345 ARG A C 1
ATOM 2649 O O . ARG A 1 345 ? 26.810 -23.817 -12.028 1.00 92.12 345 ARG A O 1
ATOM 2656 N N . GLN A 1 346 ? 28.696 -24.877 -11.439 1.00 86.19 346 GLN A N 1
ATOM 2657 C CA . GLN A 1 346 ? 28.551 -25.964 -12.426 1.00 86.19 346 GLN A CA 1
ATOM 2658 C C . GLN A 1 346 ? 27.273 -26.801 -12.255 1.00 86.19 346 GLN A C 1
ATOM 2660 O O . GLN A 1 346 ? 26.802 -27.398 -13.219 1.00 86.19 346 GLN A O 1
ATOM 2665 N N . ASP A 1 347 ? 26.729 -26.845 -11.043 1.00 90.56 347 ASP A N 1
ATOM 2666 C CA . ASP A 1 347 ? 25.570 -27.633 -10.630 1.00 90.56 347 ASP A CA 1
ATOM 2667 C C . ASP A 1 347 ? 24.261 -26.823 -10.530 1.00 90.56 347 ASP A C 1
ATOM 2669 O O . ASP A 1 347 ? 23.224 -27.397 -10.203 1.00 90.56 347 ASP A O 1
ATOM 2673 N N . ALA A 1 348 ? 24.266 -25.521 -10.850 1.00 90.44 348 ALA A N 1
ATOM 2674 C CA . ALA A 1 348 ? 23.038 -24.723 -10.904 1.00 90.44 348 ALA A CA 1
ATOM 2675 C C . ALA A 1 348 ? 22.162 -25.145 -12.090 1.00 90.44 348 ALA A C 1
ATOM 2677 O O . ALA A 1 348 ? 22.580 -25.075 -13.256 1.00 90.44 348 ALA A O 1
ATOM 2678 N N . ALA A 1 349 ? 20.912 -25.522 -11.805 1.00 93.38 349 ALA A N 1
ATOM 2679 C CA . ALA A 1 349 ? 19.932 -25.776 -12.848 1.00 93.38 349 ALA A CA 1
ATOM 2680 C C . ALA A 1 349 ? 19.638 -24.487 -13.629 1.00 93.38 349 ALA A C 1
ATOM 2682 O O . ALA A 1 349 ? 19.744 -23.374 -13.116 1.00 93.38 349 ALA A O 1
ATOM 2683 N N . ASN A 1 350 ? 19.248 -24.625 -14.896 1.00 92.81 350 ASN A N 1
ATOM 2684 C CA . ASN A 1 350 ? 19.038 -23.471 -15.774 1.00 92.81 350 ASN A CA 1
ATOM 2685 C C . ASN A 1 350 ? 17.993 -22.479 -15.238 1.00 92.81 350 ASN A C 1
ATOM 2687 O O . ASN A 1 350 ? 18.197 -21.277 -15.378 1.00 92.81 350 ASN A O 1
ATOM 2691 N N . ALA A 1 351 ? 16.937 -22.979 -14.588 1.00 91.88 351 ALA A N 1
ATOM 2692 C CA . ALA A 1 351 ? 15.893 -22.163 -13.972 1.00 91.88 351 ALA A CA 1
ATOM 2693 C C . ALA A 1 351 ? 16.372 -21.392 -12.727 1.00 91.88 351 ALA A C 1
ATOM 2695 O O . ALA A 1 351 ? 15.893 -20.285 -12.483 1.00 91.88 351 ALA A O 1
ATOM 2696 N N . ASP A 1 352 ? 17.340 -21.933 -11.979 1.00 93.81 352 ASP A N 1
ATOM 2697 C CA . ASP A 1 352 ? 17.801 -21.365 -10.705 1.00 93.81 352 ASP A CA 1
ATOM 2698 C C . ASP A 1 352 ? 18.775 -20.193 -10.905 1.00 93.81 352 ASP A C 1
ATOM 2700 O O . ASP A 1 352 ? 18.881 -19.308 -10.057 1.00 93.81 352 ASP A O 1
ATOM 2704 N N . LYS A 1 353 ? 19.441 -20.127 -12.066 1.00 94.31 353 LYS A N 1
ATOM 2705 C CA . LYS A 1 353 ? 20.419 -19.076 -12.418 1.00 94.31 353 LYS A CA 1
ATOM 2706 C C . LYS A 1 353 ? 19.847 -17.655 -12.365 1.00 94.31 353 LYS A C 1
ATOM 2708 O O . LYS A 1 353 ? 20.605 -16.707 -12.175 1.00 94.31 353 LYS A O 1
ATOM 2713 N N . GLN A 1 354 ? 18.523 -17.491 -12.469 1.00 94.31 354 GLN A N 1
ATOM 2714 C CA . GLN A 1 354 ? 17.860 -16.192 -12.284 1.00 94.31 354 GLN A CA 1
ATOM 2715 C C . GLN A 1 354 ? 17.978 -15.653 -10.841 1.00 94.31 354 GLN A C 1
ATOM 2717 O O . GLN A 1 354 ? 17.894 -14.444 -10.634 1.00 94.31 354 GLN A O 1
ATOM 2722 N N . TYR A 1 355 ? 18.213 -16.530 -9.858 1.00 93.88 355 TYR A N 1
ATOM 2723 C CA . TYR A 1 355 ? 18.411 -16.186 -8.444 1.00 93.88 355 TYR A CA 1
ATOM 2724 C C . TYR A 1 355 ? 19.898 -16.036 -8.059 1.00 93.88 355 TYR A C 1
ATOM 2726 O O . TYR A 1 355 ? 20.202 -15.500 -6.997 1.00 93.88 355 TYR A O 1
ATOM 2734 N N . GLU A 1 356 ? 20.826 -16.443 -8.934 1.00 93.62 356 GLU A N 1
ATOM 2735 C CA . GLU A 1 356 ? 22.288 -16.347 -8.746 1.00 93.62 356 GLU A CA 1
ATOM 2736 C C . GLU A 1 356 ? 22.915 -15.121 -9.455 1.00 93.62 356 GLU A C 1
ATOM 2738 O O . GLU A 1 356 ? 24.129 -15.026 -9.659 1.00 93.62 356 GLU A O 1
ATOM 2743 N N . LEU A 1 357 ? 22.105 -14.145 -9.876 1.00 93.31 357 LEU A N 1
ATOM 2744 C CA . LEU A 1 357 ? 22.602 -12.927 -10.524 1.00 93.31 357 LEU A CA 1
ATOM 2745 C C . LEU A 1 357 ? 23.476 -12.107 -9.557 1.00 93.31 357 LEU A C 1
ATOM 2747 O O . LEU A 1 357 ? 23.028 -11.701 -8.488 1.00 93.31 357 LEU A O 1
ATOM 2751 N N . GLY A 1 358 ? 24.729 -11.847 -9.948 1.00 91.00 358 GLY A N 1
ATOM 2752 C CA . GLY A 1 358 ? 25.738 -11.210 -9.091 1.00 91.00 358 GLY A CA 1
ATOM 2753 C C . GLY A 1 358 ? 26.506 -12.163 -8.162 1.00 91.00 358 GLY A C 1
ATOM 2754 O O . GLY A 1 358 ? 27.398 -11.706 -7.453 1.00 91.00 358 GLY A O 1
ATOM 2755 N N . MET A 1 359 ? 26.206 -13.469 -8.166 1.00 92.44 359 MET A N 1
ATOM 2756 C CA . MET A 1 359 ? 26.991 -14.487 -7.457 1.00 92.44 359 MET A CA 1
ATOM 2757 C C . MET A 1 359 ? 28.010 -15.114 -8.416 1.00 92.44 359 MET A C 1
ATOM 2759 O O . MET A 1 359 ? 27.682 -16.011 -9.189 1.00 92.44 359 MET A O 1
ATOM 2763 N N . PHE A 1 360 ? 29.247 -14.620 -8.392 1.00 92.38 360 PHE A N 1
ATOM 2764 C CA . PHE A 1 360 ? 30.296 -15.054 -9.318 1.00 92.38 360 PHE A CA 1
ATOM 2765 C C . PHE A 1 360 ? 31.169 -16.173 -8.723 1.00 92.38 360 PHE A C 1
ATOM 2767 O O . PHE A 1 360 ? 31.656 -16.015 -7.604 1.00 92.38 360 PHE A O 1
ATOM 2774 N N . PRO A 1 361 ? 31.443 -17.271 -9.453 1.00 91.38 361 PRO A N 1
ATOM 2775 C CA . PRO A 1 361 ? 32.437 -18.262 -9.051 1.00 91.38 361 PRO A CA 1
ATOM 2776 C C . PRO A 1 361 ? 33.854 -17.670 -9.001 1.00 91.38 361 PRO A C 1
ATOM 2778 O O . PRO A 1 361 ? 34.265 -16.948 -9.910 1.00 91.38 361 PRO A O 1
ATOM 2781 N N . ASP A 1 362 ? 34.643 -18.062 -7.996 1.00 88.19 362 ASP A N 1
ATOM 2782 C CA . ASP A 1 362 ? 36.030 -17.594 -7.793 1.00 88.19 362 ASP A CA 1
ATOM 2783 C C . ASP A 1 362 ? 36.983 -17.912 -8.962 1.00 88.19 362 ASP A C 1
ATOM 2785 O O . ASP A 1 362 ? 38.055 -17.322 -9.086 1.00 88.19 362 ASP A O 1
ATOM 2789 N N . THR A 1 363 ? 36.609 -18.859 -9.825 1.00 88.50 363 THR A N 1
ATOM 2790 C CA . THR A 1 363 ? 37.378 -19.273 -11.008 1.00 88.50 363 THR A CA 1
ATOM 2791 C C . THR A 1 363 ? 37.228 -18.330 -12.205 1.00 88.50 363 THR A C 1
ATOM 2793 O O . THR A 1 363 ? 37.969 -18.471 -13.180 1.00 88.50 363 THR A O 1
ATOM 2796 N N . VAL A 1 364 ? 36.280 -17.390 -12.157 1.00 89.94 364 VAL A N 1
ATOM 2797 C CA . VAL A 1 364 ? 35.988 -16.436 -13.234 1.00 89.94 364 VAL A CA 1
ATOM 2798 C C . VAL A 1 364 ? 36.865 -15.200 -13.073 1.00 89.94 364 VAL A C 1
ATOM 2800 O O . VAL A 1 364 ? 36.987 -14.643 -11.979 1.00 89.94 364 VAL A O 1
ATOM 2803 N N . LYS A 1 365 ? 37.475 -14.744 -14.169 1.00 87.75 365 LYS A N 1
ATOM 2804 C CA . LYS A 1 365 ? 38.328 -13.552 -14.142 1.00 87.75 365 LYS A CA 1
ATOM 2805 C C . LYS A 1 365 ? 37.503 -12.290 -13.862 1.00 87.75 365 LYS A C 1
ATOM 2807 O O . LYS A 1 365 ? 36.366 -12.227 -14.326 1.00 87.75 365 LYS A O 1
ATOM 2812 N N . PRO A 1 366 ? 38.052 -11.263 -13.188 1.00 85.44 366 PRO A N 1
ATOM 2813 C CA . PRO A 1 366 ? 37.311 -10.040 -12.866 1.00 85.44 366 PRO A CA 1
ATOM 2814 C C . PRO A 1 366 ? 36.623 -9.383 -14.073 1.00 85.44 366 PRO A C 1
ATOM 2816 O O . PRO A 1 366 ? 35.484 -8.944 -13.961 1.00 85.44 366 PRO A O 1
ATOM 2819 N N . GLU A 1 367 ? 37.261 -9.377 -15.246 1.00 83.06 367 GLU A N 1
ATOM 2820 C CA . GLU A 1 367 ? 36.696 -8.828 -16.486 1.00 83.06 367 GLU A CA 1
ATOM 2821 C C . GLU A 1 367 ? 35.538 -9.655 -17.090 1.00 83.06 367 GLU A C 1
ATOM 2823 O O . GLU A 1 367 ? 34.801 -9.157 -17.940 1.00 83.06 367 GLU A O 1
ATOM 2828 N N . GLU A 1 368 ? 35.358 -10.901 -16.643 1.00 86.88 368 GLU A N 1
ATOM 2829 C CA . GLU A 1 368 ? 34.290 -11.827 -17.049 1.00 86.88 368 GLU A CA 1
ATOM 2830 C C . GLU A 1 368 ? 33.194 -11.977 -15.971 1.00 86.88 368 GLU A C 1
ATOM 2832 O O . GLU A 1 368 ? 32.165 -12.612 -16.221 1.00 86.88 368 GLU A O 1
ATOM 2837 N N . LYS A 1 369 ? 33.365 -11.364 -14.788 1.00 91.00 369 LYS A N 1
ATOM 2838 C CA . LYS A 1 369 ? 32.374 -11.342 -13.698 1.00 91.00 369 LYS A CA 1
ATOM 2839 C C . LYS A 1 369 ? 31.242 -10.358 -13.987 1.00 91.00 369 LYS A C 1
ATOM 2841 O O . LYS A 1 369 ? 31.132 -9.281 -13.399 1.00 91.00 369 LYS A O 1
ATOM 2846 N N . LYS A 1 370 ? 30.398 -10.758 -14.934 1.00 92.88 370 LYS A N 1
ATOM 2847 C CA . LYS A 1 370 ? 29.223 -10.021 -15.383 1.00 92.88 370 LYS A CA 1
ATOM 2848 C C . LYS A 1 370 ? 28.084 -10.988 -15.681 1.00 92.88 370 LYS A C 1
ATOM 2850 O O . LYS A 1 370 ? 28.231 -11.870 -16.523 1.00 92.88 370 LYS A O 1
ATOM 2855 N N . HIS A 1 371 ? 26.947 -10.806 -15.015 1.00 96.62 371 HIS A N 1
ATOM 2856 C CA . HIS A 1 371 ? 25.705 -11.520 -15.303 1.00 96.62 371 HIS A CA 1
ATOM 2857 C C . HIS A 1 371 ? 24.724 -10.564 -15.982 1.00 96.62 371 HIS A C 1
ATOM 2859 O O . HIS A 1 371 ? 24.477 -9.468 -15.481 1.00 96.62 371 HIS A O 1
ATOM 2865 N N . LEU A 1 372 ? 24.163 -10.986 -17.113 1.00 97.50 372 LEU A N 1
ATOM 2866 C CA . LEU A 1 372 ? 23.072 -10.302 -17.804 1.00 97.50 372 LEU A CA 1
ATOM 2867 C C . LEU A 1 372 ? 21.864 -11.232 -17.849 1.00 97.50 372 LEU A C 1
ATOM 2869 O O . LEU A 1 372 ? 22.010 -12.414 -18.147 1.00 97.50 372 LEU A O 1
ATOM 2873 N N . MET A 1 373 ? 20.671 -10.701 -17.626 1.00 98.25 373 MET A N 1
ATOM 2874 C CA . MET A 1 373 ? 19.415 -11.410 -17.847 1.00 98.25 373 MET A CA 1
ATOM 2875 C C . MET A 1 373 ? 18.482 -10.534 -18.672 1.00 98.25 373 MET A C 1
ATOM 2877 O O . MET A 1 373 ? 18.264 -9.377 -18.327 1.00 98.25 373 MET A O 1
ATOM 2881 N N . LEU A 1 374 ? 17.894 -11.102 -19.720 1.00 98.31 374 LEU A N 1
ATOM 2882 C CA . LEU A 1 374 ? 16.742 -10.553 -20.425 1.00 98.31 374 LEU A CA 1
ATOM 2883 C C . LEU A 1 374 ? 15.563 -11.511 -20.241 1.00 98.31 374 LEU A C 1
ATOM 2885 O O . LEU A 1 374 ? 15.697 -12.713 -20.468 1.00 98.31 374 LEU A O 1
ATOM 2889 N N . VAL A 1 375 ? 14.408 -10.975 -19.861 1.00 97.44 375 VAL A N 1
ATOM 2890 C CA . VAL A 1 375 ? 13.144 -11.711 -19.777 1.00 97.44 375 VAL A CA 1
ATOM 2891 C C . VAL A 1 375 ? 12.167 -11.108 -20.773 1.00 97.44 375 VAL A C 1
ATOM 2893 O O . VAL A 1 375 ? 11.950 -9.891 -20.787 1.00 97.44 375 VAL A O 1
ATOM 2896 N N . THR A 1 376 ? 11.569 -11.961 -21.597 1.00 96.12 376 THR A N 1
ATOM 2897 C CA . THR A 1 376 ? 10.572 -11.581 -22.596 1.00 96.12 376 THR A CA 1
ATOM 2898 C C . THR A 1 376 ? 9.281 -12.375 -22.433 1.00 96.12 376 THR A C 1
ATOM 2900 O O . THR A 1 376 ? 9.253 -13.454 -21.839 1.00 96.12 376 THR A O 1
ATOM 2903 N N . ASN A 1 377 ? 8.185 -11.853 -22.978 1.00 92.69 377 ASN A N 1
ATOM 2904 C CA . ASN A 1 377 ? 6.977 -12.642 -23.199 1.00 92.69 377 ASN A CA 1
ATOM 2905 C C . ASN A 1 377 ? 7.292 -13.726 -24.250 1.00 92.69 377 ASN A C 1
ATOM 2907 O O . ASN A 1 377 ? 7.657 -13.397 -25.376 1.00 92.69 377 ASN A O 1
ATOM 2911 N N . ALA A 1 378 ? 7.139 -15.013 -23.924 1.00 93.19 378 ALA A N 1
ATOM 2912 C CA . ALA A 1 378 ? 7.547 -16.106 -24.818 1.00 93.19 378 ALA A CA 1
ATOM 2913 C C . ALA A 1 378 ? 6.739 -16.177 -26.132 1.00 93.19 378 ALA A C 1
ATOM 2915 O O . ALA A 1 378 ? 7.198 -16.767 -27.110 1.00 93.19 378 ALA A O 1
ATOM 2916 N N . LYS A 1 379 ? 5.542 -15.574 -26.166 1.00 90.81 379 LYS A N 1
ATOM 2917 C CA . LYS A 1 379 ? 4.617 -15.568 -27.309 1.00 90.81 379 LYS A CA 1
ATOM 2918 C C . LYS A 1 379 ? 4.798 -14.352 -28.222 1.00 90.81 379 LYS A C 1
ATOM 2920 O O . LYS A 1 379 ? 4.663 -14.493 -29.434 1.00 90.81 379 LYS A O 1
ATOM 2925 N N . THR A 1 380 ? 5.065 -13.167 -27.668 1.00 90.56 380 THR A N 1
ATOM 2926 C CA . THR A 1 380 ? 5.231 -11.917 -28.447 1.00 90.56 380 THR A CA 1
ATOM 2927 C C . THR A 1 380 ? 6.693 -11.496 -28.620 1.00 90.56 380 THR A C 1
ATOM 2929 O O . THR A 1 380 ? 7.000 -10.647 -29.456 1.00 90.56 380 THR A O 1
ATOM 2932 N N . GLY A 1 381 ? 7.597 -12.064 -27.819 1.00 93.19 381 GLY A N 1
ATOM 2933 C CA . GLY A 1 381 ? 8.994 -11.659 -27.689 1.00 93.19 381 GLY A CA 1
ATOM 2934 C C . GLY A 1 381 ? 9.202 -10.334 -26.952 1.00 93.19 381 GLY A C 1
ATOM 2935 O O . GLY A 1 381 ? 10.348 -9.953 -26.753 1.00 93.19 381 GLY A O 1
ATOM 2936 N N . GLU A 1 382 ? 8.144 -9.614 -26.571 1.00 93.00 382 GLU A N 1
ATOM 2937 C CA . GLU A 1 382 ? 8.217 -8.279 -25.959 1.00 93.00 382 GLU A CA 1
ATOM 2938 C C . GLU A 1 382 ? 9.069 -8.271 -24.682 1.00 93.00 382 GLU A C 1
ATOM 2940 O O . GLU A 1 382 ? 8.950 -9.177 -23.853 1.00 93.00 382 GLU A O 1
ATOM 2945 N N . VAL A 1 383 ? 9.938 -7.266 -24.531 1.00 94.31 383 VAL A N 1
ATOM 2946 C CA . VAL A 1 383 ? 10.796 -7.117 -23.347 1.00 94.31 383 VAL A CA 1
ATOM 2947 C C . VAL A 1 383 ? 9.979 -6.808 -22.092 1.00 94.31 383 VAL A C 1
ATOM 2949 O O . VAL A 1 383 ? 9.188 -5.870 -22.066 1.00 94.31 383 VAL A O 1
ATOM 2952 N N . LEU A 1 384 ? 10.20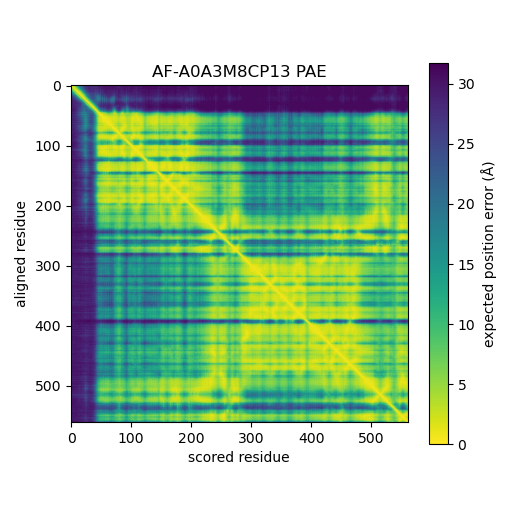4 -7.592 -21.035 1.00 93.50 384 LEU A N 1
ATOM 2953 C CA . LEU A 1 384 ? 9.523 -7.450 -19.745 1.00 93.50 384 LEU A CA 1
ATOM 2954 C C . LEU A 1 384 ? 10.485 -7.093 -18.614 1.00 93.50 384 LEU A C 1
ATOM 2956 O O . LEU A 1 384 ? 10.127 -6.317 -17.732 1.00 93.50 384 LEU A O 1
ATOM 2960 N N . ARG A 1 385 ? 11.706 -7.639 -18.626 1.00 96.31 385 ARG A N 1
ATOM 2961 C CA . ARG A 1 385 ? 12.735 -7.322 -17.628 1.00 96.31 385 ARG A CA 1
ATOM 2962 C C . ARG A 1 385 ? 14.132 -7.423 -18.223 1.00 96.31 385 ARG A C 1
ATOM 2964 O O . ARG A 1 385 ? 14.392 -8.286 -19.057 1.00 96.31 385 ARG A O 1
ATOM 2971 N N . PHE A 1 386 ? 15.038 -6.584 -17.748 1.00 97.94 386 PHE A N 1
ATOM 2972 C CA . PHE A 1 386 ? 16.473 -6.704 -17.951 1.00 97.94 386 PHE A CA 1
ATOM 2973 C C . PHE A 1 386 ? 17.198 -6.498 -16.621 1.00 97.94 386 PHE A C 1
ATOM 2975 O O . PHE A 1 386 ? 16.794 -5.654 -15.826 1.00 97.94 386 PHE A O 1
ATOM 2982 N N . VAL A 1 387 ? 18.260 -7.263 -16.378 1.00 97.31 387 VAL A N 1
ATOM 2983 C CA . VAL A 1 387 ? 19.135 -7.121 -15.207 1.00 97.31 387 VAL A CA 1
ATOM 2984 C C . VAL A 1 387 ? 20.589 -7.248 -15.657 1.00 97.31 387 VAL A C 1
ATOM 2986 O O . VAL A 1 387 ? 20.923 -8.151 -16.422 1.00 97.31 387 VAL A O 1
ATOM 2989 N N . SER A 1 388 ? 21.456 -6.380 -15.145 1.00 94.88 388 SER A N 1
ATOM 2990 C CA . SER A 1 388 ? 22.910 -6.427 -15.277 1.00 94.88 388 SER A CA 1
ATOM 2991 C C . SER A 1 388 ? 23.540 -6.376 -13.888 1.00 94.88 388 SER A C 1
ATOM 2993 O O . SER A 1 388 ? 23.245 -5.474 -13.111 1.00 94.88 388 SER A O 1
ATOM 2995 N N . LYS A 1 389 ? 24.418 -7.326 -13.566 1.00 92.44 389 LYS A N 1
ATOM 2996 C CA . LYS A 1 389 ? 25.222 -7.332 -12.334 1.00 92.44 389 LYS A CA 1
ATOM 2997 C C . LYS A 1 389 ? 26.687 -7.535 -12.696 1.00 92.44 389 LYS A C 1
ATOM 2999 O O . LYS A 1 389 ? 26.996 -8.432 -13.477 1.00 92.44 389 LYS A O 1
ATOM 3004 N N . ASP A 1 390 ? 27.576 -6.746 -12.108 1.00 87.50 390 ASP A N 1
ATOM 3005 C CA . ASP A 1 390 ? 29.028 -6.835 -12.279 1.00 87.50 390 ASP A CA 1
ATOM 3006 C C . ASP A 1 390 ? 29.769 -6.670 -10.937 1.00 87.50 390 ASP A C 1
ATOM 3008 O O . ASP A 1 390 ? 29.195 -6.226 -9.942 1.00 87.50 390 ASP A O 1
ATOM 3012 N N . GLU A 1 391 ? 31.047 -7.061 -10.888 1.00 78.31 391 GLU A N 1
ATOM 3013 C CA . GLU A 1 391 ? 31.915 -6.898 -9.703 1.00 78.31 391 GLU A CA 1
ATOM 3014 C C . GLU A 1 391 ? 32.541 -5.483 -9.615 1.00 78.31 391 GLU A C 1
ATOM 3016 O O . GLU A 1 391 ? 33.664 -5.297 -9.143 1.00 78.31 391 GLU A O 1
ATOM 3021 N N . VAL A 1 392 ? 31.841 -4.441 -10.082 1.00 66.94 392 VAL A N 1
ATOM 3022 C CA . VAL A 1 392 ? 32.343 -3.059 -9.991 1.00 66.94 392 VAL A CA 1
ATOM 3023 C C . VAL A 1 392 ? 32.206 -2.547 -8.553 1.00 66.94 392 VAL A C 1
ATOM 3025 O O . VAL A 1 392 ? 31.123 -2.545 -7.964 1.00 66.94 392 VAL A O 1
ATOM 3028 N N . GLN A 1 393 ? 33.316 -2.081 -7.967 1.00 56.44 393 GLN A N 1
ATOM 3029 C CA . GLN A 1 393 ? 33.316 -1.549 -6.600 1.00 56.44 393 GLN A CA 1
ATOM 3030 C C . GLN A 1 393 ? 32.393 -0.326 -6.472 1.00 56.44 393 GLN A C 1
ATOM 3032 O O . GLN A 1 393 ? 32.545 0.665 -7.184 1.00 56.44 393 GLN A O 1
ATOM 3037 N N . LYS A 1 394 ? 31.480 -0.370 -5.494 1.00 60.22 394 LYS A N 1
ATOM 3038 C CA . LYS A 1 394 ? 30.411 0.623 -5.260 1.00 60.22 394 LYS A CA 1
ATOM 3039 C C . LYS A 1 394 ? 30.884 1.975 -4.685 1.00 60.22 394 LYS A C 1
ATOM 3041 O O . LYS A 1 394 ? 30.089 2.712 -4.112 1.00 60.22 394 LYS A O 1
ATOM 3046 N N . ASN A 1 395 ? 32.167 2.307 -4.814 1.00 55.75 395 ASN A N 1
ATOM 3047 C CA . ASN A 1 395 ? 32.785 3.460 -4.158 1.00 55.75 395 ASN A CA 1
ATOM 3048 C C . ASN A 1 395 ? 32.931 4.654 -5.111 1.00 55.75 395 ASN A C 1
ATOM 3050 O O . ASN A 1 395 ? 34.002 4.897 -5.667 1.00 55.75 395 ASN A O 1
ATOM 3054 N N . GLY A 1 396 ? 31.867 5.444 -5.245 1.00 61.81 396 GLY A N 1
ATOM 3055 C CA . GLY A 1 396 ? 31.934 6.762 -5.872 1.00 61.81 396 GLY A CA 1
ATOM 3056 C C . GLY A 1 396 ? 30.594 7.488 -5.887 1.00 61.81 396 GLY A C 1
ATOM 3057 O O . GLY A 1 396 ? 29.599 7.013 -5.347 1.00 61.81 396 GLY A O 1
ATOM 3058 N N . LYS A 1 397 ? 30.603 8.703 -6.435 1.00 72.88 397 LYS A N 1
ATOM 3059 C CA . LYS A 1 397 ? 29.526 9.681 -6.261 1.00 72.88 397 LYS A CA 1
ATOM 3060 C C . LYS A 1 397 ? 28.498 9.600 -7.393 1.00 72.88 397 LYS A C 1
ATOM 3062 O O . LYS A 1 397 ? 28.882 9.660 -8.557 1.00 72.88 397 LYS A O 1
ATOM 3067 N N . LEU A 1 398 ? 27.212 9.562 -7.036 1.00 82.31 398 LEU A N 1
ATOM 3068 C CA . LEU A 1 398 ? 26.096 9.649 -7.984 1.00 82.31 398 LEU A CA 1
ATOM 3069 C C . LEU A 1 398 ? 26.162 10.914 -8.855 1.00 82.31 398 LEU A C 1
ATOM 3071 O O . LEU A 1 398 ? 26.318 12.026 -8.341 1.00 82.31 398 LEU A O 1
ATOM 3075 N N . ASP A 1 399 ? 25.924 10.744 -10.157 1.00 88.56 399 ASP A N 1
ATOM 3076 C CA . ASP A 1 399 ? 25.567 11.822 -11.083 1.00 88.56 399 ASP A CA 1
ATOM 3077 C C . ASP A 1 399 ? 24.098 11.665 -11.494 1.00 88.56 399 ASP A C 1
ATOM 3079 O O . ASP A 1 399 ? 23.768 11.110 -12.544 1.00 88.56 399 ASP A O 1
ATOM 3083 N N . LYS A 1 400 ? 23.202 12.199 -10.653 1.00 87.12 400 LYS A N 1
ATOM 3084 C CA . LYS A 1 400 ? 21.755 12.191 -10.904 1.00 87.12 400 LYS A CA 1
ATOM 3085 C C . LYS A 1 400 ? 21.388 12.770 -12.276 1.00 87.12 400 LYS A C 1
ATOM 3087 O O . LYS A 1 400 ? 20.428 12.307 -12.878 1.00 87.12 400 LYS A O 1
ATOM 3092 N N . LYS A 1 401 ? 22.132 13.753 -12.802 1.00 90.44 401 LYS A N 1
ATOM 3093 C CA . LYS A 1 401 ? 21.807 14.383 -14.092 1.00 90.44 401 LYS A CA 1
ATOM 3094 C C . LYS A 1 401 ? 22.099 13.440 -15.260 1.00 90.44 401 LYS A C 1
ATOM 3096 O O . LYS A 1 401 ? 21.283 13.343 -16.176 1.00 90.44 401 LYS A O 1
ATOM 3101 N N . ARG A 1 402 ? 23.244 12.753 -15.229 1.00 92.06 402 ARG A N 1
ATOM 3102 C CA . ARG A 1 402 ? 23.566 11.686 -16.188 1.00 92.06 402 ARG A CA 1
ATOM 3103 C C . ARG A 1 402 ? 22.534 10.564 -16.099 1.00 92.06 402 ARG A C 1
ATOM 3105 O O . ARG A 1 402 ? 21.989 10.176 -17.125 1.00 92.06 402 ARG A O 1
ATOM 3112 N N . ASP A 1 403 ? 22.245 10.088 -14.891 1.00 91.50 403 ASP A N 1
ATOM 3113 C CA . ASP A 1 403 ? 21.353 8.945 -14.677 1.00 91.50 403 ASP A CA 1
ATOM 3114 C C . ASP A 1 403 ? 19.934 9.234 -15.203 1.00 91.50 403 ASP A C 1
ATOM 3116 O O . ASP A 1 403 ? 19.385 8.446 -15.973 1.00 91.50 403 ASP A O 1
ATOM 3120 N N . TRP A 1 404 ? 19.375 10.412 -14.904 1.00 90.94 404 TRP A N 1
ATOM 3121 C CA . TRP A 1 404 ? 18.100 10.860 -15.480 1.00 90.94 404 TRP A CA 1
ATOM 3122 C C . TRP A 1 404 ? 18.121 10.898 -17.016 1.00 90.94 404 TRP A C 1
ATOM 3124 O O . TRP A 1 404 ? 17.159 10.469 -17.652 1.00 90.94 404 TRP A O 1
ATOM 3134 N N . SER A 1 405 ? 19.224 11.342 -17.630 1.00 92.75 405 SER A N 1
ATOM 3135 C CA . SER A 1 405 ? 19.367 11.335 -19.092 1.00 92.75 405 SER A CA 1
ATOM 3136 C C . SER A 1 405 ? 19.381 9.915 -19.675 1.00 92.75 405 SER A C 1
ATOM 3138 O O . SER A 1 405 ? 18.778 9.695 -20.726 1.00 92.75 405 SER A O 1
ATOM 3140 N N . THR A 1 406 ? 20.034 8.953 -19.011 1.00 93.88 406 THR A N 1
ATOM 3141 C CA . THR A 1 406 ? 20.016 7.537 -19.419 1.00 93.88 406 THR A CA 1
ATOM 3142 C C . THR A 1 406 ? 18.604 6.952 -19.315 1.00 93.88 406 THR A C 1
ATOM 3144 O O . THR A 1 406 ? 18.148 6.279 -20.243 1.00 93.88 406 THR A O 1
ATOM 3147 N N . ALA A 1 407 ? 17.889 7.228 -18.217 1.00 93.75 407 ALA A N 1
ATOM 3148 C CA . ALA A 1 407 ? 16.511 6.774 -18.028 1.00 93.75 407 ALA A CA 1
ATOM 3149 C C . ALA A 1 407 ? 15.576 7.341 -19.110 1.00 93.75 407 ALA A C 1
ATOM 3151 O O . ALA A 1 407 ? 14.814 6.592 -19.723 1.00 93.75 407 ALA A O 1
ATOM 3152 N N . GLU A 1 408 ? 15.672 8.642 -19.409 1.00 94.25 408 GLU A N 1
ATOM 3153 C CA . GLU A 1 408 ? 14.903 9.264 -20.488 1.00 94.25 408 GLU A CA 1
ATOM 3154 C C . GLU A 1 408 ? 15.210 8.668 -21.871 1.00 94.25 408 GLU A C 1
ATOM 3156 O O . GLU A 1 408 ? 14.273 8.453 -22.641 1.00 94.25 408 GLU A O 1
ATOM 3161 N N . GLU A 1 409 ? 16.479 8.398 -22.215 1.00 94.56 409 GLU A N 1
ATOM 3162 C CA . GLU A 1 409 ? 16.827 7.773 -23.504 1.00 94.56 409 GLU A CA 1
ATOM 3163 C C . GLU A 1 409 ? 16.175 6.391 -23.630 1.00 94.56 409 GLU A C 1
ATOM 3165 O O . GLU A 1 409 ? 15.533 6.105 -24.642 1.00 94.56 409 GLU A O 1
ATOM 3170 N N . ALA A 1 410 ? 16.280 5.552 -22.594 1.00 94.31 410 ALA A N 1
ATOM 3171 C CA . ALA A 1 410 ? 15.661 4.231 -22.588 1.00 94.31 410 ALA A CA 1
ATOM 3172 C C . ALA A 1 410 ? 14.133 4.319 -22.731 1.00 94.31 410 ALA A C 1
ATOM 3174 O O . ALA A 1 410 ? 13.558 3.668 -23.606 1.00 94.31 410 ALA A O 1
ATOM 3175 N N . LEU A 1 411 ? 13.474 5.177 -21.942 1.00 95.00 411 LEU A N 1
ATOM 3176 C CA . LEU A 1 411 ? 12.022 5.373 -22.002 1.00 95.00 411 LEU A CA 1
ATOM 3177 C C . LEU A 1 411 ? 11.559 5.857 -23.378 1.00 95.00 411 LEU A C 1
ATOM 3179 O O . LEU A 1 411 ? 10.628 5.284 -23.939 1.00 95.00 411 LEU A O 1
ATOM 3183 N N . ARG A 1 412 ? 12.226 6.852 -23.978 1.00 95.81 412 ARG A N 1
ATOM 3184 C CA . ARG A 1 412 ? 11.897 7.337 -25.334 1.00 95.81 412 ARG A CA 1
ATOM 3185 C C . ARG A 1 412 ? 11.913 6.207 -26.365 1.00 95.81 412 ARG A C 1
ATOM 3187 O O . ARG A 1 412 ? 11.131 6.238 -27.307 1.00 95.81 412 ARG A O 1
ATOM 3194 N N . ARG A 1 413 ? 12.754 5.192 -26.183 1.00 94.31 413 ARG A N 1
ATOM 3195 C CA . ARG A 1 413 ? 12.868 4.061 -27.114 1.00 94.31 413 ARG A CA 1
ATOM 3196 C C . ARG A 1 413 ? 11.846 2.953 -26.881 1.00 94.31 413 ARG A C 1
ATOM 3198 O O . ARG A 1 413 ? 11.566 2.189 -27.795 1.00 94.31 413 ARG A O 1
ATOM 3205 N N . LEU A 1 414 ? 11.275 2.889 -25.683 1.00 91.62 414 LEU A N 1
ATOM 3206 C CA . LEU A 1 414 ? 10.214 1.954 -25.294 1.00 91.62 414 LEU A CA 1
ATOM 3207 C C . LEU A 1 414 ? 8.802 2.516 -25.519 1.00 91.62 414 LEU A C 1
ATOM 3209 O O . LEU A 1 414 ? 7.827 1.765 -25.550 1.00 91.62 414 LEU A O 1
ATOM 3213 N N . LEU A 1 415 ? 8.677 3.838 -25.638 1.00 92.12 415 LEU A N 1
ATOM 3214 C CA . LEU A 1 415 ? 7.397 4.522 -25.781 1.00 92.12 415 LEU A CA 1
ATOM 3215 C C . LEU A 1 415 ? 6.913 4.560 -27.246 1.00 92.12 415 LEU A C 1
ATOM 3217 O O . LEU A 1 415 ? 7.729 4.706 -28.162 1.00 92.12 415 LEU A O 1
ATOM 3221 N N . PRO A 1 416 ? 5.585 4.488 -27.488 1.00 90.38 416 PRO A N 1
ATOM 3222 C CA . PRO A 1 416 ? 4.988 4.658 -28.815 1.00 90.38 416 PRO A CA 1
ATOM 3223 C C . PRO A 1 416 ? 5.409 5.964 -29.501 1.00 90.38 416 PRO A C 1
ATOM 3225 O O . PRO A 1 416 ? 5.670 6.962 -28.830 1.00 90.38 416 PRO A O 1
ATOM 3228 N N . THR A 1 417 ? 5.423 5.983 -30.837 1.00 93.88 417 THR A N 1
ATOM 3229 C CA . THR A 1 417 ? 5.836 7.159 -31.618 1.00 93.88 417 THR A CA 1
ATOM 3230 C C . THR A 1 417 ? 5.037 8.413 -31.249 1.00 93.88 417 THR A C 1
ATOM 3232 O O . THR A 1 417 ? 3.807 8.402 -31.289 1.00 93.88 417 THR A O 1
ATOM 3235 N N . GLY A 1 418 ? 5.737 9.517 -30.974 1.00 93.06 418 GLY A N 1
ATOM 3236 C CA . GLY A 1 418 ? 5.132 10.827 -30.697 1.00 93.06 418 GLY A CA 1
ATOM 3237 C C . GLY A 1 418 ? 5.180 11.239 -29.219 1.00 93.06 418 GLY A C 1
ATOM 3238 O O . GLY A 1 418 ? 5.891 10.620 -28.428 1.00 93.06 418 GLY A O 1
ATOM 3239 N N . PRO A 1 419 ? 4.487 12.323 -28.829 1.00 93.69 419 PRO A N 1
ATOM 3240 C CA . PRO A 1 419 ? 4.546 12.848 -27.469 1.00 93.69 419 PRO A CA 1
ATOM 3241 C C . PRO A 1 419 ? 3.767 11.958 -26.494 1.00 93.69 419 PRO A C 1
ATOM 3243 O O . PRO A 1 419 ? 2.551 11.809 -26.606 1.00 93.69 419 PRO A O 1
ATOM 3246 N N . ASN A 1 420 ? 4.466 11.414 -25.501 1.00 94.25 420 ASN A N 1
ATOM 3247 C CA . ASN A 1 420 ? 3.891 10.659 -24.394 1.00 94.25 420 ASN A CA 1
ATOM 3248 C C . ASN A 1 420 ? 4.100 11.465 -23.100 1.00 94.25 420 ASN A C 1
ATOM 3250 O O . ASN A 1 420 ? 5.253 11.648 -22.694 1.00 94.25 420 ASN A O 1
ATOM 3254 N N . PRO A 1 421 ? 3.038 11.965 -22.445 1.00 94.12 421 PRO A N 1
ATOM 3255 C CA . PRO A 1 421 ? 3.156 12.531 -21.110 1.00 94.12 421 PRO A CA 1
ATOM 3256 C C . PRO A 1 421 ? 3.352 11.391 -20.100 1.00 94.12 421 PRO A C 1
ATOM 3258 O O . PRO A 1 421 ? 2.533 10.475 -20.003 1.00 94.12 421 PRO A O 1
ATOM 3261 N N . ILE A 1 422 ? 4.461 11.447 -19.370 1.00 93.94 422 ILE A N 1
ATOM 3262 C CA . ILE A 1 422 ? 4.907 10.445 -18.400 1.00 93.94 422 ILE A CA 1
ATOM 3263 C C . ILE A 1 422 ? 5.140 11.141 -17.064 1.00 93.94 422 ILE A C 1
ATOM 3265 O O . ILE A 1 422 ? 5.707 12.233 -17.014 1.00 93.94 422 ILE A O 1
ATOM 3269 N N . LEU A 1 423 ? 4.700 10.507 -15.987 1.00 91.44 423 LEU A N 1
ATOM 3270 C CA . LEU A 1 423 ? 4.992 10.900 -14.622 1.00 91.44 423 LEU A CA 1
ATOM 3271 C C . LEU A 1 423 ? 6.278 10.189 -14.187 1.00 91.44 423 LEU A C 1
ATOM 3273 O O . LEU A 1 423 ? 6.284 8.966 -14.089 1.00 91.44 423 LEU A O 1
ATOM 3277 N N . LEU A 1 424 ? 7.363 10.936 -13.979 1.00 91.44 424 LEU A N 1
ATOM 3278 C CA . LEU A 1 424 ? 8.643 10.401 -13.508 1.00 91.44 424 LEU A CA 1
ATOM 3279 C C . LEU A 1 424 ? 8.858 10.706 -12.031 1.00 91.44 424 LEU A C 1
ATOM 3281 O O . LEU A 1 424 ? 8.538 11.804 -11.571 1.00 91.44 424 LEU A O 1
ATOM 3285 N N . SER A 1 425 ? 9.479 9.770 -11.317 1.00 88.81 425 SER A N 1
ATOM 3286 C CA . SER A 1 425 ? 9.984 10.000 -9.968 1.00 88.81 425 SER A CA 1
ATOM 3287 C C . SER A 1 425 ? 11.325 9.310 -9.736 1.00 88.81 425 SER A C 1
ATOM 3289 O O . SER A 1 425 ? 11.554 8.226 -10.260 1.00 88.81 425 SER A O 1
ATOM 3291 N N . ASP A 1 426 ? 12.209 9.939 -8.955 1.00 88.81 426 ASP A N 1
ATOM 3292 C CA . ASP A 1 426 ? 13.432 9.313 -8.438 1.00 88.81 426 ASP A CA 1
ATOM 3293 C C . ASP A 1 426 ? 13.180 8.915 -6.986 1.00 88.81 426 ASP A C 1
ATOM 3295 O O . ASP A 1 426 ? 13.029 9.765 -6.106 1.00 88.81 426 ASP A O 1
ATOM 3299 N N . VAL A 1 427 ? 13.101 7.607 -6.775 1.00 85.12 427 VAL A N 1
ATOM 3300 C CA . VAL A 1 427 ? 12.867 6.948 -5.484 1.00 85.12 427 VAL A CA 1
ATOM 3301 C C . VAL A 1 427 ? 14.119 6.184 -5.029 1.00 85.12 427 VAL A C 1
ATOM 3303 O O . VAL A 1 427 ? 14.062 5.318 -4.160 1.00 85.12 427 VAL A O 1
ATOM 3306 N N . GLY A 1 428 ? 15.268 6.491 -5.644 1.00 82.56 428 GLY A N 1
ATOM 3307 C CA . GLY A 1 428 ? 16.571 5.961 -5.261 1.00 82.56 428 GLY A CA 1
ATOM 3308 C C . GLY A 1 428 ? 17.120 6.584 -3.975 1.00 82.56 428 GLY A C 1
ATOM 3309 O O . GLY A 1 428 ? 16.526 7.475 -3.370 1.00 82.56 428 GLY A O 1
ATOM 3310 N N . ASN A 1 429 ? 18.301 6.126 -3.568 1.00 78.31 429 ASN A N 1
ATOM 3311 C CA . ASN A 1 429 ? 18.988 6.587 -2.360 1.00 78.31 429 ASN A CA 1
ATOM 3312 C C . ASN A 1 429 ? 20.356 7.216 -2.701 1.00 78.31 429 ASN A C 1
ATOM 3314 O O . ASN A 1 429 ? 20.626 7.557 -3.851 1.00 78.31 429 ASN A O 1
ATOM 3318 N N . GLU A 1 430 ? 21.236 7.393 -1.713 1.00 74.12 430 GLU A N 1
ATOM 3319 C CA . GLU A 1 430 ? 22.578 7.970 -1.918 1.00 74.12 430 GLU A CA 1
ATOM 3320 C C . GLU A 1 430 ? 23.541 7.082 -2.735 1.00 74.12 430 GLU A C 1
ATOM 3322 O O . GLU A 1 430 ? 24.619 7.536 -3.119 1.00 74.12 430 GLU A O 1
ATOM 3327 N N . GLN A 1 431 ? 23.169 5.828 -3.009 1.00 73.19 431 GLN A N 1
ATOM 3328 C CA . GLN A 1 431 ? 23.985 4.829 -3.709 1.00 73.19 431 GLN A CA 1
ATOM 3329 C C . GLN A 1 431 ? 23.394 4.413 -5.067 1.00 73.19 431 GLN A C 1
ATOM 3331 O O . GLN A 1 431 ? 24.125 3.909 -5.922 1.00 73.19 431 GLN A O 1
ATOM 3336 N N . THR A 1 432 ? 22.091 4.618 -5.284 1.00 78.19 432 THR A N 1
ATOM 3337 C CA . THR A 1 432 ? 21.367 4.191 -6.491 1.00 78.19 432 THR A CA 1
ATOM 3338 C C . THR A 1 432 ? 20.431 5.275 -7.018 1.00 78.19 432 THR A C 1
ATOM 3340 O O . THR A 1 432 ? 19.801 6.016 -6.262 1.00 78.19 432 THR A O 1
ATOM 3343 N N . THR A 1 433 ? 20.285 5.344 -8.339 1.00 89.81 433 THR A N 1
ATOM 3344 C CA . THR A 1 433 ? 19.204 6.106 -8.975 1.00 89.81 433 THR A CA 1
ATOM 3345 C C . THR A 1 433 ? 18.140 5.128 -9.431 1.00 89.81 433 THR A C 1
ATOM 3347 O O . THR A 1 433 ? 18.432 4.248 -10.236 1.00 89.81 433 THR A O 1
ATOM 3350 N N . LEU A 1 434 ? 16.927 5.264 -8.896 1.00 92.44 434 LEU A N 1
ATOM 3351 C CA . LEU A 1 434 ? 15.805 4.383 -9.195 1.00 92.44 434 LEU A CA 1
ATOM 3352 C C . LEU A 1 434 ? 14.663 5.242 -9.724 1.00 92.44 434 LEU A C 1
ATOM 3354 O O . LEU A 1 434 ? 14.003 5.940 -8.958 1.00 92.44 434 LEU A O 1
ATOM 3358 N N . ILE A 1 435 ? 14.479 5.219 -11.041 1.00 93.56 435 ILE A N 1
ATOM 3359 C CA . ILE A 1 435 ? 13.445 5.989 -11.723 1.00 93.56 435 ILE A CA 1
ATOM 3360 C C . ILE A 1 435 ? 12.209 5.115 -11.909 1.00 93.56 435 ILE A C 1
ATOM 3362 O O . ILE A 1 435 ? 12.276 4.086 -12.584 1.00 93.56 435 ILE A O 1
ATOM 3366 N N . THR A 1 436 ? 11.077 5.542 -11.357 1.00 93.31 436 THR A N 1
ATOM 3367 C CA . THR A 1 436 ? 9.755 5.007 -11.703 1.00 93.31 436 THR A CA 1
ATOM 3368 C C . THR A 1 436 ? 9.079 5.923 -12.718 1.00 93.31 436 THR A C 1
ATOM 3370 O O . THR A 1 436 ? 9.267 7.143 -12.710 1.00 93.31 436 THR A O 1
ATOM 3373 N N . ALA A 1 437 ? 8.339 5.322 -13.648 1.00 93.81 437 ALA A N 1
ATOM 3374 C CA . ALA A 1 437 ? 7.702 6.016 -14.755 1.00 93.81 437 ALA A CA 1
ATOM 3375 C C . ALA A 1 437 ? 6.296 5.465 -15.017 1.00 93.81 437 ALA A C 1
ATOM 3377 O O . ALA A 1 437 ? 6.144 4.320 -15.448 1.00 93.81 437 ALA A O 1
ATOM 3378 N N . ASP A 1 438 ? 5.285 6.309 -14.819 1.00 92.31 438 ASP A N 1
ATOM 3379 C CA . ASP A 1 438 ? 3.873 5.985 -15.030 1.00 92.31 438 ASP A CA 1
ATOM 3380 C C . ASP A 1 438 ? 3.262 6.811 -16.165 1.00 92.31 438 ASP A C 1
ATOM 3382 O O . ASP A 1 438 ? 3.653 7.949 -16.434 1.00 92.31 438 ASP A O 1
ATOM 3386 N N . MET A 1 439 ? 2.291 6.239 -16.877 1.00 92.25 439 MET A N 1
ATOM 3387 C CA . MET A 1 439 ? 1.626 6.949 -17.969 1.00 92.25 439 MET A CA 1
ATOM 3388 C C . MET A 1 439 ? 0.693 8.040 -17.448 1.00 92.25 439 MET A C 1
ATOM 3390 O O . MET A 1 439 ? -0.017 7.853 -16.466 1.00 92.25 439 MET A O 1
ATOM 3394 N N . VAL A 1 440 ? 0.597 9.145 -18.186 1.00 92.44 440 VAL A N 1
ATOM 3395 C CA . VAL A 1 440 ? -0.481 10.124 -18.029 1.00 92.44 440 VAL A CA 1
ATOM 3396 C C . VAL A 1 440 ? -1.395 10.036 -19.251 1.00 92.44 440 VAL A C 1
ATOM 3398 O O . VAL A 1 440 ? -0.943 10.048 -20.392 1.00 92.44 440 VAL A O 1
ATOM 3401 N N . VAL A 1 441 ? -2.705 9.953 -19.036 1.00 90.44 441 VAL A N 1
ATOM 3402 C CA . VAL A 1 441 ? -3.711 9.881 -20.104 1.00 90.44 441 VAL A CA 1
ATOM 3403 C C . VAL A 1 441 ? -4.686 11.035 -19.918 1.00 90.44 441 VAL A C 1
ATOM 3405 O O . VAL A 1 441 ? -5.325 11.159 -18.879 1.00 90.44 441 VAL A O 1
ATOM 3408 N N . ASN A 1 442 ? -4.797 11.921 -20.912 1.00 87.00 442 ASN A N 1
ATOM 3409 C CA . ASN A 1 442 ? -5.652 13.118 -20.849 1.00 87.00 442 ASN A CA 1
ATOM 3410 C C . ASN A 1 442 ? -5.417 13.997 -19.594 1.00 87.00 442 ASN A C 1
ATOM 3412 O O . ASN A 1 442 ? -6.355 14.573 -19.050 1.00 87.00 442 ASN A O 1
ATOM 3416 N N . GLY A 1 443 ? -4.170 14.075 -19.110 1.00 87.19 443 GLY A N 1
ATOM 3417 C CA . GLY A 1 443 ? -3.801 14.820 -17.895 1.00 87.19 443 GLY A CA 1
ATOM 3418 C C . GLY A 1 443 ? -4.085 14.099 -16.569 1.00 87.19 443 GLY A C 1
ATOM 3419 O O . GLY A 1 443 ? -3.905 14.695 -15.516 1.00 87.19 443 GLY A O 1
ATOM 3420 N N . THR A 1 444 ? -4.520 12.837 -16.610 1.00 90.69 444 THR A N 1
ATOM 3421 C CA . THR A 1 444 ? -4.793 11.983 -15.442 1.00 90.69 444 THR A CA 1
ATOM 3422 C C . THR A 1 444 ? -3.732 10.872 -15.369 1.00 90.69 444 THR A C 1
ATOM 3424 O O . THR A 1 444 ? -3.581 10.156 -16.363 1.00 90.69 444 THR A O 1
ATOM 3427 N N . PRO A 1 445 ? -2.970 10.714 -14.270 1.00 90.94 445 PRO A N 1
ATOM 3428 C CA . PRO A 1 445 ? -1.986 9.639 -14.144 1.00 90.94 445 PRO A CA 1
ATOM 3429 C C . PRO A 1 445 ? -2.663 8.262 -14.081 1.00 90.94 445 PRO A C 1
ATOM 3431 O O . PRO A 1 445 ? -3.818 8.132 -13.662 1.00 90.94 445 PRO A O 1
ATOM 3434 N N . VAL A 1 446 ? -1.944 7.233 -14.525 1.00 90.94 446 VAL A N 1
ATOM 3435 C CA . VAL A 1 446 ? -2.380 5.836 -14.513 1.00 90.94 446 VAL A CA 1
ATOM 3436 C C . VAL A 1 446 ? -1.494 5.051 -13.555 1.00 90.94 446 VAL A C 1
ATOM 3438 O O . VAL A 1 446 ? -0.293 4.958 -13.779 1.00 90.94 446 VAL A O 1
ATOM 3441 N N . TYR A 1 447 ? -2.103 4.433 -12.550 1.00 87.31 447 TYR A N 1
ATOM 3442 C CA . TYR A 1 447 ? -1.416 3.602 -11.565 1.00 87.31 447 TYR A CA 1
ATOM 3443 C C . TYR A 1 447 ? -2.037 2.205 -11.481 1.00 87.31 447 TYR A C 1
ATOM 3445 O O . TYR A 1 447 ? -3.136 1.965 -11.993 1.00 87.31 447 TYR A O 1
ATOM 3453 N N . ARG A 1 448 ? -1.368 1.278 -10.791 1.00 85.94 448 ARG A N 1
ATOM 3454 C CA . ARG A 1 448 ? -1.897 -0.058 -10.486 1.00 85.94 448 ARG A CA 1
ATOM 3455 C C . ARG A 1 448 ? -2.238 -0.215 -9.004 1.00 85.94 448 ARG A C 1
ATOM 3457 O O . ARG A 1 448 ? -1.500 0.234 -8.135 1.00 85.94 448 ARG A O 1
ATOM 3464 N N . GLU A 1 449 ? -3.329 -0.915 -8.696 1.00 82.44 449 GLU A N 1
ATOM 3465 C CA . GLU A 1 449 ? -3.584 -1.374 -7.326 1.00 82.44 449 GLU A CA 1
ATOM 3466 C C . GLU A 1 449 ? -2.395 -2.169 -6.768 1.00 82.44 449 GLU A C 1
ATOM 3468 O O . GLU A 1 449 ? -1.865 -3.050 -7.440 1.00 82.44 449 GLU A O 1
ATOM 3473 N N . GLY A 1 450 ? -1.996 -1.863 -5.530 1.00 76.62 450 GLY A N 1
ATOM 3474 C CA . GLY A 1 450 ? -0.901 -2.549 -4.835 1.00 76.62 450 GLY A CA 1
ATOM 3475 C C . GLY A 1 450 ? 0.512 -2.081 -5.205 1.00 76.62 450 GLY A C 1
ATOM 3476 O O . GLY A 1 450 ? 1.455 -2.512 -4.544 1.00 76.62 450 GLY A O 1
ATOM 3477 N N . GLN A 1 451 ? 0.657 -1.188 -6.193 1.00 82.06 451 GLN A N 1
ATOM 3478 C CA . GLN A 1 451 ? 1.941 -0.635 -6.638 1.00 82.06 451 GLN A CA 1
ATOM 3479 C C . GLN A 1 451 ? 2.725 -0.015 -5.467 1.00 82.06 451 GLN A C 1
ATOM 3481 O O . GLN A 1 451 ? 2.218 0.835 -4.720 1.00 82.06 451 GLN A O 1
ATOM 3486 N N . ARG A 1 452 ? 3.968 -0.475 -5.306 1.00 79.31 452 ARG A N 1
ATOM 3487 C CA . ARG A 1 452 ? 4.943 0.041 -4.335 1.00 79.31 452 ARG A CA 1
ATOM 3488 C C . ARG A 1 452 ? 5.556 1.353 -4.820 1.00 79.31 452 ARG A C 1
ATOM 3490 O O . ARG A 1 452 ? 5.472 1.675 -6.001 1.00 79.31 452 ARG A O 1
ATOM 3497 N N . LEU A 1 453 ? 6.223 2.087 -3.932 1.00 78.62 453 LEU A N 1
ATOM 3498 C CA . LEU A 1 453 ? 6.942 3.308 -4.308 1.00 78.62 453 LEU A CA 1
ATOM 3499 C C . LEU A 1 453 ? 8.048 3.041 -5.349 1.00 78.62 453 LEU A C 1
ATOM 3501 O O . LEU A 1 453 ? 8.275 3.852 -6.242 1.00 78.62 453 LEU A O 1
ATOM 3505 N N . GLU A 1 454 ? 8.705 1.888 -5.247 1.00 84.56 454 GLU A N 1
ATOM 3506 C CA . GLU A 1 454 ? 9.789 1.424 -6.120 1.00 84.56 454 GLU A CA 1
ATOM 3507 C C . GLU A 1 454 ? 9.292 0.860 -7.470 1.00 84.56 454 GLU A C 1
ATOM 3509 O O . GLU A 1 454 ? 10.088 0.480 -8.335 1.00 84.56 454 GLU A O 1
ATOM 3514 N N . GLU A 1 455 ? 7.975 0.799 -7.673 1.00 86.88 455 GLU A N 1
ATOM 3515 C CA . GLU A 1 455 ? 7.326 0.232 -8.852 1.00 86.88 455 GLU A CA 1
ATOM 3516 C C . GLU A 1 455 ? 6.634 1.321 -9.683 1.00 86.88 455 GLU A C 1
ATOM 3518 O O . GLU A 1 455 ? 5.945 2.190 -9.156 1.00 86.88 455 GLU A O 1
ATOM 3523 N N . GLY A 1 456 ? 6.766 1.231 -11.005 1.00 89.50 456 GLY A N 1
ATOM 3524 C CA . GLY A 1 456 ? 5.958 1.971 -11.977 1.00 89.50 456 GLY A CA 1
ATOM 3525 C C . GLY A 1 456 ? 5.586 1.082 -13.162 1.00 89.50 456 GLY A C 1
ATOM 3526 O O . GLY A 1 456 ? 5.992 -0.082 -13.233 1.00 89.50 456 GLY A O 1
ATOM 3527 N N . MET A 1 457 ? 4.864 1.626 -14.143 1.00 91.12 457 MET A N 1
ATOM 3528 C CA . MET A 1 457 ? 4.690 0.974 -15.450 1.00 91.12 457 MET A CA 1
ATOM 3529 C C . MET A 1 457 ? 6.027 0.662 -16.120 1.00 91.12 457 MET A C 1
ATOM 3531 O O . MET A 1 457 ? 6.140 -0.346 -16.820 1.00 91.12 457 MET A O 1
ATOM 3535 N N . TYR A 1 458 ? 7.029 1.505 -15.878 1.00 93.94 458 TYR A N 1
ATOM 3536 C CA . TYR A 1 458 ? 8.430 1.202 -16.112 1.00 93.94 458 TYR A CA 1
ATOM 3537 C C . TYR A 1 458 ? 9.230 1.559 -14.853 1.00 93.94 458 TYR A C 1
ATOM 3539 O O . TYR A 1 458 ? 9.063 2.647 -14.302 1.00 93.94 458 TYR A O 1
ATOM 3547 N N . THR A 1 459 ? 10.119 0.667 -14.425 1.00 95.69 459 THR A N 1
ATOM 3548 C CA . THR A 1 459 ? 11.092 0.915 -13.347 1.00 95.69 459 THR A CA 1
ATOM 3549 C C . THR A 1 459 ? 12.496 0.767 -13.923 1.00 95.69 459 THR A C 1
ATOM 3551 O O . THR A 1 459 ? 12.763 -0.214 -14.619 1.00 95.69 459 THR A O 1
ATOM 3554 N N . ILE A 1 460 ? 13.390 1.722 -13.647 1.00 96.31 460 ILE A N 1
ATOM 3555 C CA . ILE A 1 460 ? 14.774 1.751 -14.144 1.00 96.31 460 ILE A CA 1
ATOM 3556 C C . ILE A 1 460 ? 15.737 2.015 -12.981 1.00 96.31 460 ILE A C 1
ATOM 3558 O O . ILE A 1 460 ? 15.778 3.124 -12.451 1.00 96.31 460 ILE A O 1
ATOM 3562 N N . SER A 1 461 ? 16.537 1.016 -12.607 1.00 94.50 461 SER A N 1
ATOM 3563 C CA . SER A 1 461 ? 17.678 1.186 -11.701 1.00 94.50 461 SER A CA 1
ATOM 3564 C C . SER A 1 461 ? 18.938 1.490 -12.504 1.00 94.50 461 SER A C 1
ATOM 3566 O O . SER A 1 461 ? 19.250 0.792 -13.473 1.00 94.50 461 SER A O 1
ATOM 3568 N N . ILE A 1 462 ? 19.684 2.508 -12.088 1.00 91.88 462 ILE A N 1
ATOM 3569 C CA . ILE A 1 462 ? 20.925 2.946 -12.725 1.00 91.88 462 ILE A CA 1
ATOM 3570 C C . ILE A 1 462 ? 22.073 2.864 -11.723 1.00 91.88 462 ILE A C 1
ATOM 3572 O O . ILE A 1 462 ? 22.005 3.391 -10.607 1.00 91.88 462 ILE A O 1
ATOM 3576 N N . GLN A 1 463 ? 23.153 2.210 -12.153 1.00 86.75 463 GLN A N 1
ATOM 3577 C CA . GLN A 1 463 ? 24.361 2.035 -11.364 1.00 86.75 463 GLN A CA 1
ATOM 3578 C C . GLN A 1 463 ? 25.098 3.375 -11.245 1.00 86.75 463 GLN A C 1
ATOM 3580 O O . GLN A 1 463 ? 25.644 3.896 -12.222 1.00 86.75 463 GLN A O 1
ATOM 3585 N N . GLY A 1 464 ? 25.173 3.907 -10.023 1.00 79.75 464 GLY A N 1
ATOM 3586 C CA . GLY A 1 464 ? 25.655 5.264 -9.759 1.00 79.75 464 GLY A CA 1
ATOM 3587 C C . GLY A 1 464 ? 27.081 5.584 -10.220 1.00 79.75 464 GLY A C 1
ATOM 3588 O O . GLY A 1 464 ? 27.398 6.745 -10.470 1.00 79.75 464 GLY A O 1
ATOM 3589 N N . MET A 1 465 ? 27.932 4.571 -10.397 1.00 80.44 465 MET A N 1
ATOM 3590 C CA . MET A 1 465 ? 29.290 4.734 -10.924 1.00 80.44 465 MET A CA 1
ATOM 3591 C C . MET A 1 465 ? 29.308 4.964 -12.435 1.00 80.44 465 MET A C 1
ATOM 3593 O O . MET A 1 465 ? 29.844 5.963 -12.913 1.00 80.44 465 MET A O 1
ATOM 3597 N N . THR A 1 466 ? 28.720 4.042 -13.194 1.00 84.12 466 THR A N 1
ATOM 3598 C CA . THR A 1 466 ? 28.856 3.969 -14.655 1.00 84.12 466 THR A CA 1
ATOM 3599 C C . THR A 1 466 ? 27.779 4.761 -15.392 1.00 84.12 466 THR A C 1
ATOM 3601 O O . THR A 1 466 ? 28.014 5.207 -16.512 1.00 84.12 466 THR A O 1
ATOM 3604 N N . GLY A 1 467 ? 26.608 4.954 -14.775 1.00 87.75 467 GLY A N 1
ATOM 3605 C CA . GLY A 1 467 ? 25.412 5.450 -15.457 1.00 87.75 467 GLY A CA 1
ATOM 3606 C C . GLY A 1 467 ? 24.743 4.399 -16.343 1.00 87.75 467 GLY A C 1
ATOM 3607 O O . GLY A 1 467 ? 23.865 4.751 -17.128 1.00 87.75 467 GLY A O 1
ATOM 3608 N N . ALA A 1 468 ? 25.163 3.132 -16.247 1.00 90.44 468 ALA A N 1
ATOM 3609 C CA . ALA A 1 468 ? 24.541 2.016 -16.945 1.00 90.44 468 ALA A CA 1
ATOM 3610 C C . ALA A 1 468 ? 23.250 1.574 -16.242 1.00 90.44 468 ALA A C 1
ATOM 3612 O O . ALA A 1 468 ? 23.124 1.664 -15.018 1.00 90.44 468 ALA A O 1
ATOM 3613 N N . ILE A 1 469 ? 22.303 1.057 -17.024 1.00 93.62 469 ILE A N 1
ATOM 3614 C CA . ILE A 1 469 ? 21.071 0.459 -16.504 1.00 93.62 469 ILE A CA 1
ATOM 3615 C C . ILE A 1 469 ? 21.436 -0.868 -15.829 1.00 93.62 469 ILE A C 1
ATOM 3617 O O . ILE A 1 469 ? 21.887 -1.806 -16.486 1.00 93.62 469 ILE A O 1
ATOM 3621 N N . GLU A 1 470 ? 21.254 -0.929 -14.512 1.00 93.12 470 GLU A N 1
ATOM 3622 C CA . GLU A 1 470 ? 21.462 -2.133 -13.702 1.00 93.12 470 GLU A CA 1
ATOM 3623 C C . GLU A 1 470 ? 20.220 -3.027 -13.736 1.00 93.12 470 GLU A C 1
ATOM 3625 O O . GLU A 1 470 ? 20.320 -4.250 -13.780 1.00 93.12 470 GLU A O 1
ATOM 3630 N N . GLU A 1 471 ? 19.032 -2.424 -13.743 1.00 95.25 471 GLU A N 1
ATOM 3631 C CA . GLU A 1 471 ? 17.772 -3.148 -13.842 1.00 95.25 471 GLU A CA 1
ATOM 3632 C C . GLU A 1 471 ? 16.726 -2.316 -14.578 1.00 95.25 471 GLU A C 1
ATOM 3634 O O . GLU A 1 471 ? 16.656 -1.098 -14.436 1.00 95.25 471 GLU A O 1
ATOM 3639 N N . PHE A 1 472 ? 15.905 -2.989 -15.372 1.00 95.94 472 PHE A N 1
ATOM 3640 C CA . PHE A 1 472 ? 14.766 -2.417 -16.065 1.00 95.94 472 PHE A CA 1
ATOM 3641 C C . PHE A 1 472 ? 13.596 -3.398 -15.995 1.00 95.94 472 PHE A C 1
ATOM 3643 O O . PHE A 1 472 ? 13.778 -4.577 -16.288 1.00 95.94 472 PHE A O 1
ATOM 3650 N N . THR A 1 473 ? 12.400 -2.917 -15.668 1.00 95.38 473 THR A N 1
ATOM 3651 C CA . THR A 1 473 ? 11.175 -3.729 -15.617 1.00 95.38 473 THR A CA 1
ATOM 3652 C C . THR A 1 473 ? 10.026 -2.993 -16.297 1.00 95.38 473 THR A C 1
ATOM 3654 O O . THR A 1 473 ? 9.819 -1.809 -16.037 1.00 95.38 473 THR A O 1
ATOM 3657 N N . VAL A 1 474 ? 9.256 -3.700 -17.130 1.00 92.06 474 VAL A N 1
ATOM 3658 C CA . VAL A 1 474 ? 7.962 -3.259 -17.671 1.00 92.06 474 VAL A CA 1
ATOM 3659 C C . VAL A 1 474 ? 6.852 -3.915 -16.864 1.00 92.06 474 VAL A C 1
ATOM 3661 O O . VAL A 1 474 ? 6.734 -5.138 -16.832 1.00 92.06 474 VAL A O 1
ATOM 3664 N N . ASN A 1 475 ? 5.994 -3.100 -16.259 1.00 87.00 475 ASN A N 1
ATOM 3665 C CA . ASN A 1 475 ? 4.819 -3.549 -15.524 1.00 87.00 475 ASN A CA 1
ATOM 3666 C C . ASN A 1 475 ? 3.549 -2.879 -16.074 1.00 87.00 475 ASN A C 1
ATOM 3668 O O . ASN A 1 475 ? 2.769 -2.249 -15.354 1.00 87.00 475 ASN A O 1
ATOM 3672 N N . ARG A 1 476 ? 3.326 -3.023 -17.384 1.00 85.75 476 ARG A N 1
ATOM 3673 C CA . ARG A 1 476 ? 2.254 -2.363 -18.138 1.00 85.75 476 ARG A CA 1
ATOM 3674 C C . ARG A 1 476 ? 1.412 -3.387 -18.923 1.00 85.75 476 ARG A C 1
ATOM 3676 O O . ARG A 1 476 ? 1.996 -4.186 -19.648 1.00 85.75 476 ARG A O 1
ATOM 3683 N N . PRO A 1 477 ? 0.066 -3.346 -18.856 1.00 84.25 477 PRO A N 1
ATOM 3684 C CA . PRO A 1 477 ? -0.787 -4.150 -19.732 1.00 84.25 477 PRO A CA 1
ATOM 3685 C C . PRO A 1 477 ? -0.679 -3.750 -21.214 1.00 84.25 477 PRO A C 1
ATOM 3687 O O . PRO A 1 477 ? -0.550 -2.569 -21.550 1.00 84.25 477 PRO A O 1
ATOM 3690 N N . SER A 1 478 ? -0.791 -4.744 -22.096 1.00 78.56 478 SER A N 1
ATOM 3691 C CA . SER A 1 478 ? -0.633 -4.614 -23.552 1.00 78.56 478 SER A CA 1
ATOM 3692 C C . SER A 1 478 ? -1.780 -3.838 -24.229 1.00 78.56 478 SER A C 1
ATOM 3694 O O . SER A 1 478 ? -1.525 -2.946 -25.039 1.00 78.56 478 SER A O 1
ATOM 3696 N N . ASP A 1 479 ? -3.036 -4.123 -23.865 1.00 84.19 479 ASP A N 1
ATOM 3697 C CA . ASP A 1 479 ? -4.240 -3.393 -24.297 1.00 84.19 479 ASP A CA 1
ATOM 3698 C C . ASP A 1 479 ? -4.954 -2.787 -23.078 1.00 84.19 479 ASP A C 1
ATOM 3700 O O . ASP A 1 479 ? -5.453 -3.508 -22.209 1.00 84.19 479 ASP A O 1
ATOM 3704 N N . MET A 1 480 ? -5.004 -1.454 -23.017 1.00 89.31 480 MET A N 1
ATOM 3705 C CA . MET A 1 480 ? -5.641 -0.686 -21.945 1.00 89.31 480 MET A CA 1
ATOM 3706 C C . MET A 1 480 ? -6.743 0.208 -22.508 1.00 89.31 480 MET A C 1
ATOM 3708 O O . MET A 1 480 ? -6.518 0.973 -23.447 1.00 89.31 480 MET A O 1
ATOM 3712 N N . VAL A 1 481 ? -7.918 0.170 -21.880 1.00 90.81 481 VAL A N 1
ATOM 3713 C CA . VAL A 1 481 ? -9.035 1.070 -22.178 1.00 90.81 481 VAL A CA 1
ATOM 3714 C C . VAL A 1 481 ? -9.290 1.992 -20.996 1.00 90.81 481 VAL A C 1
ATOM 3716 O O . VAL A 1 481 ? -9.437 1.554 -19.857 1.00 90.81 481 VAL A O 1
ATOM 3719 N N . PHE A 1 482 ? -9.367 3.286 -21.297 1.00 91.50 482 PHE A N 1
ATOM 3720 C CA . PHE A 1 482 ? -9.559 4.356 -20.328 1.00 91.50 482 PHE A CA 1
ATOM 3721 C C . PHE A 1 482 ? -10.970 4.930 -20.447 1.00 91.50 482 PHE A C 1
ATOM 3723 O O . PHE A 1 482 ? -11.437 5.253 -21.543 1.00 91.50 482 PHE A O 1
ATOM 3730 N N . GLN A 1 483 ? -11.647 5.080 -19.311 1.00 88.31 483 GLN A N 1
ATOM 3731 C CA . GLN A 1 483 ? -12.931 5.773 -19.243 1.00 88.31 483 GLN A CA 1
ATOM 3732 C C . GLN A 1 483 ? -12.753 7.275 -19.542 1.00 88.31 483 GLN A C 1
ATOM 3734 O O . GLN A 1 483 ? -11.665 7.828 -19.427 1.00 88.31 483 GLN A O 1
ATOM 3739 N N . GLN A 1 484 ? -13.813 7.974 -19.950 1.00 87.19 484 GLN A N 1
ATOM 3740 C CA . GLN A 1 484 ? -13.701 9.399 -20.287 1.00 87.19 484 GLN A CA 1
ATOM 3741 C C . GLN A 1 484 ? -13.605 10.263 -19.021 1.00 87.19 484 GLN A C 1
ATOM 3743 O O . GLN A 1 484 ? -14.623 10.506 -18.376 1.00 87.19 484 GLN A O 1
ATOM 3748 N N . ALA A 1 485 ? -12.413 10.794 -18.718 1.00 87.81 485 ALA A N 1
ATOM 3749 C CA . ALA A 1 485 ? -12.188 11.713 -17.592 1.00 87.81 485 ALA A CA 1
ATOM 3750 C C . ALA A 1 485 ? -13.161 12.909 -17.549 1.00 87.81 485 ALA A C 1
ATOM 3752 O O . ALA A 1 485 ? -13.555 13.340 -16.474 1.00 87.81 485 ALA A O 1
ATOM 3753 N N . SER A 1 486 ? -13.642 13.398 -18.698 1.00 88.31 486 SER A N 1
ATOM 3754 C CA . SER A 1 486 ? -14.648 14.473 -18.769 1.00 88.31 486 SER A CA 1
ATOM 3755 C C . SER A 1 486 ? -16.019 14.125 -18.165 1.00 88.31 486 SER A C 1
ATOM 3757 O O . SER A 1 486 ? -16.855 15.015 -18.025 1.00 88.31 486 SER A O 1
ATOM 3759 N N . LYS A 1 487 ? -16.264 12.857 -17.810 1.00 90.50 487 LYS A N 1
ATOM 3760 C CA . LYS A 1 487 ? -17.467 12.394 -17.101 1.00 90.50 487 LYS A CA 1
ATOM 3761 C C . LYS A 1 487 ? -17.293 12.316 -15.580 1.00 90.50 487 LYS A C 1
ATOM 3763 O O . LYS A 1 487 ? -18.251 11.948 -14.905 1.00 90.50 487 LYS A O 1
ATOM 3768 N N . SER A 1 488 ? -16.115 12.632 -15.031 1.00 94.12 488 SER A N 1
ATOM 3769 C CA . SER A 1 488 ? -15.912 12.618 -13.580 1.00 94.12 488 SER A CA 1
ATOM 3770 C C . SER A 1 488 ? -16.748 13.687 -12.877 1.00 94.12 488 SER A C 1
ATOM 3772 O O . SER A 1 488 ? -16.815 14.831 -13.338 1.00 94.12 488 SER A O 1
ATOM 3774 N N . ILE A 1 489 ? -17.287 13.367 -11.701 1.00 96.25 489 ILE A N 1
ATOM 3775 C CA . ILE A 1 489 ? -17.772 14.380 -10.758 1.00 96.25 489 ILE A CA 1
ATOM 3776 C C . ILE A 1 489 ? -16.628 15.346 -10.395 1.00 96.25 489 ILE A C 1
ATOM 3778 O O . ILE A 1 489 ? -15.473 14.930 -10.385 1.00 96.25 489 ILE A O 1
ATOM 3782 N N . PRO A 1 490 ? -16.891 16.620 -10.056 1.00 94.69 490 PRO A N 1
ATOM 3783 C CA . PRO A 1 490 ? -15.830 17.527 -9.622 1.00 94.69 490 PRO A CA 1
ATOM 3784 C C . PRO A 1 490 ? -15.099 17.014 -8.371 1.00 94.69 490 PRO A C 1
ATOM 3786 O O . PRO A 1 490 ? -15.736 16.498 -7.453 1.00 94.69 490 PRO A O 1
ATOM 3789 N N . GLN A 1 491 ? -13.788 17.261 -8.270 1.00 92.62 491 GLN A N 1
ATOM 3790 C CA . GLN A 1 491 ? -12.955 16.892 -7.110 1.00 92.62 491 GLN A CA 1
ATOM 3791 C C . GLN A 1 491 ? -13.594 17.298 -5.767 1.00 92.62 491 GLN A C 1
ATOM 3793 O O . GLN A 1 491 ? -13.643 16.500 -4.837 1.00 92.62 491 GLN A O 1
ATOM 3798 N N . GLN A 1 492 ? -14.159 18.508 -5.674 1.00 93.56 492 GLN A N 1
ATOM 3799 C CA . GLN A 1 492 ? -14.845 18.976 -4.463 1.00 93.56 492 GLN A CA 1
ATOM 3800 C C . GLN A 1 492 ? -16.092 18.142 -4.119 1.00 93.56 492 GLN A C 1
ATOM 3802 O O . GLN A 1 492 ? -16.388 17.930 -2.946 1.00 93.56 492 GLN A O 1
ATOM 3807 N N . ALA A 1 493 ? -16.817 17.633 -5.119 1.00 95.38 493 ALA A N 1
ATOM 3808 C CA . ALA A 1 493 ? -17.940 16.729 -4.890 1.00 95.38 493 ALA A CA 1
ATOM 3809 C C . ALA A 1 493 ? -17.455 15.366 -4.368 1.00 95.38 493 ALA A C 1
ATOM 3811 O O . ALA A 1 493 ? -18.056 14.839 -3.434 1.00 95.38 493 ALA A O 1
ATOM 3812 N N . ALA A 1 494 ? -16.341 14.838 -4.891 1.00 95.44 494 ALA A N 1
ATOM 3813 C CA . ALA A 1 494 ? -15.715 13.618 -4.376 1.00 95.44 494 ALA A CA 1
ATOM 3814 C C . ALA A 1 494 ? -15.234 13.782 -2.921 1.00 95.44 494 ALA A C 1
ATOM 3816 O O . ALA A 1 494 ? -15.534 12.934 -2.081 1.00 95.44 494 ALA A O 1
ATOM 3817 N N . VAL A 1 495 ? -14.582 14.906 -2.590 1.00 94.50 495 VAL A N 1
ATOM 3818 C CA . VAL A 1 495 ? -14.181 15.250 -1.210 1.00 94.50 495 VAL A CA 1
ATOM 3819 C C . VAL A 1 495 ? -15.401 15.344 -0.284 1.00 94.50 495 VAL A C 1
ATOM 3821 O O . VAL A 1 495 ? -15.372 14.812 0.824 1.00 94.50 495 VAL A O 1
ATOM 3824 N N . ASN A 1 496 ? -16.505 15.942 -0.741 1.00 94.81 496 ASN A N 1
ATOM 3825 C CA . ASN A 1 496 ? -17.740 16.021 0.041 1.00 94.81 496 ASN A CA 1
ATOM 3826 C C . ASN A 1 496 ? -18.370 14.636 0.292 1.00 94.81 496 ASN A C 1
ATOM 3828 O O . ASN A 1 496 ? -18.863 14.397 1.393 1.00 94.81 496 ASN A O 1
ATOM 3832 N N . GLN A 1 497 ? -18.355 13.720 -0.687 1.00 95.25 497 GLN A N 1
ATOM 3833 C CA . GLN A 1 497 ? -18.831 12.343 -0.475 1.00 95.25 497 GLN A CA 1
ATOM 3834 C C . GLN A 1 497 ? -17.915 11.577 0.484 1.00 95.25 497 GLN A C 1
ATOM 3836 O O . GLN A 1 497 ? -18.414 10.925 1.399 1.00 95.25 497 GLN A O 1
ATOM 3841 N N . LEU A 1 498 ? -16.591 11.720 0.340 1.00 92.69 498 LEU A N 1
ATOM 3842 C CA . LEU A 1 498 ? -15.614 11.142 1.263 1.00 92.69 498 LEU A CA 1
ATOM 3843 C C . LEU A 1 498 ? -15.884 11.576 2.704 1.00 92.69 498 LEU A C 1
ATOM 3845 O O . LEU A 1 498 ? -16.084 10.727 3.563 1.00 92.69 498 LEU A O 1
ATOM 3849 N N . LEU A 1 499 ? -15.965 12.881 2.961 1.00 93.12 499 LEU A N 1
ATOM 3850 C CA . LEU A 1 499 ? -16.179 13.427 4.305 1.00 93.12 499 LEU A CA 1
ATOM 3851 C C . LEU A 1 499 ? -17.572 13.121 4.876 1.00 93.12 499 LEU A C 1
ATOM 3853 O O . LEU A 1 499 ? -17.746 13.109 6.092 1.00 93.12 499 LEU A O 1
ATOM 3857 N N . LYS A 1 500 ? -18.563 12.861 4.015 1.00 93.50 500 LYS A N 1
ATOM 3858 C CA . LYS A 1 500 ? -19.889 12.378 4.422 1.00 93.50 500 LYS A CA 1
ATOM 3859 C C . LYS A 1 500 ? -19.854 10.911 4.861 1.00 93.50 500 LYS A C 1
ATOM 3861 O O . LYS A 1 500 ? -20.573 10.549 5.787 1.00 93.50 500 LYS A O 1
ATOM 3866 N N . SER A 1 501 ? -19.058 10.074 4.195 1.00 90.50 501 SER A N 1
ATOM 3867 C CA . SER A 1 501 ? -18.869 8.664 4.561 1.00 90.50 501 SER A CA 1
ATOM 3868 C C . SER A 1 501 ? -17.933 8.496 5.759 1.00 90.50 501 SER A C 1
ATOM 3870 O O . SER A 1 501 ? -18.202 7.678 6.631 1.00 90.50 501 SER A O 1
ATOM 3872 N N . TYR A 1 502 ? -16.859 9.285 5.796 1.00 89.69 502 TYR A N 1
ATOM 3873 C CA . TYR A 1 502 ? -15.774 9.226 6.768 1.00 89.69 502 TYR A CA 1
ATOM 3874 C C . TYR A 1 502 ? -15.342 10.653 7.143 1.00 89.69 502 TYR A C 1
ATOM 3876 O O . TYR A 1 502 ? -14.400 11.192 6.556 1.00 89.69 502 TYR A O 1
ATOM 3884 N N . PRO A 1 503 ? -16.026 11.308 8.101 1.00 91.62 503 PRO A N 1
ATOM 3885 C CA . PRO A 1 503 ? -15.628 12.627 8.586 1.00 91.62 503 PRO A CA 1
ATOM 3886 C C . PRO A 1 503 ? -14.236 12.603 9.229 1.00 91.62 503 PRO A C 1
ATOM 3888 O O . PRO A 1 503 ? -13.766 11.554 9.678 1.00 91.62 503 PRO A O 1
ATOM 3891 N N . LEU A 1 504 ? -13.606 13.777 9.312 1.00 91.81 504 LEU A N 1
ATOM 3892 C CA . LEU A 1 504 ? -12.364 13.970 10.061 1.00 91.81 504 LEU A CA 1
ATOM 3893 C C . LEU A 1 504 ? -12.622 13.864 11.566 1.00 91.81 504 LEU A C 1
ATOM 3895 O O . LEU A 1 504 ? -13.468 14.576 12.111 1.00 91.81 504 LEU A O 1
ATOM 3899 N N . GLU A 1 505 ? -11.838 13.035 12.243 1.00 90.38 505 GLU A N 1
ATOM 3900 C CA . GLU A 1 505 ? -11.839 12.895 13.694 1.00 90.38 505 GLU A CA 1
ATOM 3901 C C . GLU A 1 505 ? -10.469 13.235 14.280 1.00 90.38 505 GLU A C 1
ATOM 3903 O O . GLU A 1 505 ? -9.426 12.970 13.684 1.00 90.38 505 GLU A O 1
ATOM 3908 N N . LEU A 1 506 ? -10.490 13.822 15.478 1.00 92.25 506 LEU A N 1
ATOM 3909 C CA . LEU A 1 506 ? -9.286 14.103 16.245 1.00 92.25 506 LEU A CA 1
ATOM 3910 C C . LEU A 1 506 ? -8.747 12.792 16.840 1.00 92.25 506 LEU A C 1
ATOM 3912 O O . LEU A 1 506 ? -9.469 12.090 17.554 1.00 92.25 506 LEU A O 1
ATOM 3916 N N . THR A 1 507 ? -7.487 12.475 16.559 1.00 90.19 507 THR A N 1
ATOM 3917 C CA . THR A 1 507 ? -6.823 11.233 16.968 1.00 90.19 507 THR A CA 1
ATOM 3918 C C . THR A 1 507 ? -5.366 11.486 17.350 1.00 90.19 507 THR A C 1
ATOM 3920 O O . THR A 1 507 ? -4.729 12.412 16.845 1.00 90.19 507 THR A O 1
ATOM 3923 N N . TYR A 1 508 ? -4.825 10.670 18.248 1.00 89.44 508 TYR A N 1
ATOM 3924 C CA . TYR A 1 508 ? -3.388 10.576 18.470 1.00 89.44 508 TYR A CA 1
ATOM 3925 C C . TYR A 1 508 ? -2.799 9.558 17.505 1.00 89.44 508 TYR A C 1
ATOM 3927 O O . TYR A 1 508 ? -3.283 8.432 17.423 1.00 89.44 508 TYR A O 1
ATOM 3935 N N . VAL A 1 509 ? -1.751 9.974 16.805 1.00 85.88 509 VAL A N 1
ATOM 3936 C CA . VAL A 1 509 ? -1.005 9.164 15.843 1.00 85.88 509 VAL A CA 1
ATOM 3937 C C . VAL A 1 509 ? 0.382 8.917 16.412 1.00 85.88 509 VAL A C 1
ATOM 3939 O O . VAL A 1 509 ? 1.075 9.876 16.777 1.00 85.88 509 VAL A O 1
ATOM 3942 N N . HIS A 1 510 ? 0.795 7.654 16.481 1.00 82.44 510 HIS A N 1
ATOM 3943 C CA . HIS A 1 510 ? 2.176 7.312 16.785 1.00 82.44 510 HIS A CA 1
ATOM 3944 C C . HIS A 1 510 ? 3.057 7.418 15.532 1.00 82.44 510 HIS A C 1
ATOM 3946 O O . HIS A 1 510 ? 2.733 6.901 14.466 1.00 82.44 510 HIS A O 1
ATOM 3952 N N . MET A 1 511 ? 4.187 8.106 15.679 1.00 78.56 511 MET A N 1
ATOM 3953 C CA . MET A 1 511 ? 5.235 8.238 14.671 1.00 78.56 511 MET A CA 1
ATOM 3954 C C . MET A 1 511 ? 6.454 7.464 15.163 1.00 78.56 511 MET A C 1
ATOM 3956 O O . MET A 1 511 ? 6.921 7.715 16.281 1.00 78.56 511 MET A O 1
ATOM 3960 N N . ILE A 1 512 ? 6.982 6.553 14.349 1.00 76.06 512 ILE A N 1
ATOM 3961 C CA . ILE A 1 512 ? 8.171 5.764 14.690 1.00 76.06 512 ILE A CA 1
ATOM 3962 C C . ILE A 1 512 ? 9.386 6.382 13.997 1.00 76.06 512 ILE A C 1
ATOM 3964 O O . ILE A 1 512 ? 9.411 6.497 12.771 1.00 76.06 512 ILE A O 1
ATOM 3968 N N . HIS A 1 513 ? 10.399 6.772 14.775 1.00 74.75 513 HIS A N 1
ATOM 3969 C CA . HIS A 1 513 ? 11.662 7.274 14.235 1.00 74.75 513 HIS A CA 1
ATOM 3970 C C . HIS A 1 513 ? 12.448 6.128 13.564 1.00 74.75 513 HIS A C 1
ATOM 3972 O O . HIS A 1 513 ? 12.836 5.194 14.276 1.00 74.75 513 HIS A O 1
ATOM 3978 N N . PRO A 1 514 ? 12.740 6.180 12.246 1.00 68.44 514 PRO A N 1
ATOM 3979 C CA . PRO A 1 514 ? 13.271 5.028 11.508 1.00 68.44 514 PRO A CA 1
ATOM 3980 C C . PRO A 1 514 ? 14.574 4.449 12.072 1.00 68.44 514 PRO A C 1
ATOM 3982 O O . PRO A 1 514 ? 14.729 3.236 12.146 1.00 68.44 514 PRO A O 1
ATOM 3985 N N . GLU A 1 515 ? 15.497 5.306 12.516 1.00 73.44 515 GLU A N 1
ATOM 3986 C CA . GLU A 1 515 ? 16.834 4.885 12.971 1.00 73.44 515 GLU A CA 1
ATOM 3987 C C . GLU A 1 515 ? 16.876 4.344 14.408 1.00 73.44 515 GLU A C 1
ATOM 3989 O O . GLU A 1 515 ? 17.801 3.623 14.772 1.00 73.44 515 GLU A O 1
ATOM 3994 N N . THR A 1 516 ? 15.919 4.731 15.258 1.00 78.19 516 THR A N 1
ATOM 3995 C CA . THR A 1 516 ? 15.991 4.505 16.716 1.00 78.19 516 THR A CA 1
ATOM 3996 C C . THR A 1 516 ? 14.814 3.703 17.261 1.00 78.19 516 THR A C 1
ATOM 3998 O O . THR A 1 516 ? 14.828 3.325 18.430 1.00 78.19 516 THR A O 1
ATOM 4001 N N . GLY A 1 517 ? 13.769 3.486 16.454 1.00 73.88 517 GLY A N 1
ATOM 4002 C CA . GLY A 1 517 ? 12.502 2.901 16.895 1.00 73.88 517 GLY A CA 1
ATOM 4003 C C . GLY A 1 517 ? 11.726 3.770 17.894 1.00 73.88 517 GLY A C 1
ATOM 4004 O O . GLY A 1 517 ? 10.697 3.335 18.407 1.00 73.88 517 GLY A O 1
ATOM 4005 N N . ALA A 1 518 ? 12.197 4.986 18.197 1.00 80.38 518 ALA A N 1
ATOM 4006 C CA . ALA A 1 518 ? 11.588 5.841 19.204 1.00 80.38 518 ALA A CA 1
ATOM 4007 C C . ALA A 1 518 ? 10.188 6.293 18.765 1.00 80.38 518 ALA A C 1
ATOM 4009 O O . ALA A 1 518 ? 10.014 6.865 17.687 1.00 80.38 518 ALA A O 1
ATOM 4010 N N . VAL A 1 519 ? 9.199 6.058 19.628 1.00 81.69 519 VAL A N 1
ATOM 4011 C CA . VAL A 1 519 ? 7.808 6.449 19.393 1.00 81.69 519 VAL A CA 1
ATOM 4012 C C . VAL A 1 519 ? 7.576 7.877 19.881 1.00 81.69 519 VAL A C 1
ATOM 4014 O O . VAL A 1 519 ? 7.826 8.198 21.043 1.00 81.69 519 VAL A O 1
ATOM 4017 N N . THR A 1 520 ? 7.041 8.727 19.007 1.0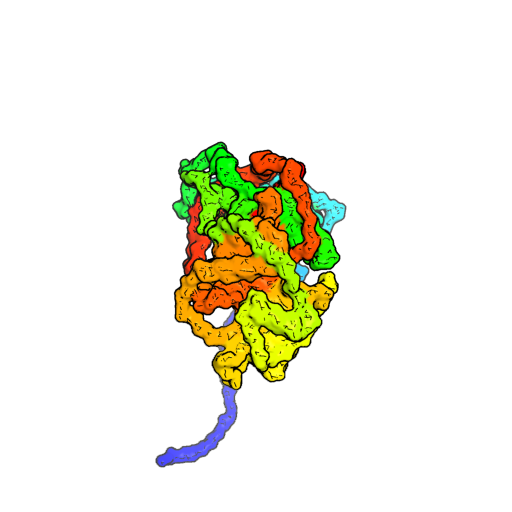0 85.62 520 THR A N 1
ATOM 4018 C CA . THR A 1 520 ? 6.538 10.061 19.364 1.00 85.62 520 THR A CA 1
ATOM 4019 C C . THR A 1 520 ? 5.063 10.185 19.001 1.00 85.62 520 THR A C 1
ATOM 4021 O O . THR A 1 520 ? 4.588 9.533 18.076 1.00 85.62 520 THR A O 1
ATOM 4024 N N . TRP A 1 521 ? 4.322 11.011 19.737 1.00 88.06 521 TRP A N 1
ATOM 4025 C CA . TRP A 1 521 ? 2.880 11.171 19.550 1.00 88.06 521 TRP A CA 1
ATOM 4026 C C . TRP A 1 521 ? 2.560 12.526 18.927 1.00 88.06 521 TRP A C 1
ATOM 4028 O O . TRP A 1 521 ? 2.865 13.568 19.512 1.00 88.06 521 TRP A O 1
ATOM 4038 N N . LYS A 1 522 ? 1.903 12.516 17.764 1.00 89.88 522 LYS A N 1
ATOM 4039 C CA . LYS A 1 522 ? 1.287 13.703 17.155 1.00 89.88 522 LYS A CA 1
ATOM 4040 C C . LYS A 1 522 ? -0.223 13.680 17.405 1.00 89.88 522 LYS A C 1
ATOM 4042 O O . LYS A 1 522 ? -0.824 12.623 17.579 1.00 89.88 522 LYS A O 1
ATOM 4047 N N . LEU A 1 523 ? -0.838 14.859 17.428 1.00 92.25 523 LEU A N 1
ATOM 4048 C CA . LEU A 1 523 ? -2.292 15.015 17.441 1.00 92.25 523 LEU A CA 1
ATOM 4049 C C . LEU A 1 523 ? -2.732 15.399 16.026 1.00 92.25 523 LEU A C 1
ATOM 4051 O O . LEU A 1 523 ? -2.200 16.357 15.465 1.00 92.25 523 LEU A O 1
ATOM 4055 N N . ALA A 1 524 ? -3.677 14.659 15.458 1.00 91.94 524 ALA A N 1
ATOM 4056 C CA . ALA A 1 524 ? -4.062 14.767 14.059 1.00 91.94 524 ALA A CA 1
ATOM 4057 C C . ALA A 1 524 ? -5.581 14.825 13.877 1.00 91.94 524 ALA A C 1
ATOM 4059 O O . ALA A 1 524 ? -6.327 14.243 14.662 1.00 91.94 524 ALA A O 1
ATOM 4060 N N . TYR A 1 525 ? -6.027 15.472 12.804 1.00 91.94 525 TYR A N 1
ATOM 4061 C CA . TYR A 1 525 ? -7.325 15.213 12.193 1.00 91.94 525 TYR A CA 1
ATOM 4062 C C . TYR A 1 525 ? -7.125 14.229 11.040 1.00 91.94 525 TYR A C 1
ATOM 4064 O O . TYR A 1 525 ? -6.501 14.583 10.040 1.00 91.94 525 TYR A O 1
ATOM 4072 N N . ASP A 1 526 ? -7.653 13.014 11.174 1.00 88.12 526 ASP A N 1
ATOM 4073 C CA . ASP A 1 526 ? -7.602 11.977 10.135 1.00 88.12 526 ASP A CA 1
ATOM 4074 C C . ASP A 1 526 ? -9.014 11.444 9.842 1.00 88.12 526 ASP A C 1
ATOM 4076 O O . ASP A 1 526 ? -9.955 11.664 10.609 1.00 88.12 526 ASP A O 1
ATOM 4080 N N . LEU A 1 527 ? -9.189 10.775 8.708 1.00 87.12 527 LEU A N 1
ATOM 4081 C CA . LEU A 1 527 ? -10.474 10.238 8.275 1.00 87.12 527 LEU A CA 1
ATOM 4082 C C . LEU A 1 527 ? -10.897 9.068 9.174 1.00 87.12 527 LEU A C 1
ATOM 4084 O O . LEU A 1 527 ? -10.183 8.076 9.331 1.00 87.12 527 LEU A O 1
ATOM 4088 N N . SER A 1 528 ? -12.109 9.159 9.720 1.00 83.81 528 SER A N 1
ATOM 4089 C CA . SER A 1 528 ? -12.666 8.220 10.709 1.00 83.81 528 SER A CA 1
ATOM 4090 C C . SER A 1 528 ? -12.695 6.746 10.299 1.00 83.81 528 SER A C 1
ATOM 4092 O O . SER A 1 528 ? -12.781 5.900 11.188 1.00 83.81 528 SER A O 1
ATOM 4094 N N . PHE A 1 529 ? -12.555 6.392 9.013 1.00 76.19 529 PHE A N 1
ATOM 4095 C CA . PHE A 1 529 ? -12.433 4.981 8.624 1.00 76.19 529 PHE A CA 1
ATOM 4096 C C . PHE A 1 529 ? -11.241 4.292 9.305 1.00 76.19 529 PHE A C 1
ATOM 4098 O O . PHE A 1 529 ? -11.352 3.109 9.601 1.00 76.19 529 PHE A O 1
ATOM 4105 N N . ARG A 1 530 ? -10.153 5.011 9.640 1.00 67.69 530 ARG A N 1
ATOM 4106 C CA . ARG A 1 530 ? -9.047 4.457 10.445 1.00 67.69 530 ARG A CA 1
ATOM 4107 C C . ARG A 1 530 ? -9.534 3.916 11.792 1.00 67.69 530 ARG A C 1
ATOM 4109 O O . ARG A 1 530 ? -9.027 2.906 12.259 1.00 67.69 530 ARG A O 1
ATOM 4116 N N . GLN A 1 531 ? -10.559 4.529 12.390 1.00 63.25 531 GLN A N 1
ATOM 4117 C CA . GLN A 1 531 ? -11.162 4.094 13.657 1.00 63.25 531 GLN A CA 1
ATOM 4118 C C . GLN A 1 531 ? -12.311 3.081 13.485 1.00 63.25 531 GLN A C 1
ATOM 4120 O O . GLN A 1 531 ? -12.785 2.544 14.487 1.00 63.25 531 GLN A O 1
ATOM 4125 N N . THR A 1 532 ? -12.772 2.805 12.255 1.00 56.31 532 THR A N 1
ATOM 4126 C CA . THR A 1 532 ? -13.874 1.852 11.995 1.00 56.31 532 THR A CA 1
ATOM 4127 C C . THR A 1 532 ? -13.440 0.607 11.220 1.00 56.31 532 THR A C 1
ATOM 4129 O O . THR A 1 532 ? -13.776 -0.484 11.648 1.00 56.31 532 THR A O 1
ATOM 4132 N N . LYS A 1 533 ? -12.555 0.696 10.219 1.00 58.72 533 LYS A N 1
ATOM 4133 C CA . LYS A 1 533 ? -11.964 -0.453 9.496 1.00 58.72 533 LYS A CA 1
ATOM 4134 C C . LYS A 1 533 ? -10.538 -0.775 9.948 1.00 58.72 533 LYS A C 1
ATOM 4136 O O . LYS A 1 533 ? -9.769 0.130 10.264 1.00 58.72 533 LYS A O 1
ATOM 4141 N N . ALA A 1 534 ? -10.220 -2.061 10.081 1.00 48.22 534 ALA A N 1
ATOM 4142 C CA . ALA A 1 534 ? -8.936 -2.521 10.605 1.00 48.22 534 ALA A CA 1
ATOM 4143 C C . ALA A 1 534 ? -7.953 -2.746 9.451 1.00 48.22 534 ALA A C 1
ATOM 4145 O O . ALA A 1 534 ? -8.126 -3.702 8.702 1.00 48.22 534 ALA A O 1
ATOM 4146 N N . HIS A 1 535 ? -6.927 -1.901 9.332 1.00 54.81 535 HIS A N 1
ATOM 4147 C CA . HIS A 1 535 ? -5.933 -2.002 8.263 1.00 54.81 535 HIS A CA 1
ATOM 4148 C C . HIS A 1 535 ? -4.583 -2.464 8.803 1.00 54.81 535 HIS A C 1
ATOM 4150 O O . HIS A 1 535 ? -4.022 -1.876 9.728 1.00 54.81 535 HIS A O 1
ATOM 4156 N N . CYS A 1 536 ? -4.038 -3.522 8.207 1.00 47.97 536 CYS A N 1
ATOM 4157 C CA . CYS A 1 536 ? -2.713 -4.015 8.557 1.00 47.97 536 CYS A CA 1
ATOM 4158 C C . CYS A 1 536 ? -1.659 -3.200 7.787 1.00 47.97 536 CYS A C 1
ATOM 4160 O O . CYS A 1 536 ? -1.329 -3.537 6.651 1.00 47.97 536 CYS A O 1
ATOM 4162 N N . PHE A 1 537 ? -1.057 -2.180 8.411 1.00 52.12 537 PHE A N 1
ATOM 4163 C CA . PHE A 1 537 ? 0.200 -1.565 7.930 1.00 52.12 537 PHE A CA 1
ATOM 4164 C C . PHE A 1 537 ? 1.403 -2.483 8.206 1.00 52.12 537 PHE A C 1
ATOM 4166 O O . PHE A 1 537 ? 2.428 -2.105 8.767 1.00 52.12 537 PHE A O 1
ATOM 4173 N N . CYS A 1 538 ? 1.222 -3.754 7.859 1.00 42.59 538 CYS A N 1
ATOM 4174 C CA . CYS A 1 538 ? 2.040 -4.887 8.249 1.00 42.59 538 CYS A CA 1
ATOM 4175 C C . CYS A 1 538 ? 3.088 -5.151 7.167 1.00 42.59 538 CYS A C 1
ATOM 4177 O O . CYS A 1 538 ? 3.077 -6.172 6.485 1.00 42.59 538 CYS A O 1
ATOM 4179 N N . GLY A 1 539 ? 3.971 -4.170 7.007 1.00 43.28 539 GLY A N 1
ATOM 4180 C CA . GLY A 1 539 ? 5.121 -4.193 6.117 1.00 43.28 539 GLY A CA 1
ATOM 4181 C C . GLY A 1 539 ? 5.807 -2.832 6.147 1.00 43.28 539 GLY A C 1
ATOM 4182 O O . GLY A 1 539 ? 5.141 -1.815 6.004 1.00 43.28 539 GLY A O 1
ATOM 4183 N N . GLY A 1 540 ? 7.131 -2.804 6.309 1.00 45.06 540 GLY A N 1
ATOM 4184 C CA . GLY A 1 540 ? 7.926 -1.565 6.249 1.00 45.06 540 GLY A CA 1
ATOM 4185 C C . GLY A 1 540 ? 8.111 -1.004 4.831 1.00 45.06 540 GLY A C 1
ATOM 4186 O O . GLY A 1 540 ? 8.980 -0.169 4.611 1.00 45.06 540 GLY A O 1
ATOM 4187 N N . GLU A 1 541 ? 7.341 -1.507 3.865 1.00 53.59 541 GLU A N 1
ATOM 4188 C CA . GLU A 1 541 ? 7.409 -1.162 2.446 1.00 53.59 541 GLU A CA 1
ATOM 4189 C C . GLU A 1 541 ? 6.447 -0.008 2.154 1.00 53.59 541 GLU A C 1
ATOM 4191 O O . GLU A 1 541 ? 5.255 -0.099 2.458 1.00 53.59 541 GLU A O 1
ATOM 4196 N N . GLN A 1 542 ? 6.944 1.055 1.525 1.00 60.91 542 GLN A N 1
ATOM 4197 C CA . GLN A 1 542 ? 6.138 2.224 1.187 1.00 60.91 542 GLN A CA 1
ATOM 4198 C C . GLN A 1 542 ? 5.234 1.919 -0.017 1.00 60.91 542 GLN A C 1
ATOM 4200 O O . GLN A 1 542 ? 5.703 1.511 -1.080 1.00 60.91 542 GLN A O 1
ATOM 4205 N N . LYS A 1 543 ? 3.917 2.091 0.151 1.00 64.50 543 LYS A N 1
ATOM 4206 C CA . LYS A 1 543 ? 2.901 1.746 -0.861 1.00 64.50 543 LYS A CA 1
ATOM 4207 C C . LYS A 1 543 ? 1.927 2.889 -1.088 1.00 64.50 543 LYS A C 1
ATOM 4209 O O . LYS A 1 543 ? 1.677 3.693 -0.188 1.00 64.50 543 LYS A O 1
ATOM 4214 N N . MET A 1 544 ? 1.359 2.913 -2.290 1.00 66.81 544 MET A N 1
ATOM 4215 C CA . MET A 1 544 ? 0.286 3.829 -2.657 1.00 66.81 544 MET A CA 1
ATOM 4216 C C . MET A 1 544 ? -0.981 3.578 -1.815 1.00 66.81 544 MET A C 1
ATOM 4218 O O . MET A 1 544 ? -1.447 2.443 -1.687 1.00 66.81 544 MET A O 1
ATOM 4222 N N . ASP A 1 545 ? -1.574 4.652 -1.298 1.00 67.62 545 ASP A N 1
ATOM 4223 C CA . ASP A 1 545 ? -2.807 4.720 -0.508 1.00 67.62 545 ASP A CA 1
ATOM 4224 C C . ASP A 1 545 ? -4.036 4.534 -1.412 1.00 67.62 545 ASP A C 1
ATOM 4226 O O . ASP A 1 545 ? -4.860 5.425 -1.630 1.00 67.62 545 ASP A O 1
ATOM 4230 N N . ALA A 1 546 ? -4.151 3.328 -1.965 1.00 68.88 546 ALA A N 1
ATOM 4231 C CA . ALA A 1 546 ? -5.365 2.842 -2.609 1.00 68.88 546 ALA A CA 1
ATOM 4232 C C . ALA A 1 546 ? -6.406 2.343 -1.582 1.00 68.88 546 ALA A C 1
ATOM 4234 O O . ALA A 1 546 ? -7.406 1.732 -1.980 1.00 68.88 546 ALA A O 1
ATOM 4235 N N . THR A 1 547 ? -6.170 2.576 -0.280 1.00 72.88 547 THR A N 1
ATOM 4236 C CA . THR A 1 547 ? -7.024 2.146 0.832 1.00 72.88 547 THR A CA 1
ATOM 4237 C C . THR A 1 547 ? -8.396 2.795 0.732 1.00 72.88 547 THR A C 1
ATOM 4239 O O . THR A 1 547 ? -9.396 2.098 0.874 1.00 72.88 547 THR A O 1
ATOM 4242 N N . ILE A 1 548 ? -8.463 4.091 0.405 1.00 81.75 548 ILE A N 1
ATOM 4243 C CA . ILE A 1 548 ? -9.712 4.806 0.113 1.00 81.75 548 ILE A CA 1
ATOM 4244 C C . ILE A 1 548 ? -9.812 5.088 -1.380 1.00 81.75 548 ILE A C 1
ATOM 4246 O O . ILE A 1 548 ? -8.906 5.663 -1.975 1.00 81.75 548 ILE A O 1
ATOM 4250 N N . GLN A 1 549 ? -10.962 4.772 -1.966 1.00 89.25 549 GLN A N 1
ATOM 4251 C CA . GLN A 1 549 ? -11.267 5.065 -3.363 1.00 89.25 549 GLN A CA 1
ATOM 4252 C C . GLN A 1 549 ? -12.633 5.746 -3.431 1.00 89.25 549 GLN A C 1
ATOM 4254 O O . GLN A 1 549 ? -13.619 5.188 -2.945 1.00 89.25 549 GLN A O 1
ATOM 4259 N N . VAL A 1 550 ? -12.725 6.926 -4.045 1.00 93.19 550 VAL A N 1
ATOM 4260 C CA . VAL A 1 550 ? -14.023 7.497 -4.442 1.00 93.19 550 VAL A CA 1
ATOM 4261 C C . VAL A 1 550 ? -14.192 7.269 -5.935 1.00 93.19 550 VAL A C 1
ATOM 4263 O O . VAL A 1 550 ? -13.424 7.794 -6.735 1.00 93.19 550 VAL A O 1
ATOM 4266 N N . ASP A 1 551 ? -15.185 6.474 -6.320 1.00 94.81 551 ASP A N 1
ATOM 4267 C CA . ASP A 1 551 ? -15.519 6.245 -7.725 1.00 94.81 551 ASP A CA 1
ATOM 4268 C C . ASP A 1 551 ? -15.817 7.587 -8.414 1.00 94.81 551 ASP A C 1
ATOM 4270 O O . ASP A 1 551 ? -16.685 8.344 -7.969 1.00 94.81 551 ASP A O 1
ATOM 4274 N N . ALA A 1 552 ? -15.074 7.916 -9.475 1.00 95.25 552 ALA A N 1
ATOM 4275 C CA . ALA A 1 552 ? -15.123 9.255 -10.051 1.00 95.25 552 ALA A CA 1
ATOM 4276 C C . ALA A 1 552 ? -16.405 9.517 -10.856 1.00 95.25 552 ALA A C 1
ATOM 4278 O O . ALA A 1 552 ? -16.706 10.674 -11.132 1.00 95.25 552 ALA A O 1
ATOM 4279 N N . LEU A 1 553 ? -17.168 8.484 -11.229 1.00 94.19 553 LEU A N 1
ATOM 4280 C CA . LEU A 1 553 ? -18.408 8.625 -11.998 1.00 94.19 553 LEU A CA 1
ATOM 4281 C C . LEU A 1 553 ? -19.643 8.694 -11.089 1.00 94.19 553 LEU A C 1
ATOM 4283 O O . LEU A 1 553 ? -20.576 9.446 -11.359 1.00 94.19 553 LEU A O 1
ATOM 4287 N N . THR A 1 554 ? -19.653 7.916 -10.006 1.00 94.69 554 THR A N 1
ATOM 4288 C CA . THR A 1 554 ? -20.806 7.750 -9.104 1.00 94.69 554 THR A CA 1
ATOM 4289 C C . THR A 1 554 ? -20.645 8.462 -7.761 1.00 94.69 554 THR A C 1
ATOM 4291 O O . THR A 1 554 ? -21.627 8.639 -7.041 1.00 94.69 554 THR A O 1
ATOM 4294 N N . GLY A 1 555 ? -19.422 8.852 -7.386 1.00 94.06 555 GLY A N 1
ATOM 4295 C CA . GLY A 1 555 ? -19.108 9.386 -6.059 1.00 94.06 555 GLY A CA 1
ATOM 4296 C C . GLY A 1 555 ? -19.160 8.348 -4.935 1.00 94.06 555 GLY A C 1
ATOM 4297 O O . GLY A 1 555 ? -19.151 8.724 -3.763 1.00 94.06 555 GLY A O 1
ATOM 4298 N N . LYS A 1 556 ? -19.240 7.049 -5.258 1.00 95.62 556 LYS A N 1
ATOM 4299 C CA . LYS A 1 556 ? -19.276 5.973 -4.264 1.00 95.62 556 LYS A CA 1
ATOM 4300 C C . LYS A 1 556 ? -17.916 5.837 -3.580 1.00 95.62 556 LYS A C 1
ATOM 4302 O O . LYS A 1 556 ? -16.929 5.473 -4.215 1.00 95.62 556 LYS A O 1
ATOM 4307 N N . VAL A 1 557 ? -17.891 6.052 -2.269 1.00 91.88 557 VAL A N 1
ATOM 4308 C CA . VAL A 1 557 ? -16.711 5.813 -1.431 1.00 91.88 557 VAL A CA 1
ATOM 4309 C C . VAL A 1 557 ? -16.588 4.316 -1.134 1.00 91.88 557 VAL A C 1
ATOM 4311 O O . VAL A 1 557 ? -17.562 3.663 -0.759 1.00 91.88 557 VAL A O 1
ATOM 4314 N N . THR A 1 558 ? -15.388 3.773 -1.308 1.00 87.75 558 THR A N 1
ATOM 4315 C CA . THR A 1 558 ? -15.018 2.385 -1.016 1.00 87.75 558 THR A CA 1
ATOM 4316 C C . THR A 1 558 ? -13.734 2.387 -0.196 1.00 87.75 558 THR A C 1
ATOM 4318 O O . THR A 1 558 ? -12.855 3.209 -0.445 1.00 87.75 558 THR A O 1
ATOM 4321 N N . VAL A 1 559 ? -13.619 1.468 0.765 1.00 78.44 559 VAL A N 1
ATOM 4322 C CA . VAL A 1 559 ? -12.393 1.278 1.549 1.00 78.44 559 VAL A CA 1
ATOM 4323 C C . VAL A 1 559 ? -11.965 -0.190 1.488 1.00 78.44 559 VAL A C 1
ATOM 4325 O O . VAL A 1 559 ? -12.737 -1.052 1.929 1.00 78.44 559 VAL A O 1
ATOM 4328 N N . LYS A 1 560 ? -10.775 -0.448 0.922 1.00 72.88 560 LYS A N 1
ATOM 4329 C CA . LYS A 1 560 ? -10.132 -1.769 0.758 1.00 72.88 560 LYS A CA 1
ATOM 4330 C C . LYS A 1 560 ? -9.403 -2.109 2.064 1.00 72.88 560 LYS A C 1
ATOM 4332 O O . LYS A 1 560 ? -8.473 -1.397 2.426 1.00 72.88 560 LYS A O 1
ATOM 4337 N N . GLU A 1 561 ? -9.905 -3.118 2.784 1.00 58.72 561 GLU A N 1
ATOM 4338 C CA . GLU A 1 561 ? -9.383 -3.593 4.085 1.00 58.72 561 GLU A CA 1
ATOM 4339 C C . GLU A 1 561 ? -7.993 -4.226 3.985 1.00 58.72 561 GLU A C 1
ATOM 4341 O O . GLU A 1 561 ? -7.832 -5.130 3.136 1.00 58.72 561 GLU A O 1
#

Nearest PDB structures (foldseek):
  5boi-assembly1_A  TM=6.004E-01  e=6.633E-05  Priestia megaterium QM B1551
  6w3f-assembly2_B  TM=5.027E-01  e=5.098E-01  synthetic construct
  6w3g-assembly1_A  TM=5.421E-01  e=1.133E+00  synthetic construct
  6w3d-assembly1_A  TM=4.513E-01  e=1.195E+00  synthetic construct
  4oh4-assembly1_A  TM=2.340E-01  e=8.131E+00  Arabidopsis thaliana